Protein AF-0000000087011781 (afdb_homodimer)

Sequence (482 aa):
MIGKVYLVGAGPGDPDLITLKALKILKQADVVIYDRLVSKELLKECKPNSELIYLGKSLGEAELQDKINSTLVEKAKEGKIVVRLKGGDPYVFGRGEEECAFVMEQGIPCEVIPGISSAIGVPAYAGIPVTSRWYSSGFTVITGTRAGDKIIDLDYIPKKGTIVILMGINKIDELQESLEKVRSPECPVAIIQNGTLPSQRVVITSLSKLKEAVRKENISSPAIIIVGEVVKLRNKLWKLSMIGKVYLVGAGPGDPDLITLKALKILKQADVVIYDRLVSKELLKECKPNSELIYLGKSLGEAELQDKINSTLVEKAKEGKIVVRLKGGDPYVFGRGEEECAFVMEQGIPCEVIPGISSAIGVPAYAGIPVTSRWYSSGFTVITGTRAGDKIIDLDYIPKKGTIVILMGINKIDELQESLEKVRSPECPVAIIQNGTLPSQRVVITSLSKLKEAVRKENISSPAIIIVGEVVKLRNKLWKLS

Radius of gyration: 21.31 Å; Cα contacts (8 Å, |Δi|>4): 1217; chains: 2; bounding box: 53×56×55 Å

Structure (mmCIF, N/CA/C/O backbone):
data_AF-0000000087011781-model_v1
#
loop_
_entity.id
_entity.type
_entity.pdbx_description
1 polymer 'uroporphyrinogen-III C-methyltransferase'
#
loop_
_atom_site.group_PDB
_atom_site.id
_atom_site.type_symbol
_atom_site.label_atom_id
_atom_site.label_alt_id
_atom_site.label_comp_id
_atom_site.label_asym_id
_atom_site.label_entity_id
_atom_site.label_seq_id
_atom_site.pdbx_PDB_ins_code
_atom_site.Cartn_x
_atom_site.Cartn_y
_atom_site.Cartn_z
_atom_site.occupancy
_atom_site.B_iso_or_equiv
_atom_site.auth_seq_id
_atom_site.auth_comp_id
_atom_site.auth_asym_id
_atom_site.auth_atom_id
_atom_site.pdbx_PDB_model_num
ATOM 1 N N . MET A 1 1 ? -22.281 -25.422 -12.039 1 89.75 1 MET A N 1
ATOM 2 C CA . MET A 1 1 ? -21.641 -24.203 -12.531 1 89.75 1 MET A CA 1
ATOM 3 C C . MET A 1 1 ? -20.375 -23.891 -11.727 1 89.75 1 MET A C 1
ATOM 5 O O . MET A 1 1 ? -20.297 -24.203 -10.539 1 89.75 1 MET A O 1
ATOM 9 N N . ILE A 1 2 ? -19.328 -23.547 -12.352 1 94.62 2 ILE A N 1
ATOM 10 C CA . ILE A 1 2 ? -18.062 -23.281 -11.688 1 94.62 2 ILE A CA 1
ATOM 11 C C . ILE A 1 2 ? -18.156 -21.969 -10.906 1 94.62 2 ILE A C 1
ATOM 13 O O . ILE A 1 2 ? -18.781 -21.016 -11.367 1 94.62 2 ILE A O 1
ATOM 17 N N . GLY A 1 3 ? -17.703 -22.062 -9.664 1 97.81 3 GLY A N 1
ATOM 18 C CA . GLY A 1 3 ? -17.719 -20.875 -8.812 1 97.81 3 GLY A CA 1
ATOM 19 C C . GLY A 1 3 ? -16.625 -19.875 -9.156 1 97.81 3 GLY A C 1
ATOM 20 O O . GLY A 1 3 ? -16.141 -19.844 -10.289 1 97.81 3 GLY A O 1
ATOM 21 N N . LYS A 1 4 ? -16.406 -18.984 -8.211 1 97.81 4 LYS A N 1
ATOM 22 C CA . LYS A 1 4 ? -15.414 -17.938 -8.383 1 97.81 4 LYS A CA 1
ATOM 23 C C . LYS A 1 4 ? -14.602 -17.734 -7.109 1 97.81 4 LYS A C 1
ATOM 25 O O . LYS A 1 4 ? -15.125 -17.906 -6.004 1 97.81 4 LYS A O 1
ATOM 30 N N . VAL A 1 5 ? -13.32 -17.438 -7.328 1 98.19 5 VAL A N 1
ATOM 31 C CA . VAL A 1 5 ? -12.438 -17.219 -6.191 1 98.19 5 VAL A CA 1
ATOM 32 C C . VAL A 1 5 ? -12.047 -15.742 -6.125 1 98.19 5 VAL A C 1
ATOM 34 O O . VAL A 1 5 ? -11.734 -15.133 -7.148 1 98.19 5 VAL A O 1
ATOM 37 N N . TYR A 1 6 ? -12.141 -15.195 -4.934 1 98.19 6 TYR A N 1
ATOM 38 C CA . TYR A 1 6 ? -11.641 -13.852 -4.645 1 98.19 6 TYR A CA 1
ATOM 39 C C . TYR A 1 6 ? -10.508 -13.891 -3.631 1 98.19 6 TYR A C 1
ATOM 41 O O . TYR A 1 6 ? -10.664 -14.445 -2.537 1 98.19 6 TYR A O 1
ATOM 49 N N . LEU A 1 7 ? -9.359 -13.422 -4.027 1 98.12 7 LEU A N 1
ATOM 50 C CA . LEU A 1 7 ? -8.312 -13.141 -3.053 1 98.12 7 LEU A CA 1
ATOM 51 C C . LEU A 1 7 ? -8.438 -11.719 -2.506 1 98.12 7 LEU A C 1
ATOM 53 O O . LEU A 1 7 ? -8.25 -10.75 -3.242 1 98.12 7 LEU A O 1
ATOM 57 N N . VAL A 1 8 ? -8.68 -11.617 -1.205 1 98.31 8 VAL A N 1
ATOM 58 C CA . VAL A 1 8 ? -9.109 -10.344 -0.632 1 98.31 8 VAL A CA 1
ATOM 59 C C . VAL A 1 8 ? -8.125 -9.914 0.456 1 98.31 8 VAL A C 1
ATOM 61 O O . VAL A 1 8 ? -7.812 -10.688 1.36 1 98.31 8 VAL A O 1
ATOM 64 N N . GLY A 1 9 ? -7.625 -8.664 0.308 1 98.38 9 GLY A N 1
ATOM 65 C CA . GLY A 1 9 ? -6.844 -8.078 1.387 1 98.38 9 GLY A CA 1
ATOM 66 C C . GLY A 1 9 ? -7.699 -7.535 2.514 1 98.38 9 GLY A C 1
ATOM 67 O O . GLY A 1 9 ? -8.523 -6.645 2.297 1 98.38 9 GLY A O 1
ATOM 68 N N . ALA A 1 10 ? -7.422 -7.957 3.701 1 98.12 10 ALA A N 1
ATOM 69 C CA . ALA A 1 10 ? -8.211 -7.578 4.875 1 98.12 10 ALA A CA 1
ATOM 70 C C . ALA A 1 10 ? -7.648 -6.312 5.52 1 98.12 10 ALA A C 1
ATOM 72 O O . ALA A 1 10 ? -8.312 -5.691 6.355 1 98.12 10 ALA A O 1
ATOM 73 N N . GLY A 1 11 ? -6.449 -5.949 5.156 1 97.88 11 GLY A N 1
ATOM 74 C CA . GLY A 1 11 ? -5.758 -4.871 5.844 1 97.88 11 GLY A CA 1
ATOM 75 C C . GLY A 1 11 ? -4.863 -5.359 6.969 1 97.88 11 GLY A C 1
ATOM 76 O O . GLY A 1 11 ? -4.75 -6.562 7.203 1 97.88 11 GLY A O 1
ATOM 77 N N . PRO A 1 12 ? -4.238 -4.441 7.652 1 97.44 12 PRO A N 1
ATOM 78 C CA . PRO A 1 12 ? -3.145 -4.82 8.547 1 97.44 12 PRO A CA 1
ATOM 79 C C . PRO A 1 12 ? -3.621 -5.129 9.961 1 97.44 12 PRO A C 1
ATOM 81 O O . PRO A 1 12 ? -2.805 -5.363 10.859 1 97.44 12 PRO A O 1
ATOM 84 N N . GLY A 1 13 ? -4.891 -5.184 10.305 1 95.94 13 GLY A N 1
ATOM 85 C CA . GLY A 1 13 ? -5.316 -5.52 11.656 1 95.94 13 GLY A CA 1
ATOM 86 C C . GLY A 1 13 ? -6.625 -4.859 12.055 1 95.94 13 GLY A C 1
ATOM 87 O O . GLY A 1 13 ? -7.602 -5.539 12.367 1 95.94 13 GLY A O 1
ATOM 88 N N . ASP A 1 14 ? -6.598 -3.498 12.062 1 97.25 14 ASP A N 1
ATOM 89 C CA . ASP A 1 14 ? -7.832 -2.754 12.289 1 97.25 14 ASP A CA 1
ATOM 90 C C . ASP A 1 14 ? -8.93 -3.195 11.328 1 97.25 14 ASP A C 1
ATOM 92 O O . ASP A 1 14 ? -8.805 -3.025 10.117 1 97.25 14 ASP A O 1
ATOM 96 N N . PRO A 1 15 ? -9.984 -3.74 11.844 1 97.75 15 PRO A N 1
ATOM 97 C CA . PRO A 1 15 ? -11.008 -4.285 10.945 1 97.75 15 PRO A CA 1
ATOM 98 C C . PRO A 1 15 ? -11.656 -3.213 10.07 1 97.75 15 PRO A C 1
ATOM 100 O O . PRO A 1 15 ? -12.148 -3.514 8.977 1 97.75 15 PRO A O 1
ATOM 103 N N . ASP A 1 16 ? -11.57 -2.014 10.477 1 97.88 16 ASP A N 1
ATOM 104 C CA . ASP A 1 16 ? -12.211 -0.936 9.727 1 97.88 16 ASP A CA 1
ATOM 105 C C . ASP A 1 16 ? -11.352 -0.509 8.539 1 97.88 16 ASP A C 1
ATOM 107 O O . ASP A 1 16 ? -11.781 0.288 7.707 1 97.88 16 ASP A O 1
ATOM 111 N N . LEU A 1 17 ? -10.188 -1.079 8.422 1 98.44 17 LEU A N 1
ATOM 112 C CA . LEU A 1 17 ? -9.336 -0.715 7.297 1 98.44 17 LEU A CA 1
ATOM 113 C C . LEU A 1 17 ? -9.594 -1.622 6.102 1 98.44 17 LEU A C 1
ATOM 115 O O . LEU A 1 17 ? -8.938 -1.49 5.062 1 98.44 17 LEU A O 1
ATOM 119 N N . ILE A 1 18 ? -10.562 -2.52 6.18 1 98.62 18 ILE A N 1
ATOM 120 C CA . ILE A 1 18 ? -11 -3.285 5.016 1 98.62 18 ILE A CA 1
ATOM 121 C C . ILE A 1 18 ? -11.68 -2.355 4.012 1 98.62 18 ILE A C 1
ATOM 123 O O . ILE A 1 18 ? -12.32 -1.374 4.398 1 98.62 18 ILE A O 1
ATOM 127 N N . THR A 1 19 ? -11.508 -2.604 2.738 1 98.75 19 THR A N 1
ATOM 128 C CA . THR A 1 19 ? -12.156 -1.784 1.721 1 98.75 19 THR A CA 1
ATOM 129 C C . THR A 1 19 ? -13.641 -2.117 1.626 1 98.75 19 THR A C 1
ATOM 131 O O . THR A 1 19 ? -14.062 -3.207 2.014 1 98.75 19 THR A O 1
ATOM 134 N N . LEU A 1 20 ? -14.359 -1.193 1.124 1 98.56 20 LEU A N 1
ATOM 135 C CA . LEU A 1 20 ? -15.773 -1.429 0.868 1 98.56 20 LEU A CA 1
ATOM 136 C C . LEU A 1 20 ? -15.969 -2.604 -0.085 1 98.56 20 LEU A C 1
ATOM 138 O O . LEU A 1 20 ? -16.828 -3.453 0.136 1 98.56 20 LEU A O 1
ATOM 142 N N . LYS A 1 21 ? -15.188 -2.682 -1.116 1 98.31 21 LYS A N 1
ATOM 143 C CA . LYS A 1 21 ? -15.258 -3.771 -2.086 1 98.31 21 LYS A CA 1
ATOM 144 C C . LYS A 1 21 ? -15.031 -5.121 -1.413 1 98.31 21 LYS A C 1
ATOM 146 O O . LYS A 1 21 ? -15.781 -6.07 -1.651 1 98.31 21 LYS A O 1
ATOM 151 N N . ALA A 1 22 ? -13.992 -5.152 -0.615 1 98.56 22 ALA A N 1
ATOM 152 C CA . ALA A 1 22 ? -13.688 -6.379 0.116 1 98.56 22 ALA A CA 1
ATOM 153 C C . ALA A 1 22 ? -14.844 -6.785 1.02 1 98.56 22 ALA A C 1
ATOM 155 O O . ALA A 1 22 ? -15.219 -7.961 1.072 1 98.56 22 ALA A O 1
ATOM 156 N N . LEU A 1 23 ? -15.391 -5.832 1.706 1 98.44 23 LEU A N 1
ATOM 157 C CA . LEU A 1 23 ? -16.5 -6.105 2.617 1 98.44 23 LEU A CA 1
ATOM 158 C C . LEU A 1 23 ? -17.703 -6.633 1.858 1 98.44 23 LEU A C 1
ATOM 160 O O . LEU A 1 23 ? -18.344 -7.598 2.293 1 98.44 23 LEU A O 1
ATOM 164 N N . LYS A 1 24 ? -18.031 -6.016 0.741 1 98.12 24 LYS A N 1
ATOM 165 C CA . LYS A 1 24 ? -19.156 -6.461 -0.086 1 98.12 24 LYS A CA 1
ATOM 166 C C . LYS A 1 24 ? -18.984 -7.914 -0.513 1 98.12 24 LYS A C 1
ATOM 168 O O . LYS A 1 24 ? -19.922 -8.703 -0.449 1 98.12 24 LYS A O 1
ATOM 173 N N . ILE A 1 25 ? -17.812 -8.281 -0.929 1 97.88 25 ILE A N 1
ATOM 174 C CA . ILE A 1 25 ? -17.531 -9.641 -1.388 1 97.88 25 ILE A CA 1
ATOM 175 C C . ILE A 1 25 ? -17.594 -10.602 -0.207 1 97.88 25 ILE A C 1
ATOM 177 O O . ILE A 1 25 ? -18.109 -11.711 -0.33 1 97.88 25 ILE A O 1
ATOM 181 N N . LEU A 1 26 ? -17.031 -10.156 0.895 1 97.88 26 LEU A N 1
ATOM 182 C CA . LEU A 1 26 ? -17.047 -10.977 2.098 1 97.88 26 LEU A CA 1
ATOM 183 C C . LEU A 1 26 ? -18.469 -11.344 2.492 1 97.88 26 LEU A C 1
ATOM 185 O O . LEU A 1 26 ? -18.75 -12.492 2.85 1 97.88 26 LEU A O 1
ATOM 189 N N . LYS A 1 27 ? -19.359 -10.453 2.365 1 97.94 27 LYS A N 1
ATOM 190 C CA . LYS A 1 27 ? -20.766 -10.641 2.748 1 97.94 27 LYS A CA 1
ATOM 191 C C . LYS A 1 27 ? -21.469 -11.594 1.788 1 97.94 27 LYS A C 1
ATOM 193 O O . LYS A 1 27 ? -22.531 -12.125 2.102 1 97.94 27 LYS A O 1
ATOM 198 N N . GLN A 1 28 ? -20.891 -11.82 0.639 1 97.31 28 GLN A N 1
ATOM 199 C CA . GLN A 1 28 ? -21.5 -12.68 -0.371 1 97.31 28 GLN A CA 1
ATOM 200 C C . GLN A 1 28 ? -20.844 -14.055 -0.39 1 97.31 28 GLN A C 1
ATOM 202 O O . GLN A 1 28 ? -21.344 -14.977 -1.052 1 97.31 28 GLN A O 1
ATOM 207 N N . ALA A 1 29 ? -19.828 -14.258 0.268 1 98.25 29 ALA A N 1
ATOM 208 C CA . ALA A 1 29 ? -19 -15.461 0.176 1 98.25 29 ALA A CA 1
ATOM 209 C C . ALA A 1 29 ? -19.75 -16.688 0.713 1 98.25 29 ALA A C 1
ATOM 211 O O . ALA A 1 29 ? -20.391 -16.609 1.758 1 98.25 29 ALA A O 1
ATOM 212 N N . ASP A 1 30 ? -19.625 -17.781 -0.032 1 98.44 30 ASP A N 1
ATOM 213 C CA . ASP A 1 30 ? -20.109 -19.062 0.459 1 98.44 30 ASP A CA 1
ATOM 214 C C . ASP A 1 30 ? -19.094 -19.734 1.377 1 98.44 30 ASP A C 1
ATOM 216 O O . ASP A 1 30 ? -19.453 -20.453 2.309 1 98.44 30 ASP A O 1
ATOM 220 N N . VAL A 1 31 ? -17.844 -19.531 1.053 1 98.62 31 VAL A N 1
ATOM 221 C CA . VAL A 1 31 ? -16.703 -20.078 1.791 1 98.62 31 VAL A CA 1
ATOM 222 C C . VAL A 1 31 ? -15.664 -19 2.018 1 98.62 31 VAL A C 1
ATOM 224 O O . VAL A 1 31 ? -15.359 -18.219 1.106 1 98.62 31 VAL A O 1
ATOM 227 N N . VAL A 1 32 ? -15.188 -18.922 3.232 1 98.5 32 VAL A N 1
ATOM 228 C CA . VAL A 1 32 ? -14.109 -18 3.562 1 98.5 32 VAL A CA 1
ATOM 229 C C . VAL A 1 32 ? -12.93 -18.781 4.137 1 98.5 32 VAL A C 1
ATOM 231 O O . VAL A 1 32 ? -13.062 -19.453 5.156 1 98.5 32 VAL A O 1
ATOM 234 N N . ILE A 1 33 ? -11.836 -18.703 3.428 1 97.81 33 ILE A N 1
ATOM 235 C CA . ILE A 1 33 ? -10.57 -19.281 3.875 1 97.81 33 ILE A CA 1
ATOM 236 C C . ILE A 1 33 ? -9.664 -18.188 4.426 1 97.81 33 ILE A C 1
ATOM 238 O O . ILE A 1 33 ? -9.336 -17.234 3.715 1 97.81 33 ILE A O 1
ATOM 242 N N . TYR A 1 34 ? -9.281 -18.281 5.703 1 95.88 34 TYR A N 1
ATOM 243 C CA . TYR A 1 34 ? -8.555 -17.172 6.324 1 95.88 34 TYR A CA 1
ATOM 244 C C . TYR A 1 34 ? -7.398 -17.688 7.172 1 95.88 34 TYR A C 1
ATOM 246 O O . TYR A 1 34 ? -7.297 -18.891 7.43 1 95.88 34 TYR A O 1
ATOM 254 N N . ASP A 1 35 ? -6.477 -16.766 7.41 1 89.56 35 ASP A N 1
ATOM 255 C CA . ASP A 1 35 ? -5.305 -17.156 8.18 1 89.56 35 ASP A CA 1
ATOM 256 C C . ASP A 1 35 ? -5.203 -16.359 9.477 1 89.56 35 ASP A C 1
ATOM 258 O O . ASP A 1 35 ? -6.184 -15.742 9.914 1 89.56 35 ASP A O 1
ATOM 262 N N . ARG A 1 36 ? -4.027 -16.469 10.141 1 83.75 36 ARG A N 1
ATOM 263 C CA . ARG A 1 36 ? -3.811 -16.078 11.531 1 83.75 36 ARG A CA 1
ATOM 264 C C . ARG A 1 36 ? -3.91 -14.555 11.688 1 83.75 36 ARG A C 1
ATOM 266 O O . ARG A 1 36 ? -4.363 -14.062 12.719 1 83.75 36 ARG A O 1
ATOM 273 N N . LEU A 1 37 ? -3.664 -13.812 10.75 1 85.25 37 LEU A N 1
ATOM 274 C CA . LEU A 1 37 ? -3.531 -12.367 10.93 1 85.25 37 LEU A CA 1
ATOM 275 C C . LEU A 1 37 ? -4.855 -11.664 10.664 1 85.25 37 LEU A C 1
ATOM 277 O O . LEU A 1 37 ? -4.965 -10.445 10.852 1 85.25 37 LEU A O 1
ATOM 281 N N . VAL A 1 38 ? -5.855 -12.406 10.281 1 90.81 38 VAL A N 1
ATOM 282 C CA . VAL A 1 38 ? -7.16 -11.828 9.977 1 90.81 38 VAL A CA 1
ATOM 283 C C . VAL A 1 38 ? -7.93 -11.57 11.266 1 90.81 38 VAL A C 1
ATOM 285 O O . VAL A 1 38 ? -7.965 -12.43 12.156 1 90.81 38 VAL A O 1
ATOM 288 N N . SER A 1 39 ? -8.539 -10.406 11.281 1 91.12 39 SER A N 1
ATOM 289 C CA . SER A 1 39 ? -9.344 -10.039 12.445 1 91.12 39 SER A CA 1
ATOM 290 C C . SER A 1 39 ? -10.609 -10.891 12.531 1 91.12 39 SER A C 1
ATOM 292 O O . SER A 1 39 ? -11.336 -11.039 11.547 1 91.12 39 SER A O 1
ATOM 294 N N . LYS A 1 40 ? -10.93 -11.336 13.695 1 92.12 40 LYS A N 1
ATOM 295 C CA . LYS A 1 40 ? -12.141 -12.117 13.93 1 92.12 40 LYS A CA 1
ATOM 296 C C . LYS A 1 40 ? -13.398 -11.281 13.695 1 92.12 40 LYS A C 1
ATOM 298 O O . LYS A 1 40 ? -14.438 -11.82 13.312 1 92.12 40 LYS A O 1
ATOM 303 N N . GLU A 1 41 ? -13.258 -10.016 13.906 1 94.62 41 GLU A N 1
ATOM 304 C CA . GLU A 1 41 ? -14.383 -9.117 13.695 1 94.62 41 GLU A CA 1
ATOM 305 C C . GLU A 1 41 ? -14.859 -9.156 12.25 1 94.62 41 GLU A C 1
ATOM 307 O O . GLU A 1 41 ? -16.062 -9.031 11.984 1 94.62 41 GLU A O 1
ATOM 312 N N . LEU A 1 42 ? -13.938 -9.336 11.391 1 96 42 LEU A N 1
ATOM 313 C CA . LEU A 1 42 ? -14.281 -9.367 9.977 1 96 42 LEU A CA 1
ATOM 314 C C . LEU A 1 42 ? -15.078 -10.625 9.641 1 96 42 LEU A C 1
ATOM 316 O O . LEU A 1 42 ? -15.938 -10.609 8.758 1 96 42 LEU A O 1
ATOM 320 N N . LEU A 1 43 ? -14.812 -11.703 10.344 1 95.62 43 LEU A N 1
ATOM 321 C CA . LEU A 1 43 ? -15.484 -12.969 10.078 1 95.62 43 LEU A CA 1
ATOM 322 C C . LEU A 1 43 ? -16.953 -12.898 10.469 1 95.62 43 LEU A C 1
ATOM 324 O O . LEU A 1 43 ? -17.781 -13.648 9.938 1 95.62 43 LEU A O 1
ATOM 328 N N . LYS A 1 44 ? -17.281 -11.953 11.375 1 95.25 44 LYS A N 1
ATOM 329 C CA . LYS A 1 44 ? -18.656 -11.758 11.797 1 95.25 44 LYS A CA 1
ATOM 330 C C . LYS A 1 44 ? -19.5 -11.109 10.695 1 95.25 44 LYS A C 1
ATOM 332 O O . LYS A 1 44 ? -20.719 -11.117 10.758 1 95.25 44 LYS A O 1
ATOM 337 N N . GLU A 1 45 ? -18.828 -10.555 9.719 1 94.69 45 GLU A N 1
ATOM 338 C CA . GLU A 1 45 ? -19.516 -9.875 8.633 1 94.69 45 GLU A CA 1
ATOM 339 C C . GLU A 1 45 ? -20 -10.859 7.574 1 94.69 45 GLU A C 1
ATOM 341 O O . GLU A 1 45 ? -20.75 -10.5 6.668 1 94.69 45 GLU A O 1
ATOM 346 N N . CYS A 1 46 ? -19.562 -12.102 7.629 1 95.19 46 CYS A N 1
ATOM 347 C CA . CYS A 1 46 ? -19.922 -13.117 6.645 1 95.19 46 CYS A CA 1
ATOM 348 C C . CYS A 1 46 ? -21.406 -13.461 6.738 1 95.19 46 CYS A C 1
ATOM 350 O O . CYS A 1 46 ? -22.031 -13.266 7.785 1 95.19 46 CYS A O 1
ATOM 352 N N . LYS A 1 47 ? -21.984 -13.859 5.566 1 93.06 47 LYS A N 1
ATOM 353 C CA . LYS A 1 47 ? -23.391 -14.25 5.586 1 93.06 47 LYS A CA 1
ATOM 354 C C . LYS A 1 47 ? -23.609 -15.492 6.445 1 93.06 47 LYS A C 1
ATOM 356 O O . LYS A 1 47 ? -22.672 -16.266 6.664 1 93.06 47 LYS A O 1
ATOM 361 N N . PRO A 1 48 ? -24.938 -15.547 6.75 1 91.44 48 PRO A N 1
ATOM 362 C CA . PRO A 1 48 ? -25.234 -16.734 7.547 1 91.44 48 PRO A CA 1
ATOM 363 C C . PRO A 1 48 ? -24.938 -18.031 6.809 1 91.44 48 PRO A C 1
ATOM 365 O O . PRO A 1 48 ? -25.141 -18.125 5.594 1 91.44 48 PRO A O 1
ATOM 368 N N . ASN A 1 49 ? -24.297 -19.031 7.363 1 92.69 49 ASN A N 1
ATOM 369 C CA . ASN A 1 49 ? -24.062 -20.375 6.852 1 92.69 49 ASN A CA 1
ATOM 370 C C . ASN A 1 49 ? -22.797 -20.438 6.008 1 92.69 49 ASN A C 1
ATOM 372 O O . ASN A 1 49 ? -22.5 -21.453 5.371 1 92.69 49 ASN A O 1
ATOM 376 N N . SER A 1 50 ? -22.156 -19.234 5.855 1 96.56 50 SER A N 1
ATOM 377 C CA . SER A 1 50 ? -20.859 -19.312 5.203 1 96.56 50 SER A CA 1
ATOM 378 C C . SER A 1 50 ? -19.938 -20.297 5.91 1 96.56 50 SER A C 1
ATOM 380 O O . SER A 1 50 ? -19.906 -20.359 7.141 1 96.56 50 SER A O 1
ATOM 382 N N . GLU A 1 51 ? -19.234 -21.078 5.105 1 98 51 GLU A N 1
ATOM 383 C CA . GLU A 1 51 ? -18.234 -21.969 5.66 1 98 51 GLU A CA 1
ATOM 384 C C . GLU A 1 51 ? -16.922 -21.234 5.934 1 98 51 GLU A C 1
ATOM 386 O O . GLU A 1 51 ? -16.328 -20.641 5.023 1 98 51 GLU A O 1
ATOM 391 N N . LEU A 1 52 ? -16.531 -21.203 7.199 1 97.25 52 LEU A N 1
ATOM 392 C CA . LEU A 1 52 ? -15.281 -20.578 7.59 1 97.25 52 LEU A CA 1
ATOM 393 C C . LEU A 1 52 ? -14.188 -21.625 7.77 1 97.25 52 LEU A C 1
ATOM 395 O O . LEU A 1 52 ? -14.312 -22.531 8.602 1 97.25 52 LEU A O 1
ATOM 399 N N . ILE A 1 53 ? -13.086 -21.5 6.984 1 96.38 53 ILE A N 1
ATOM 400 C CA . ILE A 1 53 ? -11.992 -22.469 7.023 1 96.38 53 ILE A CA 1
ATOM 401 C C . ILE A 1 53 ? -10.703 -21.766 7.453 1 96.38 53 ILE A C 1
ATOM 403 O O . ILE A 1 53 ? -10.188 -20.906 6.734 1 96.38 53 ILE A O 1
ATOM 407 N N . TYR A 1 54 ? -10.234 -22.172 8.586 1 94.12 54 TYR A N 1
ATOM 408 C CA . TYR A 1 54 ? -8.977 -21.625 9.086 1 94.12 54 TYR A CA 1
ATOM 409 C C . TYR A 1 54 ? -7.785 -22.406 8.547 1 94.12 54 TYR A C 1
ATOM 411 O O . TYR A 1 54 ? -7.68 -23.609 8.789 1 94.12 54 TYR A O 1
ATOM 419 N N . LEU A 1 55 ? -6.973 -21.75 7.742 1 88.44 55 LEU A N 1
ATOM 420 C CA . LEU A 1 55 ? -5.73 -22.359 7.289 1 88.44 55 LEU A CA 1
ATOM 421 C C . LEU A 1 55 ? -4.527 -21.516 7.684 1 88.44 55 LEU A C 1
ATOM 423 O O . LEU A 1 55 ? -4.23 -20.516 7.039 1 88.44 55 LEU A O 1
ATOM 427 N N . GLY A 1 56 ? -4.133 -21.516 8.773 1 72 56 GLY A N 1
ATOM 428 C CA . GLY A 1 56 ? -2.949 -20.859 9.297 1 72 56 GLY A CA 1
ATOM 429 C C . GLY A 1 56 ? -2.074 -21.781 10.133 1 72 56 GLY A C 1
ATOM 430 O O . GLY A 1 56 ? -1.148 -21.312 10.805 1 72 56 GLY A O 1
ATOM 431 N N . LYS A 1 57 ? -2.479 -23.188 10.055 1 64.38 57 LYS A N 1
ATOM 432 C CA . LYS A 1 57 ? -1.997 -24.203 10.984 1 64.38 57 LYS A CA 1
ATOM 433 C C . LYS A 1 57 ? -0.487 -24.391 10.859 1 64.38 57 LYS A C 1
ATOM 435 O O . LYS A 1 57 ? 0.139 -23.844 9.945 1 64.38 57 LYS A O 1
ATOM 440 N N . SER A 1 58 ? 0.021 -25.141 11.867 1 64.12 58 SER A N 1
ATOM 441 C CA . SER A 1 58 ? 1.345 -25.578 12.305 1 64.12 58 SER A CA 1
ATOM 442 C C . SER A 1 58 ? 2.027 -26.422 11.227 1 64.12 58 SER A C 1
ATOM 444 O O . SER A 1 58 ? 3.082 -27.016 11.469 1 64.12 58 SER A O 1
ATOM 446 N N . LEU A 1 59 ? 1.498 -26.359 10.055 1 68.56 59 LEU A N 1
ATOM 447 C CA . LEU A 1 59 ? 2.189 -27.094 9 1 68.56 59 LEU A CA 1
ATOM 448 C C . LEU A 1 59 ? 3.361 -26.281 8.453 1 68.56 59 LEU A C 1
ATOM 450 O O . LEU A 1 59 ? 3.414 -25.062 8.633 1 68.56 59 LEU A O 1
ATOM 454 N N . GLY A 1 60 ? 4.23 -27.094 7.898 1 75.12 60 GLY A N 1
ATOM 455 C CA . GLY A 1 60 ? 5.273 -26.406 7.148 1 75.12 60 GLY A CA 1
ATOM 456 C C . GLY A 1 60 ? 4.73 -25.5 6.062 1 75.12 60 GLY A C 1
ATOM 457 O O . GLY A 1 60 ? 3.59 -25.656 5.625 1 75.12 60 GLY A O 1
ATOM 458 N N . GLU A 1 61 ? 5.398 -24.625 5.672 1 79 61 GLU A N 1
ATOM 459 C CA . GLU A 1 61 ? 4.988 -23.578 4.738 1 79 61 GLU A CA 1
ATOM 460 C C . GLU A 1 61 ? 4.523 -24.188 3.414 1 79 61 GLU A C 1
ATOM 462 O O . GLU A 1 61 ? 3.48 -23.797 2.885 1 79 61 GLU A O 1
ATOM 467 N N . ALA A 1 62 ? 5.25 -25.125 2.848 1 82.62 62 ALA A N 1
ATOM 468 C CA . ALA A 1 62 ? 4.926 -25.719 1.548 1 82.62 62 ALA A CA 1
ATOM 469 C C . ALA A 1 62 ? 3.623 -26.5 1.611 1 82.62 62 ALA A C 1
ATOM 471 O O . ALA A 1 62 ? 2.764 -26.375 0.736 1 82.62 62 ALA A O 1
ATOM 472 N N . GLU A 1 63 ? 3.496 -27.25 2.574 1 87.62 63 GLU A N 1
ATOM 473 C CA . GLU A 1 63 ? 2.295 -28.062 2.744 1 87.62 63 GLU A CA 1
ATOM 474 C C . GLU A 1 63 ? 1.063 -27.188 2.959 1 87.62 63 GLU A C 1
ATOM 476 O O . GLU A 1 63 ? -0.017 -27.484 2.451 1 87.62 63 GLU A O 1
ATOM 481 N N . LEU A 1 64 ? 1.312 -26.172 3.703 1 90.38 64 LEU A N 1
ATOM 482 C CA . LEU A 1 64 ? 0.214 -25.25 3.959 1 90.38 64 LEU A CA 1
ATOM 483 C C . LEU A 1 64 ? -0.26 -24.594 2.664 1 90.38 64 LEU A C 1
ATOM 485 O O . LEU A 1 64 ? -1.465 -24.516 2.414 1 90.38 64 LEU A O 1
ATOM 489 N N . GLN A 1 65 ? 0.637 -24.203 1.841 1 92.38 65 GLN A N 1
ATOM 490 C CA . GLN A 1 65 ? 0.299 -23.562 0.579 1 92.38 65 GLN A CA 1
ATOM 491 C C . GLN A 1 65 ? -0.46 -24.516 -0.343 1 92.38 65 GLN A C 1
ATOM 493 O O . GLN A 1 65 ? -1.435 -24.109 -0.986 1 92.38 65 GLN A O 1
ATOM 498 N N . ASP A 1 66 ? -0.018 -25.734 -0.416 1 94.38 66 ASP A N 1
ATOM 499 C CA . ASP A 1 66 ? -0.695 -26.734 -1.231 1 94.38 66 ASP A CA 1
ATOM 500 C C . ASP A 1 66 ? -2.131 -26.953 -0.76 1 94.38 66 ASP A C 1
ATOM 502 O O . ASP A 1 66 ? -3.047 -27.062 -1.576 1 94.38 66 ASP A O 1
ATOM 506 N N . LYS A 1 67 ? -2.219 -26.984 0.502 1 95.19 67 LYS A N 1
ATOM 507 C CA . LYS A 1 67 ? -3.547 -27.172 1.079 1 95.19 67 LYS A CA 1
ATOM 508 C C . LYS A 1 67 ? -4.461 -26 0.753 1 95.19 67 LYS A C 1
ATOM 510 O O . LYS A 1 67 ? -5.637 -26.188 0.432 1 95.19 67 LYS A O 1
ATOM 515 N N . ILE A 1 68 ? -3.938 -24.812 0.853 1 96.31 68 ILE A N 1
ATOM 516 C CA . ILE A 1 68 ? -4.699 -23.625 0.516 1 96.31 68 ILE A CA 1
ATOM 517 C C . ILE A 1 68 ? -5.152 -23.688 -0.94 1 96.31 68 ILE A C 1
ATOM 519 O O . ILE A 1 68 ? -6.34 -23.547 -1.235 1 96.31 68 ILE A O 1
ATOM 523 N N . ASN A 1 69 ? -4.203 -24 -1.806 1 97.19 69 ASN A N 1
ATOM 524 C CA . ASN A 1 69 ? -4.492 -24.047 -3.236 1 97.19 69 ASN A CA 1
ATOM 525 C C . ASN A 1 69 ? -5.574 -25.078 -3.557 1 97.19 69 ASN A C 1
ATOM 527 O O . ASN A 1 69 ? -6.539 -24.766 -4.258 1 97.19 69 ASN A O 1
ATOM 531 N N . SER A 1 70 ? -5.422 -26.234 -3.041 1 97.75 70 SER A N 1
ATOM 532 C CA . SER A 1 70 ? -6.375 -27.297 -3.33 1 97.75 70 SER A CA 1
ATOM 533 C C . SER A 1 70 ? -7.758 -26.969 -2.771 1 97.75 70 SER A C 1
ATOM 535 O O . SER A 1 70 ? -8.773 -27.25 -3.41 1 97.75 70 SER A O 1
ATOM 537 N N . THR A 1 71 ? -7.793 -26.391 -1.603 1 98 71 THR A N 1
ATOM 538 C CA . THR A 1 71 ? -9.062 -26.047 -0.981 1 98 71 THR A CA 1
ATOM 539 C C . THR A 1 71 ? -9.797 -24.984 -1.805 1 98 71 THR A C 1
ATOM 541 O O . THR A 1 71 ? -11.008 -25.078 -2.004 1 98 71 THR A O 1
ATOM 544 N N . LEU A 1 72 ? -9.102 -23.969 -2.289 1 98.5 72 LEU A N 1
ATOM 545 C CA . LEU A 1 72 ? -9.695 -22.953 -3.143 1 98.5 72 LEU A CA 1
ATOM 546 C C . LEU A 1 72 ? -10.367 -23.578 -4.359 1 98.5 72 LEU A C 1
ATOM 548 O O . LEU A 1 72 ? -11.523 -23.266 -4.668 1 98.5 72 LEU A O 1
ATOM 552 N N . VAL A 1 73 ? -9.656 -24.469 -4.984 1 98.38 73 VAL A N 1
ATOM 553 C CA . VAL A 1 73 ? -10.125 -25.094 -6.219 1 98.38 73 VAL A CA 1
ATOM 554 C C . VAL A 1 73 ? -11.312 -26 -5.918 1 98.38 73 VAL A C 1
ATOM 556 O O . VAL A 1 73 ? -12.336 -25.938 -6.602 1 98.38 73 VAL A O 1
ATOM 559 N N . GLU A 1 74 ? -11.156 -26.797 -4.914 1 98.44 74 GLU A N 1
ATOM 560 C CA . GLU A 1 74 ? -12.211 -27.75 -4.543 1 98.44 74 GLU A CA 1
ATOM 561 C C . GLU A 1 74 ? -13.523 -27.016 -4.262 1 98.44 74 GLU A C 1
ATOM 563 O O . GLU A 1 74 ? -14.562 -27.391 -4.805 1 98.44 74 GLU A O 1
ATOM 568 N N . LYS A 1 75 ? -13.469 -25.984 -3.492 1 98.56 75 LYS A N 1
ATOM 569 C CA . LYS A 1 75 ? -14.672 -25.25 -3.111 1 98.56 75 LYS A CA 1
ATOM 570 C C . LYS A 1 75 ? -15.266 -24.5 -4.305 1 98.56 75 LYS A C 1
ATOM 572 O O . LYS A 1 75 ? -16.484 -24.422 -4.453 1 98.56 75 LYS A O 1
ATOM 577 N N . ALA A 1 76 ? -14.438 -23.922 -5.117 1 98.5 76 ALA A N 1
ATOM 578 C CA . ALA A 1 76 ? -14.922 -23.219 -6.301 1 98.5 76 ALA A CA 1
ATOM 579 C C . ALA A 1 76 ? -15.602 -24.188 -7.273 1 98.5 76 ALA A C 1
ATOM 581 O O . ALA A 1 76 ? -16.578 -23.828 -7.926 1 98.5 76 ALA A O 1
ATOM 582 N N . LYS A 1 77 ? -15.078 -25.406 -7.363 1 98.31 77 LYS A N 1
ATOM 583 C CA . LYS A 1 77 ? -15.648 -26.406 -8.258 1 98.31 77 LYS A CA 1
ATOM 584 C C . LYS A 1 77 ? -17.047 -26.828 -7.797 1 98.31 77 LYS A C 1
ATOM 586 O O . LYS A 1 77 ? -17.812 -27.391 -8.578 1 98.31 77 LYS A O 1
ATOM 591 N N . GLU A 1 78 ? -17.359 -26.547 -6.629 1 98.19 78 GLU A N 1
ATOM 592 C CA . GLU A 1 78 ? -18.688 -26.797 -6.105 1 98.19 78 GLU A CA 1
ATOM 593 C C . GLU A 1 78 ? -19.656 -25.688 -6.5 1 98.19 78 GLU A C 1
ATOM 595 O O . GLU A 1 78 ? -20.812 -25.672 -6.07 1 98.19 78 GLU A O 1
ATOM 600 N N . GLY A 1 79 ? -19.172 -24.719 -7.191 1 98.19 79 GLY A N 1
ATOM 601 C CA . GLY A 1 79 ? -20.016 -23.625 -7.66 1 98.19 79 GLY A CA 1
ATOM 602 C C . GLY A 1 79 ? -20.141 -22.5 -6.66 1 98.19 79 GLY A C 1
ATOM 603 O O . GLY A 1 79 ? -21.031 -21.672 -6.762 1 98.19 79 GLY A O 1
ATOM 604 N N . LYS A 1 80 ? -19.234 -22.438 -5.754 1 98.44 80 LYS A N 1
ATOM 605 C CA . LYS A 1 80 ? -19.359 -21.516 -4.629 1 98.44 80 LYS A CA 1
ATOM 606 C C . LYS A 1 80 ? -18.547 -20.25 -4.875 1 98.44 80 LYS A C 1
ATOM 608 O O . LYS A 1 80 ? -17.609 -20.25 -5.68 1 98.44 80 LYS A O 1
ATOM 613 N N . ILE A 1 81 ? -18.953 -19.188 -4.234 1 98.44 81 ILE A N 1
ATOM 614 C CA . ILE A 1 81 ? -18.125 -18 -4.105 1 98.44 81 ILE A CA 1
ATOM 615 C C . ILE A 1 81 ? -17.125 -18.188 -2.957 1 98.44 81 ILE A C 1
ATOM 617 O O . ILE A 1 81 ? -17.531 -18.234 -1.789 1 98.44 81 ILE A O 1
ATOM 621 N N . VAL A 1 82 ? -15.844 -18.281 -3.35 1 98.69 82 VAL A N 1
ATOM 622 C CA . VAL A 1 82 ? -14.805 -18.578 -2.369 1 98.69 82 VAL A CA 1
ATOM 623 C C . VAL A 1 82 ? -13.945 -17.328 -2.139 1 98.69 82 VAL A C 1
ATOM 625 O O . VAL A 1 82 ? -13.438 -16.734 -3.09 1 98.69 82 VAL A O 1
ATOM 628 N N . VAL A 1 83 ? -13.82 -16.984 -0.865 1 98.69 83 VAL A N 1
ATOM 629 C CA . VAL A 1 83 ? -12.977 -15.844 -0.507 1 98.69 83 VAL A CA 1
ATOM 630 C C . VAL A 1 83 ? -11.742 -16.328 0.256 1 98.69 83 VAL A C 1
ATOM 632 O O . VAL A 1 83 ? -11.875 -17.016 1.271 1 98.69 83 VAL A O 1
ATOM 635 N N . ARG A 1 84 ? -10.609 -16.094 -0.295 1 98.38 84 ARG A N 1
ATOM 636 C CA . ARG A 1 84 ? -9.352 -16.203 0.431 1 98.38 84 ARG A CA 1
ATOM 637 C C . ARG A 1 84 ? -9.008 -14.875 1.111 1 98.38 84 ARG A C 1
ATOM 639 O O . ARG A 1 84 ? -8.484 -13.961 0.473 1 98.38 84 ARG A O 1
ATOM 646 N N . LEU A 1 85 ? -9.312 -14.797 2.404 1 98.06 85 LEU A N 1
ATOM 647 C CA . LEU A 1 85 ? -9.117 -13.57 3.164 1 98.06 85 LEU A CA 1
ATOM 648 C C . LEU A 1 85 ? -7.715 -13.523 3.768 1 98.06 85 LEU A C 1
ATOM 650 O O . LEU A 1 85 ? -7.371 -14.352 4.613 1 98.06 85 LEU A O 1
ATOM 654 N N . LYS A 1 86 ? -6.93 -12.578 3.305 1 96.75 86 LYS A N 1
ATOM 655 C CA . LYS A 1 86 ? -5.516 -12.508 3.668 1 96.75 86 LYS A CA 1
ATOM 656 C C . LYS A 1 86 ? -5.215 -11.234 4.457 1 96.75 86 LYS A C 1
ATOM 658 O O . LYS A 1 86 ? -5.754 -10.164 4.156 1 96.75 86 LYS A O 1
ATOM 663 N N . GLY A 1 87 ? -4.383 -11.305 5.492 1 96.06 87 GLY A N 1
ATOM 664 C CA . GLY A 1 87 ? -3.891 -10.109 6.152 1 96.06 87 GLY A CA 1
ATOM 665 C C . GLY A 1 87 ? -3.092 -9.203 5.23 1 96.06 87 GLY A C 1
ATOM 666 O O . GLY A 1 87 ? -2.283 -9.688 4.434 1 96.06 87 GLY A O 1
ATOM 667 N N . GLY A 1 88 ? -3.367 -7.938 5.371 1 97.25 88 GLY A N 1
ATOM 668 C CA . GLY A 1 88 ? -2.68 -6.98 4.516 1 97.25 88 GLY A CA 1
ATOM 669 C C . GLY A 1 88 ? -3.199 -6.969 3.092 1 97.25 88 GLY A C 1
ATOM 670 O O . GLY A 1 88 ? -4.398 -6.793 2.863 1 97.25 88 GLY A O 1
ATOM 671 N N . ASP A 1 89 ? -2.338 -7.188 2.156 1 98.25 89 ASP A N 1
ATOM 672 C CA . ASP A 1 89 ? -2.631 -7.207 0.727 1 98.25 89 ASP A CA 1
ATOM 673 C C . ASP A 1 89 ? -2.172 -8.516 0.09 1 98.25 89 ASP A C 1
ATOM 675 O O . ASP A 1 89 ? -1.089 -9.016 0.397 1 98.25 89 ASP A O 1
ATOM 679 N N . PRO A 1 90 ? -2.963 -9.062 -0.861 1 97.81 90 PRO A N 1
ATOM 680 C CA . PRO A 1 90 ? -2.627 -10.359 -1.445 1 97.81 90 PRO A CA 1
ATOM 681 C C . PRO A 1 90 ? -1.328 -10.328 -2.246 1 97.81 90 PRO A C 1
ATOM 683 O O . PRO A 1 90 ? -0.651 -11.352 -2.371 1 97.81 90 PRO A O 1
ATOM 686 N N . TYR A 1 91 ? -0.971 -9.156 -2.773 1 98.06 91 TYR A N 1
ATOM 687 C CA . TYR A 1 91 ? 0.139 -9.094 -3.719 1 98.06 91 TYR A CA 1
ATOM 688 C C . TYR A 1 91 ? 1.369 -8.469 -3.074 1 98.06 91 TYR A C 1
ATOM 690 O O . TYR A 1 91 ? 2.387 -8.258 -3.738 1 98.06 91 TYR A O 1
ATOM 698 N N . VAL A 1 92 ? 1.349 -8.133 -1.781 1 98.25 92 VAL A N 1
ATOM 699 C CA . VAL A 1 92 ? 2.516 -7.688 -1.027 1 98.25 92 VAL A CA 1
ATOM 700 C C . VAL A 1 92 ? 2.945 -8.781 -0.049 1 98.25 92 VAL A C 1
ATOM 702 O O . VAL A 1 92 ? 2.426 -8.859 1.066 1 98.25 92 VAL A O 1
ATOM 705 N N . PHE A 1 93 ? 3.805 -9.578 -0.48 1 95.44 93 PHE A N 1
ATOM 706 C CA . PHE A 1 93 ? 4.332 -10.719 0.264 1 95.44 93 PHE A CA 1
ATOM 707 C C . PHE A 1 93 ? 3.199 -11.625 0.738 1 95.44 93 PHE A C 1
ATOM 709 O O . PHE A 1 93 ? 3.27 -12.195 1.828 1 95.44 93 PHE A O 1
ATOM 716 N N . GLY A 1 94 ? 2.145 -11.719 -0.083 1 93.88 94 GLY A N 1
ATOM 717 C CA . GLY A 1 94 ? 0.975 -12.484 0.312 1 93.88 94 GLY A CA 1
ATOM 718 C C . GLY A 1 94 ? 0.796 -13.758 -0.492 1 93.88 94 GLY A C 1
ATOM 719 O O . GLY A 1 94 ? -0.158 -14.508 -0.274 1 93.88 94 GLY A O 1
ATOM 720 N N . ARG A 1 95 ? 1.6 -14.008 -1.46 1 94.19 95 ARG A N 1
ATOM 721 C CA . ARG A 1 95 ? 1.559 -15.18 -2.328 1 94.19 95 ARG A CA 1
ATOM 722 C C . ARG A 1 95 ? 0.263 -15.219 -3.133 1 94.19 95 ARG A C 1
ATOM 724 O O . ARG A 1 95 ? -0.169 -16.281 -3.57 1 94.19 95 ARG A O 1
ATOM 731 N N . GLY A 1 96 ? -0.43 -14.109 -3.225 1 96.38 96 GLY A N 1
ATOM 732 C CA . GLY A 1 96 ? -1.671 -14.039 -3.98 1 96.38 96 GLY A CA 1
ATOM 733 C C . GLY A 1 96 ? -1.507 -14.445 -5.434 1 96.38 96 GLY A C 1
ATOM 734 O O . GLY A 1 96 ? -2.42 -15.023 -6.031 1 96.38 96 GLY A O 1
ATOM 735 N N . GLU A 1 97 ? -0.332 -14.055 -5.984 1 96.38 97 GLU A N 1
ATOM 736 C CA . GLU A 1 97 ? -0.082 -14.414 -7.379 1 96.38 97 GLU A CA 1
ATOM 737 C C . GLU A 1 97 ? -0.024 -15.922 -7.562 1 96.38 97 GLU A C 1
ATOM 739 O O . GLU A 1 97 ? -0.502 -16.453 -8.57 1 96.38 97 GLU A O 1
ATOM 744 N N . GLU A 1 98 ? 0.557 -16.641 -6.633 1 95.19 98 GLU A N 1
ATOM 745 C CA . GLU A 1 98 ? 0.644 -18.094 -6.691 1 95.19 98 GLU A CA 1
ATOM 746 C C . GLU A 1 98 ? -0.736 -18.734 -6.57 1 95.19 98 GLU A C 1
ATOM 748 O O . GLU A 1 98 ? -1.08 -19.625 -7.352 1 95.19 98 GLU A O 1
ATOM 753 N N . GLU A 1 99 ? -1.485 -18.266 -5.652 1 97 99 GLU A N 1
ATOM 754 C CA . GLU A 1 99 ? -2.828 -18.797 -5.43 1 97 99 GLU A CA 1
ATOM 755 C C . GLU A 1 99 ? -3.73 -18.531 -6.633 1 97 99 GLU A C 1
ATOM 757 O O . GLU A 1 99 ? -4.414 -19.438 -7.113 1 97 99 GLU A O 1
ATOM 762 N N . CYS A 1 100 ? -3.705 -17.328 -7.086 1 97.19 100 CYS A N 1
ATOM 763 C CA . CYS A 1 100 ? -4.551 -16.938 -8.211 1 97.19 100 CYS A CA 1
ATOM 764 C C . CYS A 1 100 ? -4.16 -17.719 -9.469 1 97.19 100 CYS A C 1
ATOM 766 O O . CYS A 1 100 ? -5.027 -18.203 -10.195 1 97.19 100 CYS A O 1
ATOM 768 N N . ALA A 1 101 ? -2.869 -17.797 -9.734 1 95.94 101 ALA A N 1
ATOM 769 C CA . ALA A 1 101 ? -2.395 -18.531 -10.906 1 95.94 101 ALA A CA 1
ATOM 770 C C . ALA A 1 101 ? -2.848 -19.984 -10.859 1 95.94 101 ALA A C 1
ATOM 772 O O . ALA A 1 101 ? -3.311 -20.531 -11.867 1 95.94 101 ALA A O 1
ATOM 773 N N . PHE A 1 102 ? -2.74 -20.625 -9.719 1 96.88 102 PHE A N 1
ATOM 774 C CA . PHE A 1 102 ? -3.143 -22.016 -9.547 1 96.88 102 PHE A CA 1
ATOM 775 C C . PHE A 1 102 ? -4.629 -22.203 -9.836 1 96.88 102 PHE A C 1
ATOM 777 O O . PHE A 1 102 ? -5.023 -23.125 -10.547 1 96.88 102 PHE A O 1
ATOM 784 N N . VAL A 1 103 ? -5.441 -21.297 -9.305 1 97.56 103 VAL A N 1
ATOM 785 C CA . VAL A 1 103 ? -6.891 -21.328 -9.477 1 97.56 103 VAL A CA 1
ATOM 786 C C . VAL A 1 103 ? -7.242 -21.156 -10.953 1 97.56 103 VAL A C 1
ATOM 788 O O . VAL A 1 103 ? -8.016 -21.953 -11.516 1 97.56 103 VAL A O 1
ATOM 791 N N . MET A 1 104 ? -6.637 -20.219 -11.562 1 96.5 104 MET A N 1
ATOM 792 C CA . MET A 1 104 ? -6.938 -19.891 -12.953 1 96.5 104 MET A CA 1
ATOM 793 C C . MET A 1 104 ? -6.512 -21.031 -13.875 1 96.5 104 MET A C 1
ATOM 795 O O . MET A 1 104 ? -7.164 -21.297 -14.883 1 96.5 104 MET A O 1
ATOM 799 N N . GLU A 1 105 ? -5.449 -21.672 -13.547 1 95.44 105 GLU A N 1
ATOM 800 C CA . GLU A 1 105 ? -4.98 -22.812 -14.328 1 95.44 105 GLU A CA 1
ATOM 801 C C . GLU A 1 105 ? -6.012 -23.938 -14.336 1 95.44 105 GLU A C 1
ATOM 803 O O . GLU A 1 105 ? -5.988 -24.812 -15.211 1 95.44 105 GLU A O 1
ATOM 808 N N . GLN A 1 106 ? -6.871 -23.938 -13.414 1 96.69 106 GLN A N 1
ATOM 809 C CA . GLN A 1 106 ? -7.922 -24.953 -13.328 1 96.69 106 GLN A CA 1
ATOM 810 C C . GLN A 1 106 ? -9.188 -24.484 -14.047 1 96.69 106 GLN A C 1
ATOM 812 O O . GLN A 1 106 ? -10.234 -25.125 -13.945 1 96.69 106 GLN A O 1
ATOM 817 N N . GLY A 1 107 ? -9.125 -23.312 -14.68 1 95.19 107 GLY A N 1
ATOM 818 C CA . GLY A 1 107 ? -10.273 -22.797 -15.406 1 95.19 107 GLY A CA 1
ATOM 819 C C . GLY A 1 107 ? -11.258 -22.062 -14.523 1 95.19 107 GLY A C 1
ATOM 820 O O . GLY A 1 107 ? -12.406 -21.828 -14.914 1 95.19 107 GLY A O 1
ATOM 821 N N . ILE A 1 108 ? -10.938 -21.75 -13.367 1 97.12 108 ILE A N 1
ATOM 822 C CA . ILE A 1 108 ? -11.805 -21.062 -12.414 1 97.12 108 ILE A CA 1
ATOM 823 C C . ILE A 1 108 ? -11.477 -19.562 -12.414 1 97.12 108 ILE A C 1
ATOM 825 O O . ILE A 1 108 ? -10.312 -19.172 -12.352 1 97.12 108 ILE A O 1
ATOM 829 N N . PRO A 1 109 ? -12.492 -18.688 -12.516 1 96.56 109 PRO A N 1
ATOM 830 C CA . PRO A 1 109 ? -12.219 -17.25 -12.414 1 96.56 109 PRO A CA 1
ATOM 831 C C . PRO A 1 109 ? -11.656 -16.859 -11.047 1 96.56 109 PRO A C 1
ATOM 833 O O . PRO A 1 109 ? -12.109 -17.359 -10.016 1 96.56 109 PRO A O 1
ATOM 836 N N . CYS A 1 110 ? -10.656 -15.977 -11.086 1 97.25 110 CYS A N 1
ATOM 837 C CA . CYS A 1 110 ? -10.016 -15.492 -9.875 1 97.25 110 CYS A CA 1
ATOM 838 C C . CYS A 1 110 ? -9.812 -13.984 -9.93 1 97.25 110 CYS A C 1
ATOM 840 O O . CYS A 1 110 ? -9.297 -13.453 -10.914 1 97.25 110 CYS A O 1
ATOM 842 N N . GLU A 1 111 ? -10.258 -13.305 -8.961 1 96.5 111 GLU A N 1
ATOM 843 C CA . GLU A 1 111 ? -10.117 -11.859 -8.867 1 96.5 111 GLU A CA 1
ATOM 844 C C . GLU A 1 111 ? -9.406 -11.461 -7.574 1 96.5 111 GLU A C 1
ATOM 846 O O . GLU A 1 111 ? -9.625 -12.062 -6.523 1 96.5 111 GLU A O 1
ATOM 851 N N . VAL A 1 112 ? -8.562 -10.469 -7.684 1 97.31 112 VAL A N 1
ATOM 852 C CA . VAL A 1 112 ? -7.832 -9.977 -6.52 1 97.31 112 VAL A CA 1
ATOM 853 C C . VAL A 1 112 ? -8.383 -8.617 -6.102 1 97.31 112 VAL A C 1
ATOM 855 O O . VAL A 1 112 ? -8.562 -7.73 -6.938 1 97.31 112 VAL A O 1
ATOM 858 N N . ILE A 1 113 ? -8.656 -8.469 -4.875 1 98 113 ILE A N 1
ATOM 859 C CA . ILE A 1 113 ? -9.062 -7.199 -4.285 1 98 113 ILE A CA 1
ATOM 860 C C . ILE A 1 113 ? -7.973 -6.688 -3.35 1 98 113 ILE A C 1
ATOM 862 O O . ILE A 1 113 ? -7.719 -7.281 -2.299 1 98 113 ILE A O 1
ATOM 866 N N . PRO A 1 114 ? -7.363 -5.578 -3.689 1 98.38 114 PRO A N 1
ATOM 867 C CA . PRO A 1 114 ? -6.273 -5.047 -2.867 1 98.38 114 PRO A CA 1
ATOM 868 C C . PRO A 1 114 ? -6.715 -4.715 -1.443 1 98.38 114 PRO A C 1
ATOM 870 O O . PRO A 1 114 ? -7.902 -4.48 -1.2 1 98.38 114 PRO A O 1
ATOM 873 N N . GLY A 1 115 ? -5.816 -4.758 -0.521 1 98.56 115 GLY A N 1
ATOM 874 C CA . GLY A 1 115 ? -5.984 -4.293 0.847 1 98.56 115 GLY A CA 1
ATOM 875 C C . GLY A 1 115 ? -4.902 -3.326 1.286 1 98.56 115 GLY A C 1
ATOM 876 O O . GLY A 1 115 ? -3.891 -3.164 0.598 1 98.56 115 GLY A O 1
ATOM 877 N N . ILE A 1 116 ? -5.148 -2.668 2.391 1 98.75 116 ILE A N 1
ATOM 878 C CA . ILE A 1 116 ? -4.109 -1.828 2.975 1 98.75 116 ILE A CA 1
ATOM 879 C C . ILE A 1 116 ? -2.941 -2.695 3.434 1 98.75 116 ILE A C 1
ATOM 881 O O . ILE A 1 116 ? -3.076 -3.484 4.371 1 98.75 116 ILE A O 1
ATOM 885 N N . SER A 1 117 ? -1.821 -2.543 2.781 1 98.62 117 SER A N 1
ATOM 886 C CA . SER A 1 117 ? -0.635 -3.289 3.186 1 98.62 117 SER A CA 1
ATOM 887 C C . SER A 1 117 ? -0.102 -2.795 4.527 1 98.62 117 SER A C 1
ATOM 889 O O . SER A 1 117 ? -0.13 -1.595 4.809 1 98.62 117 SER A O 1
ATOM 891 N N . SER A 1 118 ? 0.448 -3.723 5.273 1 98.25 118 SER A N 1
ATOM 892 C CA . SER A 1 118 ? 1.094 -3.336 6.523 1 98.25 118 SER A CA 1
ATOM 893 C C . SER A 1 118 ? 2.262 -2.389 6.273 1 98.25 118 SER A C 1
ATOM 895 O O . SER A 1 118 ? 2.582 -1.551 7.117 1 98.25 118 SER A O 1
ATOM 897 N N . ALA A 1 119 ? 2.848 -2.428 5.09 1 98.69 119 ALA A N 1
ATOM 898 C CA . ALA A 1 119 ? 4.004 -1.604 4.746 1 98.69 119 ALA A CA 1
ATOM 899 C C . ALA A 1 119 ? 3.635 -0.123 4.73 1 98.69 119 ALA A C 1
ATOM 901 O O . ALA A 1 119 ? 4.508 0.741 4.84 1 98.69 119 ALA A O 1
ATOM 902 N N . ILE A 1 120 ? 2.367 0.147 4.574 1 98.62 120 ILE A N 1
ATOM 903 C CA . ILE A 1 120 ? 1.919 1.531 4.469 1 98.62 120 ILE A CA 1
ATOM 904 C C . ILE A 1 120 ? 1.013 1.871 5.648 1 98.62 120 ILE A C 1
ATOM 906 O O . ILE A 1 120 ? 1.225 2.877 6.332 1 98.62 120 ILE A O 1
ATOM 910 N N . GLY A 1 121 ? 0.098 1.026 5.953 1 98.25 121 GLY A N 1
ATOM 911 C CA . GLY A 1 121 ? -0.896 1.288 6.984 1 98.25 121 GLY A CA 1
ATOM 912 C C . GLY A 1 121 ? -0.309 1.337 8.383 1 98.25 121 GLY A C 1
ATOM 913 O O . GLY A 1 121 ? -0.678 2.195 9.188 1 98.25 121 GLY A O 1
ATOM 914 N N . VAL A 1 122 ? 0.584 0.409 8.695 1 98.25 122 VAL A N 1
ATOM 915 C CA . VAL A 1 122 ? 1.146 0.294 10.039 1 98.25 122 VAL A CA 1
ATOM 916 C C . VAL A 1 122 ? 1.996 1.523 10.352 1 98.25 122 VAL A C 1
ATOM 918 O O . VAL A 1 122 ? 1.81 2.17 11.383 1 98.25 122 VAL A O 1
ATOM 921 N N . PRO A 1 123 ? 2.891 1.956 9.414 1 98.44 123 PRO A N 1
ATOM 922 C CA . PRO A 1 123 ? 3.627 3.191 9.695 1 98.44 123 PRO A CA 1
ATOM 923 C C . PRO A 1 123 ? 2.709 4.402 9.852 1 98.44 123 PRO A C 1
ATOM 925 O O . PRO A 1 123 ? 2.947 5.254 10.711 1 98.44 123 PRO A O 1
ATOM 928 N N . ALA A 1 124 ? 1.708 4.465 9.086 1 97.62 124 ALA A N 1
ATOM 929 C CA . ALA A 1 124 ? 0.787 5.594 9.164 1 97.62 124 ALA A CA 1
ATOM 930 C C . ALA A 1 124 ? 0.16 5.691 10.555 1 97.62 124 ALA A C 1
ATOM 932 O O . ALA A 1 124 ? 0.096 6.773 11.141 1 97.62 124 ALA A O 1
ATOM 933 N N . TYR A 1 125 ? -0.253 4.543 11.117 1 96.94 125 TYR A N 1
ATOM 934 C CA . TYR A 1 125 ? -0.866 4.488 12.438 1 96.94 125 TYR A CA 1
ATOM 935 C C . TYR A 1 125 ? 0.136 4.871 13.523 1 96.94 125 TYR A C 1
ATOM 937 O O . TYR A 1 125 ? -0.251 5.207 14.648 1 96.94 125 TYR A O 1
ATOM 945 N N . ALA A 1 126 ? 1.387 4.773 13.172 1 97 126 ALA A N 1
ATOM 946 C CA . ALA A 1 126 ? 2.439 5.094 14.133 1 97 126 ALA A CA 1
ATOM 947 C C . ALA A 1 126 ? 2.924 6.531 13.961 1 97 126 ALA A C 1
ATOM 949 O O . ALA A 1 126 ? 3.885 6.949 14.609 1 97 126 ALA A O 1
ATOM 950 N N . GLY A 1 127 ? 2.266 7.273 13.008 1 96.56 127 GLY A N 1
ATOM 951 C CA . GLY A 1 127 ? 2.674 8.648 12.758 1 96.56 127 GLY A CA 1
ATOM 952 C C . GLY A 1 127 ? 3.926 8.75 11.906 1 96.56 127 GLY A C 1
ATOM 953 O O . GLY A 1 127 ? 4.668 9.734 12 1 96.56 127 GLY A O 1
ATOM 954 N N . ILE A 1 128 ? 4.227 7.781 11.125 1 98.19 128 ILE A N 1
ATOM 955 C CA . ILE A 1 128 ? 5.43 7.758 10.297 1 98.19 128 ILE A CA 1
ATOM 956 C C . ILE A 1 128 ? 5.047 7.609 8.828 1 98.19 128 ILE A C 1
ATOM 958 O O . ILE A 1 128 ? 4.621 6.535 8.398 1 98.19 128 ILE A O 1
ATOM 962 N N . PRO A 1 129 ? 5.133 8.641 8.086 1 98.31 129 PRO A N 1
ATOM 963 C CA . PRO A 1 129 ? 4.883 8.508 6.645 1 98.31 129 PRO A CA 1
ATOM 964 C C . PRO A 1 129 ? 6 7.758 5.918 1 98.31 129 PRO A C 1
ATOM 966 O O . PRO A 1 129 ? 7.172 7.895 6.273 1 98.31 129 PRO A O 1
ATOM 969 N N . VAL A 1 130 ? 5.648 7.02 4.879 1 98.62 130 VAL A N 1
ATOM 970 C CA . VAL A 1 130 ? 6.672 6.262 4.164 1 98.62 130 VAL A CA 1
ATOM 971 C C . VAL A 1 130 ? 7.379 7.168 3.156 1 98.62 130 VAL A C 1
ATOM 973 O O . VAL A 1 130 ? 8.484 6.859 2.709 1 98.62 130 VAL A O 1
ATOM 976 N N . THR A 1 131 ? 6.746 8.25 2.762 1 97.81 131 THR A N 1
ATOM 977 C CA . THR A 1 131 ? 7.367 9.297 1.959 1 97.81 131 THR A CA 1
ATOM 978 C C . THR A 1 131 ? 7.156 10.664 2.602 1 97.81 131 THR A C 1
ATOM 980 O O . THR A 1 131 ? 6.266 10.836 3.436 1 97.81 131 THR A O 1
ATOM 983 N N . SER A 1 132 ? 7.996 11.555 2.236 1 95.62 132 SER A N 1
ATOM 984 C CA . SER A 1 132 ? 7.938 12.914 2.764 1 95.62 132 SER A CA 1
ATOM 985 C C . SER A 1 132 ? 8.688 13.891 1.862 1 95.62 132 SER A C 1
ATOM 987 O O . SER A 1 132 ? 9.766 13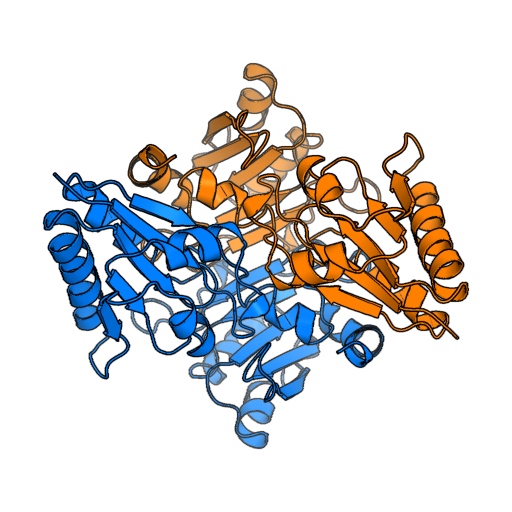.57 1.359 1 95.62 132 SER A O 1
ATOM 989 N N . ARG A 1 133 ? 8.109 14.984 1.738 1 90.25 133 ARG A N 1
ATOM 990 C CA . ARG A 1 133 ? 8.789 16.031 0.983 1 90.25 133 ARG A CA 1
ATOM 991 C C . ARG A 1 133 ? 10.086 16.453 1.663 1 90.25 133 ARG A C 1
ATOM 993 O O . ARG A 1 133 ? 11.055 16.828 0.994 1 90.25 133 ARG A O 1
ATOM 1000 N N . TRP A 1 134 ? 10.141 16.266 2.928 1 91.81 134 TRP A N 1
ATOM 1001 C CA . TRP A 1 134 ? 11.273 16.75 3.713 1 91.81 134 TRP A CA 1
ATOM 1002 C C . TRP A 1 134 ? 12.328 15.648 3.857 1 91.81 134 TRP A C 1
ATOM 1004 O O . TRP A 1 134 ? 13.523 15.945 3.957 1 91.81 134 TRP A O 1
ATOM 1014 N N . TYR A 1 135 ? 11.844 14.383 3.779 1 94.06 135 TYR A N 1
ATOM 1015 C CA . TYR A 1 135 ? 12.773 13.383 4.301 1 94.06 135 TYR A CA 1
ATOM 1016 C C . TYR A 1 135 ? 12.977 12.25 3.299 1 94.06 135 TYR A C 1
ATOM 1018 O O . TYR A 1 135 ? 13.977 11.531 3.359 1 94.06 135 TYR A O 1
ATOM 1026 N N . SER A 1 136 ? 11.984 12.07 2.385 1 95.38 136 SER A N 1
ATOM 1027 C CA . SER A 1 136 ? 12.133 10.883 1.541 1 95.38 136 SER A CA 1
ATOM 1028 C C . SER A 1 136 ? 11.336 11.023 0.25 1 95.38 136 SER A C 1
ATOM 1030 O O . SER A 1 136 ? 10.117 11.227 0.284 1 95.38 136 SER A O 1
ATOM 1032 N N . SER A 1 137 ? 11.977 10.758 -0.878 1 94.62 137 SER A N 1
ATOM 1033 C CA . SER A 1 137 ? 11.344 10.789 -2.193 1 94.62 137 SER A CA 1
ATOM 1034 C C . SER A 1 137 ? 11.07 9.375 -2.711 1 94.62 137 SER A C 1
ATOM 1036 O O . SER A 1 137 ? 10.961 9.164 -3.92 1 94.62 137 SER A O 1
ATOM 1038 N N . GLY A 1 138 ? 10.992 8.414 -1.812 1 96.88 138 GLY A N 1
ATOM 1039 C CA . GLY A 1 138 ? 10.695 7.031 -2.166 1 96.88 138 GLY A CA 1
ATOM 1040 C C . GLY A 1 138 ? 10.766 6.086 -0.983 1 96.88 138 GLY A C 1
ATOM 1041 O O . GLY A 1 138 ? 11.273 6.449 0.082 1 96.88 138 GLY A O 1
ATOM 1042 N N . PHE A 1 139 ? 10.203 4.934 -1.162 1 98.62 139 PHE A N 1
ATOM 1043 C CA . PHE A 1 139 ? 10.312 3.895 -0.143 1 98.62 139 PHE A CA 1
ATOM 1044 C C . PHE A 1 139 ? 10.422 2.516 -0.782 1 98.62 139 PHE A C 1
ATOM 1046 O O . PHE A 1 139 ? 9.984 2.314 -1.917 1 98.62 139 PHE A O 1
ATOM 1053 N N . THR A 1 140 ? 11.086 1.649 -0.052 1 98.62 140 THR A N 1
ATOM 1054 C CA . THR A 1 140 ? 11.32 0.271 -0.468 1 98.62 140 THR A CA 1
ATOM 1055 C C . THR A 1 140 ? 10.773 -0.707 0.567 1 98.62 140 THR A C 1
ATOM 1057 O O . THR A 1 140 ? 10.938 -0.502 1.771 1 98.62 140 THR A O 1
ATOM 1060 N N . VAL A 1 141 ? 10.086 -1.687 0.074 1 98.56 141 VAL A N 1
ATOM 1061 C CA . VAL A 1 141 ? 9.547 -2.734 0.936 1 98.56 141 VAL A CA 1
ATOM 1062 C C . VAL A 1 141 ? 10.273 -4.055 0.656 1 98.56 141 VAL A C 1
ATOM 1064 O O . VAL A 1 141 ? 10.305 -4.516 -0.487 1 98.56 141 VAL A O 1
ATOM 1067 N N . ILE A 1 142 ? 10.844 -4.637 1.703 1 97.12 142 ILE A N 1
ATOM 1068 C CA . ILE A 1 142 ? 11.539 -5.914 1.579 1 97.12 142 ILE A CA 1
ATOM 1069 C C . ILE A 1 142 ? 11.102 -6.848 2.707 1 97.12 142 ILE A C 1
ATOM 1071 O O . ILE A 1 142 ? 10.391 -6.434 3.623 1 97.12 142 ILE A O 1
ATOM 1075 N N . THR A 1 143 ? 11.43 -8.062 2.553 1 93.69 143 THR A N 1
ATOM 1076 C CA . THR A 1 143 ? 11.164 -9.055 3.594 1 93.69 143 THR A CA 1
ATOM 1077 C C . THR A 1 143 ? 12.461 -9.539 4.227 1 93.69 143 THR A C 1
ATOM 1079 O O . THR A 1 143 ? 13.508 -9.547 3.576 1 93.69 143 THR A O 1
ATOM 1082 N N . GLY A 1 144 ? 12.375 -9.812 5.512 1 87.75 144 GLY A N 1
ATOM 1083 C CA . GLY A 1 144 ? 13.523 -10.398 6.18 1 87.75 144 GLY A CA 1
ATOM 1084 C C . GLY A 1 144 ? 13.688 -11.875 5.902 1 87.75 144 GLY A C 1
ATOM 1085 O O . GLY A 1 144 ? 14.758 -12.445 6.129 1 87.75 144 GLY A O 1
ATOM 1086 N N . THR A 1 145 ? 12.609 -12.484 5.418 1 77.56 145 THR A N 1
ATOM 1087 C CA . THR A 1 145 ? 12.656 -13.93 5.184 1 77.56 145 THR A CA 1
ATOM 1088 C C . THR A 1 145 ? 12.406 -14.242 3.711 1 77.56 145 THR A C 1
ATOM 1090 O O . THR A 1 145 ? 11.391 -13.836 3.146 1 77.56 145 THR A O 1
ATOM 1093 N N . ARG A 1 146 ? 13.453 -14.586 2.975 1 65 146 ARG A N 1
ATOM 1094 C CA . ARG A 1 146 ? 13.234 -15.047 1.608 1 65 146 ARG A CA 1
ATOM 1095 C C . ARG A 1 146 ? 13.047 -16.562 1.565 1 65 146 ARG A C 1
ATOM 1097 O O . ARG A 1 146 ? 13.305 -17.25 2.555 1 65 146 ARG A O 1
ATOM 1104 N N . ALA A 1 147 ? 12.578 -16.828 0.417 1 54.41 147 ALA A N 1
ATOM 1105 C CA . ALA A 1 147 ? 12.461 -18.266 0.205 1 54.41 147 ALA A CA 1
ATOM 1106 C C . ALA A 1 147 ? 13.758 -18.969 0.567 1 54.41 147 ALA A C 1
ATOM 1108 O O . ALA A 1 147 ? 14.852 -18.5 0.245 1 54.41 147 ALA A O 1
ATOM 1109 N N . GLY A 1 148 ? 13.648 -19.969 1.389 1 56.12 148 GLY A N 1
ATOM 1110 C CA . GLY A 1 148 ? 14.766 -20.797 1.807 1 56.12 148 GLY A CA 1
ATOM 1111 C C . GLY A 1 148 ? 15.586 -20.188 2.916 1 56.12 148 GLY A C 1
ATOM 1112 O O . GLY A 1 148 ? 16.766 -20.5 3.076 1 56.12 148 GLY A O 1
ATOM 1113 N N . ASP A 1 149 ? 15.062 -19.25 3.555 1 60.53 149 ASP A N 1
ATOM 1114 C CA . ASP A 1 149 ? 15.648 -18.609 4.73 1 60.53 149 ASP A CA 1
ATOM 1115 C C . ASP A 1 149 ? 16.953 -17.891 4.379 1 60.53 149 ASP A C 1
ATOM 1117 O O . ASP A 1 149 ? 17.891 -17.875 5.172 1 60.53 149 ASP A O 1
ATOM 1121 N N . LYS A 1 150 ? 17.047 -17.516 3.098 1 65.38 150 LYS A N 1
ATOM 1122 C CA . LYS A 1 150 ? 18.266 -16.859 2.654 1 65.38 150 LYS A CA 1
ATOM 1123 C C . LYS A 1 150 ? 18.328 -15.43 3.172 1 65.38 150 LYS A C 1
ATOM 1125 O O . LYS A 1 150 ? 17.312 -14.844 3.527 1 65.38 150 LYS A O 1
ATOM 1130 N N . ILE A 1 151 ? 19.547 -14.945 3.283 1 69.81 151 ILE A N 1
ATOM 1131 C CA . ILE A 1 151 ? 19.906 -13.594 3.715 1 69.81 151 ILE A CA 1
ATOM 1132 C C . ILE A 1 151 ? 19.297 -12.578 2.752 1 69.81 151 ILE A C 1
ATOM 1134 O O . ILE A 1 151 ? 19.109 -12.867 1.569 1 69.81 151 ILE A O 1
ATOM 1138 N N . ILE A 1 152 ? 19.109 -11.422 3.309 1 79.06 152 ILE A N 1
ATOM 1139 C CA . ILE A 1 152 ? 18.594 -10.32 2.508 1 79.06 152 ILE A CA 1
ATOM 1140 C C . ILE A 1 152 ? 19.547 -10.023 1.353 1 79.06 152 ILE A C 1
ATOM 1142 O O . ILE A 1 152 ? 20.766 -10.008 1.534 1 79.06 152 ILE A O 1
ATOM 1146 N N . ASP A 1 153 ? 19.094 -10.031 0.176 1 89.06 153 ASP A N 1
ATOM 1147 C CA . ASP A 1 153 ? 19.844 -9.625 -1.006 1 89.06 153 ASP A CA 1
ATOM 1148 C C . ASP A 1 153 ? 20 -8.102 -1.059 1 89.06 153 ASP A C 1
ATOM 1150 O O . ASP A 1 153 ? 19.031 -7.379 -1.265 1 89.06 153 ASP A O 1
ATOM 1154 N N . LEU A 1 154 ? 21.203 -7.582 -0.943 1 92.31 154 LEU A N 1
ATOM 1155 C CA . LEU A 1 154 ? 21.484 -6.156 -0.833 1 92.31 154 LEU A CA 1
ATOM 1156 C C . LEU A 1 154 ? 21.078 -5.418 -2.105 1 92.31 154 LEU A C 1
ATOM 1158 O O . LEU A 1 154 ? 20.906 -4.199 -2.09 1 92.31 154 LEU A O 1
ATOM 1162 N N . ASP A 1 155 ? 21 -6.18 -3.141 1 94.5 155 ASP A N 1
ATOM 1163 C CA . ASP A 1 155 ? 20.641 -5.562 -4.414 1 94.5 155 ASP A CA 1
ATOM 1164 C C . ASP A 1 155 ? 19.203 -5.043 -4.395 1 94.5 155 ASP A C 1
ATOM 1166 O O . ASP A 1 155 ? 18.812 -4.27 -5.266 1 94.5 155 ASP A O 1
ATOM 1170 N N . TYR A 1 156 ? 18.422 -5.418 -3.404 1 95.88 156 TYR A N 1
ATOM 1171 C CA . TYR A 1 156 ? 17.062 -4.926 -3.248 1 95.88 156 TYR A CA 1
ATOM 1172 C C . TYR A 1 156 ? 17.031 -3.654 -2.41 1 95.88 156 TYR A C 1
ATOM 1174 O O . TYR A 1 156 ? 15.977 -3.029 -2.258 1 95.88 156 TYR A O 1
ATOM 1182 N N . ILE A 1 157 ? 18.125 -3.229 -1.87 1 95.88 157 ILE A N 1
ATOM 1183 C CA . ILE A 1 157 ? 18.156 -2.143 -0.897 1 95.88 157 ILE A CA 1
ATOM 1184 C C . ILE A 1 157 ? 18.781 -0.901 -1.536 1 95.88 157 ILE A C 1
ATOM 1186 O O . ILE A 1 157 ? 19.969 -0.892 -1.864 1 95.88 157 ILE A O 1
ATOM 1190 N N . PRO A 1 158 ? 18.031 0.184 -1.672 1 96.69 158 PRO A N 1
ATOM 1191 C CA . PRO A 1 158 ? 18.594 1.428 -2.197 1 96.69 158 PRO A CA 1
ATOM 1192 C C . PRO A 1 158 ? 19.453 2.168 -1.165 1 96.69 158 PRO A C 1
ATOM 1194 O O . PRO A 1 158 ? 19.375 1.861 0.028 1 96.69 158 PRO A O 1
ATOM 1197 N N . LYS A 1 159 ? 20.188 3.127 -1.625 1 96.12 159 LYS A N 1
ATOM 1198 C CA . LYS A 1 159 ? 21.094 3.879 -0.758 1 96.12 159 LYS A CA 1
ATOM 1199 C C . LYS A 1 159 ? 20.344 4.973 -0.004 1 96.12 159 LYS A C 1
ATOM 1201 O O . LYS A 1 159 ? 20.812 5.445 1.036 1 96.12 159 LYS A O 1
ATOM 1206 N N . LYS A 1 160 ? 19.266 5.426 -0.522 1 96.44 160 LYS A N 1
ATOM 1207 C CA . LYS A 1 160 ? 18.469 6.492 0.09 1 96.44 160 LYS A CA 1
ATOM 1208 C C . LYS A 1 160 ? 17 6.09 0.21 1 96.44 160 LYS A C 1
ATOM 1210 O O . LYS A 1 160 ? 16.594 5.07 -0.342 1 96.44 160 LYS A O 1
ATOM 1215 N N . GLY A 1 161 ? 16.281 6.855 1.006 1 97.19 161 GLY A N 1
ATOM 1216 C CA . GLY A 1 161 ? 14.852 6.664 1.111 1 97.19 161 GLY A CA 1
ATOM 1217 C C . GLY A 1 161 ? 14.445 5.844 2.322 1 97.19 161 GLY A C 1
ATOM 1218 O O . GLY A 1 161 ? 15.289 5.5 3.156 1 97.19 161 GLY A O 1
ATOM 1219 N N . THR A 1 162 ? 13.172 5.598 2.428 1 98.69 162 THR A N 1
ATOM 1220 C CA . THR A 1 162 ? 12.594 4.816 3.514 1 98.69 162 THR A CA 1
ATOM 1221 C C . THR A 1 162 ? 12.641 3.326 3.189 1 98.69 162 THR A C 1
ATOM 1223 O O . THR A 1 162 ? 12.359 2.922 2.061 1 98.69 162 THR A O 1
ATOM 1226 N N . ILE A 1 163 ? 13.055 2.494 4.125 1 98.56 163 ILE A N 1
ATOM 1227 C CA . ILE A 1 163 ? 12.984 1.045 3.979 1 98.56 163 ILE A CA 1
ATOM 1228 C C . ILE A 1 163 ? 11.961 0.481 4.965 1 98.56 163 ILE A C 1
ATOM 1230 O O . ILE A 1 163 ? 12.008 0.785 6.16 1 98.56 163 ILE A O 1
ATOM 1234 N N . VAL A 1 164 ? 11.031 -0.219 4.504 1 98.81 164 VAL A N 1
ATOM 1235 C CA . VAL A 1 164 ? 10.086 -0.967 5.32 1 98.81 164 VAL A CA 1
ATOM 1236 C C . VAL A 1 164 ? 10.375 -2.461 5.219 1 98.81 164 VAL A C 1
ATOM 1238 O O . VAL A 1 164 ? 10.383 -3.027 4.125 1 98.81 164 VAL A O 1
ATOM 1241 N N . ILE A 1 165 ? 10.602 -3.098 6.312 1 97.69 165 ILE A N 1
ATOM 1242 C CA . ILE A 1 165 ? 10.977 -4.508 6.34 1 97.69 165 ILE A CA 1
ATOM 1243 C C . ILE A 1 165 ? 9.875 -5.324 7.008 1 97.69 165 ILE A C 1
ATOM 1245 O O . ILE A 1 165 ? 9.555 -5.109 8.18 1 97.69 165 ILE A O 1
ATOM 1249 N N . LEU A 1 166 ? 9.312 -6.195 6.238 1 96.5 166 LEU A N 1
ATOM 1250 C CA . LEU A 1 166 ? 8.328 -7.133 6.766 1 96.5 166 LEU A CA 1
ATOM 1251 C C . LEU A 1 166 ? 8.992 -8.453 7.145 1 96.5 166 LEU A C 1
ATOM 1253 O O . LEU A 1 166 ? 10.008 -8.836 6.555 1 96.5 166 LEU A O 1
ATOM 1257 N N . MET A 1 167 ? 8.477 -9.141 8.172 1 92.69 167 MET A N 1
ATOM 1258 C CA . MET A 1 167 ? 8.906 -10.461 8.609 1 92.69 167 MET A CA 1
ATOM 1259 C C . MET A 1 167 ? 10.414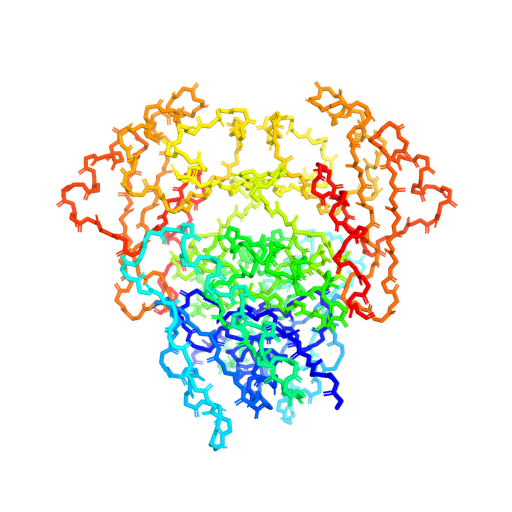 -10.484 8.875 1 92.69 167 MET A C 1
ATOM 1261 O O . MET A 1 167 ? 11.109 -11.406 8.438 1 92.69 167 MET A O 1
ATOM 1265 N N . GLY A 1 168 ? 10.883 -9.438 9.516 1 93.38 168 GLY A N 1
ATOM 1266 C CA . GLY A 1 168 ? 12.32 -9.32 9.688 1 93.38 168 GLY A CA 1
ATOM 1267 C C . GLY A 1 168 ? 12.781 -9.641 11.094 1 93.38 168 GLY A C 1
ATOM 1268 O O . GLY A 1 168 ? 13.977 -9.789 11.344 1 93.38 168 GLY A O 1
ATOM 1269 N N . ILE A 1 169 ? 11.875 -9.852 12.023 1 94.06 169 ILE A N 1
ATOM 1270 C CA . ILE A 1 169 ? 12.211 -9.922 13.445 1 94.06 169 ILE A CA 1
ATOM 1271 C C . ILE A 1 169 ? 13.07 -11.156 13.711 1 94.06 169 ILE A C 1
ATOM 1273 O O . ILE A 1 169 ? 14.062 -11.086 14.438 1 94.06 169 ILE A O 1
ATOM 1277 N N . ASN A 1 170 ? 12.789 -12.227 13.094 1 90.69 170 ASN A N 1
ATOM 1278 C CA . ASN A 1 170 ? 13.516 -13.469 13.328 1 90.69 170 ASN A CA 1
ATOM 1279 C C . ASN A 1 170 ? 14.891 -13.453 12.672 1 90.69 170 ASN A C 1
ATOM 1281 O O . ASN A 1 170 ? 15.703 -14.352 12.898 1 90.69 170 ASN A O 1
ATOM 1285 N N . LYS A 1 171 ? 15.203 -12.469 11.883 1 92.88 171 LYS A N 1
ATOM 1286 C CA . LYS A 1 171 ? 16.484 -12.344 11.195 1 92.88 171 LYS A CA 1
ATOM 1287 C C . LYS A 1 171 ? 17.172 -11.023 11.539 1 92.88 171 LYS A C 1
ATOM 1289 O O . LYS A 1 171 ? 17.922 -10.484 10.734 1 92.88 171 LYS A O 1
ATOM 1294 N N . ILE A 1 172 ? 16.922 -10.602 12.688 1 94.5 172 ILE A N 1
ATOM 1295 C CA . ILE A 1 172 ? 17.266 -9.234 13.062 1 94.5 172 ILE A CA 1
ATOM 1296 C C . ILE A 1 172 ? 18.781 -9.062 13.016 1 94.5 172 ILE A C 1
ATOM 1298 O O . ILE A 1 172 ? 19.281 -7.996 12.641 1 94.5 172 ILE A O 1
ATOM 1302 N N . ASP A 1 173 ? 19.578 -10.055 13.422 1 94.06 173 ASP A N 1
ATOM 1303 C CA . ASP A 1 173 ? 21.031 -9.945 13.422 1 94.06 173 ASP A CA 1
ATOM 1304 C C . ASP A 1 173 ? 21.578 -9.758 12.008 1 94.06 173 ASP A C 1
ATOM 1306 O O . ASP A 1 173 ? 22.359 -8.844 11.742 1 94.06 173 ASP A O 1
ATOM 1310 N N . GLU A 1 174 ? 21.125 -10.641 11.148 1 93.25 174 GLU A N 1
ATOM 1311 C CA . GLU A 1 174 ? 21.547 -10.57 9.75 1 93.25 174 GLU A CA 1
ATOM 1312 C C . GLU A 1 174 ? 21.062 -9.289 9.086 1 93.25 174 GLU A C 1
ATOM 1314 O O . GLU A 1 174 ? 21.781 -8.68 8.289 1 93.25 174 GLU A O 1
ATOM 1319 N N . LEU A 1 175 ? 19.906 -8.906 9.445 1 94.56 175 LEU A N 1
ATOM 1320 C CA . LEU A 1 175 ? 19.297 -7.711 8.867 1 94.56 175 LEU A CA 1
ATOM 1321 C C . LEU A 1 175 ? 20.109 -6.465 9.227 1 94.56 175 LEU A C 1
ATOM 1323 O O . LEU A 1 175 ? 20.422 -5.66 8.359 1 94.56 175 LEU A O 1
ATOM 1327 N N . GLN A 1 176 ? 20.406 -6.285 10.492 1 96.62 176 GLN A N 1
ATOM 1328 C CA . GLN A 1 176 ? 21.172 -5.129 10.93 1 96.62 176 GLN A CA 1
ATOM 1329 C C . GLN A 1 176 ? 22.516 -5.062 10.219 1 96.62 176 GLN A C 1
ATOM 1331 O O . GLN A 1 176 ? 22.922 -4.008 9.719 1 96.62 176 GLN A O 1
ATOM 1336 N N . GLU A 1 177 ? 23.188 -6.184 10.18 1 95 177 GLU A N 1
ATOM 1337 C CA . GLU A 1 177 ? 24.5 -6.246 9.531 1 95 177 GLU A CA 1
ATOM 1338 C C . GLU A 1 177 ? 24.391 -5.848 8.055 1 95 177 GLU A C 1
ATOM 1340 O O . GLU A 1 177 ? 25.219 -5.078 7.562 1 95 177 GLU A O 1
ATOM 1345 N N . SER A 1 178 ? 23.406 -6.375 7.375 1 94.31 178 SER A N 1
ATOM 1346 C CA . SER A 1 178 ? 23.219 -6.102 5.949 1 94.31 178 SER A CA 1
ATOM 1347 C C . SER A 1 178 ? 22.891 -4.637 5.707 1 94.31 178 SER A C 1
ATOM 1349 O O . SER A 1 178 ? 23.438 -4.008 4.805 1 94.31 178 SER A O 1
ATOM 1351 N N . LEU A 1 179 ? 22.031 -4.113 6.5 1 96.25 179 LEU A N 1
ATOM 1352 C CA . LEU A 1 179 ? 21.594 -2.734 6.32 1 96.25 179 LEU A CA 1
ATOM 1353 C C . LEU A 1 179 ? 22.719 -1.755 6.602 1 96.25 179 LEU A C 1
ATOM 1355 O O . LEU A 1 179 ? 22.812 -0.702 5.969 1 96.25 179 LEU A O 1
ATOM 1359 N N . GLU A 1 180 ? 23.594 -2.057 7.512 1 97 180 GLU A N 1
ATOM 1360 C CA . GLU A 1 180 ? 24.688 -1.172 7.895 1 97 180 GLU A CA 1
ATOM 1361 C C . GLU A 1 180 ? 25.734 -1.075 6.785 1 97 180 GLU A C 1
ATOM 1363 O O . GLU A 1 180 ? 26.578 -0.186 6.805 1 97 180 GLU A O 1
ATOM 1368 N N . LYS A 1 181 ? 25.688 -2.004 5.863 1 95.56 181 LYS A N 1
ATOM 1369 C CA . LYS A 1 181 ? 26.578 -1.938 4.715 1 95.56 181 LYS A CA 1
ATOM 1370 C C . LYS A 1 181 ? 26.141 -0.851 3.736 1 95.56 181 LYS A C 1
ATOM 1372 O O . LYS A 1 181 ? 26.922 -0.418 2.891 1 95.56 181 LYS A O 1
ATOM 1377 N N . VAL A 1 182 ? 24.875 -0.432 3.861 1 95.06 182 VAL A N 1
ATOM 1378 C CA . VAL A 1 182 ? 24.328 0.465 2.85 1 95.06 182 VAL A CA 1
ATOM 1379 C C . VAL A 1 182 ? 23.859 1.756 3.508 1 95.06 182 VAL A C 1
ATOM 1381 O O . VAL A 1 182 ? 23.828 2.812 2.873 1 95.06 182 VAL A O 1
ATOM 1384 N N . ARG A 1 183 ? 23.469 1.663 4.734 1 96.81 183 ARG A N 1
ATOM 1385 C CA . ARG A 1 183 ? 22.906 2.809 5.449 1 96.81 183 ARG A CA 1
ATOM 1386 C C . ARG A 1 183 ? 23.766 3.176 6.652 1 96.81 183 ARG A C 1
ATOM 1388 O O . ARG A 1 183 ? 24.453 2.318 7.223 1 96.81 183 ARG A O 1
ATOM 1395 N N . SER A 1 184 ? 23.703 4.434 7.051 1 97.38 184 SER A N 1
ATOM 1396 C CA . SER A 1 184 ? 24.453 4.902 8.219 1 97.38 184 SER A CA 1
ATOM 1397 C C . SER A 1 184 ? 23.984 4.203 9.484 1 97.38 184 SER A C 1
ATOM 1399 O O . SER A 1 184 ? 22.781 4.008 9.688 1 97.38 184 SER A O 1
ATOM 1401 N N . PRO A 1 185 ? 24.922 3.857 10.352 1 97.88 185 PRO A N 1
ATOM 1402 C CA . PRO A 1 185 ? 24.562 3.26 11.641 1 97.88 185 PRO A CA 1
ATOM 1403 C C . PRO A 1 185 ? 23.656 4.164 12.477 1 97.88 185 PRO A C 1
ATOM 1405 O O . PRO A 1 185 ? 22.906 3.68 13.328 1 97.88 185 PRO A O 1
ATOM 1408 N N . GLU A 1 186 ? 23.688 5.453 12.219 1 98.19 186 GLU A N 1
ATOM 1409 C CA . GLU A 1 186 ? 22.922 6.418 13 1 98.19 186 GLU A CA 1
ATOM 1410 C C . GLU A 1 186 ? 21.531 6.629 12.406 1 98.19 186 GLU A C 1
ATOM 1412 O O . GLU A 1 186 ? 20.703 7.34 12.984 1 98.19 186 GLU A O 1
ATOM 1417 N N . CYS A 1 187 ? 21.25 5.98 11.297 1 98.19 187 CYS A N 1
ATOM 1418 C CA . CYS A 1 187 ? 19.953 6.121 10.656 1 98.19 187 CYS A CA 1
ATOM 1419 C C . CYS A 1 187 ? 18.828 5.762 11.617 1 98.19 187 CYS A C 1
ATOM 1421 O O . CYS A 1 187 ? 18.875 4.727 12.281 1 98.19 187 CYS A O 1
ATOM 1423 N N . PRO A 1 188 ? 17.797 6.609 11.742 1 98.75 188 PRO A N 1
ATOM 1424 C CA . PRO A 1 188 ? 16.672 6.32 12.633 1 98.75 188 PRO A CA 1
ATOM 1425 C C . PRO A 1 188 ? 15.898 5.074 12.203 1 98.75 188 PRO A C 1
ATOM 1427 O O . PRO A 1 188 ? 15.727 4.824 11.008 1 98.75 188 PRO A O 1
ATOM 1430 N N . VAL A 1 189 ? 15.477 4.305 13.234 1 98.81 189 VAL A N 1
ATOM 1431 C CA . VAL A 1 189 ? 14.703 3.088 13.008 1 98.81 189 VAL A CA 1
ATOM 1432 C C . VAL A 1 189 ? 13.492 3.059 13.93 1 98.81 189 VAL A C 1
ATOM 1434 O O . VAL A 1 189 ? 13.586 3.455 15.094 1 98.81 189 VAL A O 1
ATOM 1437 N N . ALA A 1 190 ? 12.398 2.658 13.398 1 98.81 190 ALA A N 1
ATOM 1438 C CA . ALA A 1 190 ? 11.211 2.352 14.195 1 98.81 190 ALA A CA 1
ATOM 1439 C C . ALA A 1 190 ? 10.836 0.879 14.062 1 98.81 190 ALA A C 1
ATOM 1441 O O . ALA A 1 190 ? 10.859 0.319 12.969 1 98.81 190 ALA A O 1
ATOM 1442 N N . ILE A 1 191 ? 10.578 0.225 15.172 1 98.75 191 ILE A N 1
ATOM 1443 C CA . ILE A 1 191 ? 10 -1.11 15.227 1 98.75 191 ILE A CA 1
ATOM 1444 C C . ILE A 1 191 ? 8.547 -1.022 15.703 1 98.75 191 ILE A C 1
ATOM 1446 O O . ILE A 1 191 ? 8.281 -0.492 16.781 1 98.75 191 ILE A O 1
ATOM 1450 N N . ILE A 1 192 ? 7.641 -1.484 14.953 1 98.38 192 ILE A N 1
ATOM 1451 C CA . ILE A 1 192 ? 6.223 -1.396 15.289 1 98.38 192 ILE A CA 1
ATOM 1452 C C . ILE A 1 192 ? 5.641 -2.801 15.445 1 98.38 192 ILE A C 1
ATOM 1454 O O . ILE A 1 192 ? 5.562 -3.553 14.469 1 98.38 192 ILE A O 1
ATOM 1458 N N . GLN A 1 193 ? 5.223 -3.168 16.594 1 98.19 193 GLN A N 1
ATOM 1459 C CA . GLN A 1 193 ? 4.613 -4.457 16.891 1 98.19 193 GLN A CA 1
ATOM 1460 C C . GLN A 1 193 ? 3.098 -4.336 17.016 1 98.19 193 GLN A C 1
ATOM 1462 O O . GLN A 1 193 ? 2.594 -3.365 17.594 1 98.19 193 GLN A O 1
ATOM 1467 N N . ASN A 1 194 ? 2.383 -5.309 16.484 1 97.19 194 ASN A N 1
ATOM 1468 C CA . ASN A 1 194 ? 0.924 -5.336 16.531 1 97.19 194 ASN A CA 1
ATOM 1469 C C . ASN A 1 194 ? 0.322 -4.062 15.938 1 97.19 194 ASN A C 1
ATOM 1471 O O . ASN A 1 194 ? -0.55 -3.443 16.547 1 97.19 194 ASN A O 1
ATOM 1475 N N . GLY A 1 195 ? 0.885 -3.703 14.75 1 96.62 195 GLY A N 1
ATOM 1476 C CA . GLY A 1 195 ? 0.464 -2.469 14.109 1 96.62 195 GLY A CA 1
ATOM 1477 C C . GLY A 1 195 ? -1.022 -2.43 13.805 1 96.62 195 GLY A C 1
ATOM 1478 O O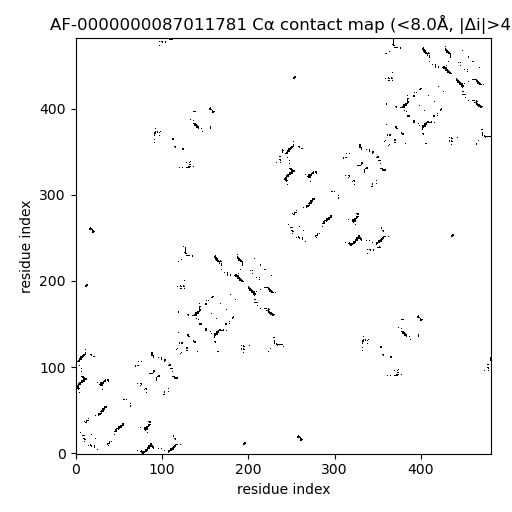 . GLY A 1 195 ? -1.605 -3.439 13.406 1 96.62 195 GLY A O 1
ATOM 1479 N N . THR A 1 196 ? -1.648 -1.273 14.016 1 96.75 196 THR A N 1
ATOM 1480 C CA . THR A 1 196 ? -3.035 -0.918 13.742 1 96.75 196 THR A CA 1
ATOM 1481 C C . THR A 1 196 ? -3.977 -1.613 14.727 1 96.75 196 THR A C 1
ATOM 1483 O O . THR A 1 196 ? -5.195 -1.435 14.656 1 96.75 196 THR A O 1
ATOM 1486 N N . LEU A 1 197 ? -3.408 -2.459 15.586 1 96.06 197 LEU A N 1
ATOM 1487 C CA . LEU A 1 197 ? -4.184 -3.053 16.672 1 96.06 197 LEU A CA 1
ATOM 1488 C C . LEU A 1 197 ? -4.133 -2.18 17.922 1 96.06 197 LEU A C 1
ATOM 1490 O O . LEU A 1 197 ? -3.254 -1.325 18.047 1 96.06 197 LEU A O 1
ATOM 1494 N N . PRO A 1 198 ? -5.145 -2.381 18.875 1 94.5 198 PRO A N 1
ATOM 1495 C CA . PRO A 1 198 ? -5.109 -1.626 20.125 1 94.5 198 PRO A CA 1
ATOM 1496 C C . PRO A 1 198 ? -3.822 -1.857 20.922 1 94.5 198 PRO A C 1
ATOM 1498 O O . PRO A 1 198 ? -3.4 -0.989 21.688 1 94.5 198 PRO A O 1
ATOM 1501 N N . SER A 1 199 ? -3.096 -2.975 20.703 1 96.19 199 SER A N 1
ATOM 1502 C CA . SER A 1 199 ? -1.889 -3.33 21.438 1 96.19 199 SER A CA 1
ATOM 1503 C C . SER A 1 199 ? -0.635 -2.867 20.703 1 96.19 199 SER A C 1
ATOM 1505 O O . SER A 1 199 ? 0.47 -3.324 21 1 96.19 199 SER A O 1
ATOM 1507 N N . GLN A 1 200 ? -0.809 -1.967 19.828 1 96.88 200 GLN A N 1
ATOM 1508 C CA . GLN A 1 200 ? 0.329 -1.456 19.078 1 96.88 200 GLN A CA 1
ATOM 1509 C C . GLN A 1 200 ? 1.408 -0.909 20 1 96.88 200 GLN A C 1
ATOM 1511 O O . GLN A 1 200 ? 1.106 -0.193 20.953 1 96.88 200 GLN A O 1
ATOM 1516 N N . ARG A 1 201 ? 2.654 -1.303 19.672 1 97.12 201 ARG A N 1
ATOM 1517 C CA . ARG A 1 201 ? 3.84 -0.803 20.375 1 97.12 201 ARG A CA 1
ATOM 1518 C C . ARG A 1 201 ? 4.887 -0.317 19.375 1 97.12 201 ARG A C 1
ATOM 1520 O O . ARG A 1 201 ? 5.141 -0.973 18.359 1 97.12 201 ARG A O 1
ATOM 1527 N N . VAL A 1 202 ? 5.434 0.885 19.688 1 97.69 202 VAL A N 1
ATOM 1528 C CA . VAL A 1 202 ? 6.449 1.453 18.812 1 97.69 202 VAL A CA 1
ATOM 1529 C C . VAL A 1 202 ? 7.742 1.675 19.594 1 97.69 202 VAL A C 1
ATOM 1531 O O . VAL A 1 202 ? 7.73 2.266 20.672 1 97.69 202 VAL A O 1
ATOM 1534 N N . VAL A 1 203 ? 8.805 1.177 19.062 1 98.38 203 VAL A N 1
ATOM 1535 C CA . VAL A 1 203 ? 10.133 1.382 19.625 1 98.38 203 VAL A CA 1
ATOM 1536 C C . VAL A 1 203 ? 11 2.152 18.625 1 98.38 203 VAL A C 1
ATOM 1538 O O . VAL A 1 203 ? 11.148 1.739 17.469 1 98.38 203 VAL A O 1
ATOM 1541 N N . ILE A 1 204 ? 11.508 3.291 19.078 1 98.31 204 ILE A N 1
ATOM 1542 C CA . ILE A 1 204 ? 12.406 4.098 18.25 1 98.31 204 ILE A CA 1
ATOM 1543 C C . ILE A 1 204 ? 13.852 3.846 18.656 1 98.31 204 ILE A C 1
ATOM 1545 O O . ILE A 1 204 ? 14.172 3.816 19.844 1 98.31 204 ILE A O 1
ATOM 1549 N N . THR A 1 205 ? 14.711 3.689 17.703 1 98.56 205 THR A N 1
ATOM 1550 C CA . THR A 1 205 ? 16.125 3.451 17.938 1 98.56 205 THR A CA 1
ATOM 1551 C C . THR A 1 205 ? 16.953 3.863 16.719 1 98.56 205 THR A C 1
ATOM 1553 O O . THR A 1 205 ? 16.5 4.672 15.898 1 98.56 205 THR A O 1
ATOM 1556 N N . SER A 1 206 ? 18.172 3.479 16.641 1 98.69 206 SER A N 1
ATOM 1557 C CA . SER A 1 206 ? 19.047 3.645 15.469 1 98.69 206 SER A CA 1
ATOM 1558 C C . SER A 1 206 ? 19.438 2.297 14.875 1 98.69 206 SER A C 1
ATOM 1560 O O . SER A 1 206 ? 19.234 1.254 15.508 1 98.69 206 SER A O 1
ATOM 1562 N N . LEU A 1 207 ? 19.906 2.4 13.688 1 98.62 207 LEU A N 1
ATOM 1563 C CA . LEU A 1 207 ? 20.234 1.169 12.969 1 98.62 207 LEU A CA 1
ATOM 1564 C C . LEU A 1 207 ? 21.25 0.341 13.742 1 98.62 207 LEU A C 1
ATOM 1566 O O . LEU A 1 207 ? 21.109 -0.88 13.852 1 98.62 207 LEU A O 1
ATOM 1570 N N . SER A 1 208 ? 22.203 0.967 14.352 1 98.44 208 SER A N 1
ATOM 1571 C CA . SER A 1 208 ? 23.281 0.269 15.055 1 98.44 208 SER A CA 1
ATOM 1572 C C . SER A 1 208 ? 22.766 -0.403 16.328 1 98.44 208 SER A C 1
ATOM 1574 O O . SER A 1 208 ? 23.406 -1.299 16.859 1 98.44 208 SER A O 1
ATOM 1576 N N . LYS A 1 209 ? 21.578 -0.011 16.797 1 98.56 209 LYS A N 1
ATOM 1577 C CA . LYS A 1 209 ? 21.031 -0.53 18.047 1 98.56 209 LYS A CA 1
ATOM 1578 C C . LYS A 1 209 ? 19.797 -1.388 17.781 1 98.56 209 LYS A C 1
ATOM 1580 O O . LYS A 1 209 ? 19.047 -1.705 18.719 1 98.56 209 LYS A O 1
ATOM 1585 N N . LEU A 1 210 ? 19.594 -1.736 16.594 1 98.38 210 LEU A N 1
ATOM 1586 C CA . LEU A 1 210 ? 18.359 -2.4 16.188 1 98.38 210 LEU A CA 1
ATOM 1587 C C . LEU A 1 210 ? 18.188 -3.738 16.906 1 98.38 210 LEU A C 1
ATOM 1589 O O . LEU A 1 210 ? 17.188 -3.973 17.562 1 98.38 210 LEU A O 1
ATOM 1593 N N . LYS A 1 211 ? 19.188 -4.668 16.828 1 97.75 211 LYS A N 1
ATOM 1594 C CA . LYS A 1 211 ? 19.078 -5.992 17.438 1 97.75 211 LYS A CA 1
ATOM 1595 C C . LYS A 1 211 ? 18.984 -5.895 18.953 1 97.75 211 LYS A C 1
ATOM 1597 O O . LYS A 1 211 ? 18.234 -6.637 19.578 1 97.75 211 LYS A O 1
ATOM 1602 N N . GLU A 1 212 ? 19.719 -4.98 19.484 1 98.31 212 GLU A N 1
ATOM 1603 C CA . GLU A 1 212 ? 19.672 -4.766 20.938 1 98.31 212 GLU A CA 1
ATOM 1604 C C . GLU A 1 212 ? 18.281 -4.305 21.375 1 98.31 212 GLU A C 1
ATOM 1606 O O . GLU A 1 212 ? 17.766 -4.777 22.391 1 98.31 212 GLU A O 1
ATOM 1611 N N . ALA A 1 213 ? 17.703 -3.414 20.625 1 98.44 213 ALA A N 1
ATOM 1612 C CA . ALA A 1 213 ? 16.375 -2.902 20.953 1 98.44 213 ALA A CA 1
ATOM 1613 C C . ALA A 1 213 ? 15.336 -4.016 20.891 1 98.44 213 ALA A C 1
ATOM 1615 O O . ALA A 1 213 ? 14.469 -4.105 21.766 1 98.44 213 ALA A O 1
ATOM 1616 N N . VAL A 1 214 ? 15.398 -4.879 19.906 1 98.19 214 VAL A N 1
ATOM 1617 C CA . VAL A 1 214 ? 14.453 -5.973 19.75 1 98.19 214 VAL A CA 1
ATOM 1618 C C . VAL A 1 214 ? 14.523 -6.906 20.953 1 98.19 214 VAL A C 1
ATOM 1620 O O . VAL A 1 214 ? 13.492 -7.32 21.5 1 98.19 214 VAL A O 1
ATOM 1623 N N . ARG A 1 215 ? 15.68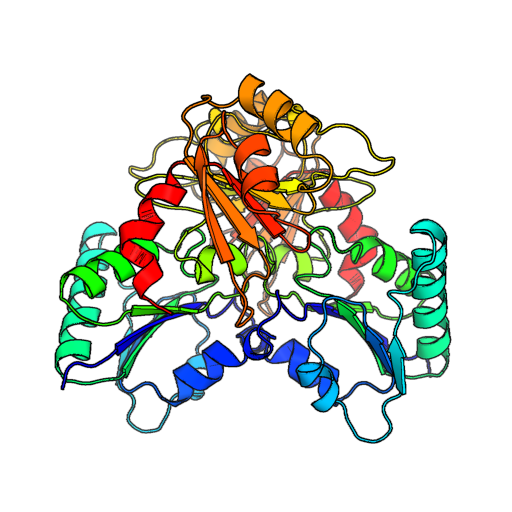8 -7.215 21.391 1 97.69 215 ARG A N 1
ATOM 1624 C CA . ARG A 1 215 ? 15.898 -8.125 22.5 1 97.69 215 ARG A CA 1
ATOM 1625 C C . ARG A 1 215 ? 15.477 -7.473 23.828 1 97.69 215 ARG A C 1
ATOM 1627 O O . ARG A 1 215 ? 14.742 -8.07 24.609 1 97.69 215 ARG A O 1
ATOM 1634 N N . LYS A 1 216 ? 15.984 -6.254 23.969 1 98.12 216 LYS A N 1
ATOM 1635 C CA . LYS A 1 216 ? 15.711 -5.527 25.203 1 98.12 216 LYS A CA 1
ATOM 1636 C C . LYS A 1 216 ? 14.211 -5.336 25.422 1 98.12 216 LYS A C 1
ATOM 1638 O O . LYS A 1 216 ? 13.719 -5.473 26.531 1 98.12 216 LYS A O 1
ATOM 1643 N N . GLU A 1 217 ? 13.523 -5.051 24.344 1 98.12 217 GLU A N 1
ATOM 1644 C CA . GLU A 1 217 ? 12.094 -4.75 24.422 1 98.12 217 GLU A CA 1
ATOM 1645 C C . GLU A 1 217 ? 11.25 -6.008 24.219 1 98.12 217 GLU A C 1
ATOM 1647 O O . GLU A 1 217 ? 10.023 -5.938 24.203 1 98.12 217 GLU A O 1
ATOM 1652 N N . ASN A 1 218 ? 11.82 -7.16 24.016 1 97.88 218 ASN A N 1
ATOM 1653 C CA . ASN A 1 218 ? 11.141 -8.438 23.828 1 97.88 218 ASN A CA 1
ATOM 1654 C C . ASN A 1 218 ? 10.102 -8.359 22.703 1 97.88 218 ASN A C 1
ATOM 1656 O O . ASN A 1 218 ? 8.945 -8.727 22.906 1 97.88 218 ASN A O 1
ATOM 1660 N N . ILE A 1 219 ? 10.562 -7.82 21.625 1 97.88 219 ILE A N 1
ATOM 1661 C CA . ILE A 1 219 ? 9.672 -7.676 20.469 1 97.88 219 ILE A CA 1
ATOM 1662 C C . ILE A 1 219 ? 9.523 -9.016 19.766 1 97.88 219 ILE A C 1
ATOM 1664 O O . ILE A 1 219 ? 10.508 -9.719 19.531 1 97.88 219 ILE A O 1
ATOM 1668 N N . SER A 1 220 ? 8.352 -9.375 19.453 1 96.19 220 SER A N 1
ATOM 1669 C CA . SER A 1 220 ? 8.039 -10.578 18.703 1 96.19 220 SER A CA 1
ATOM 1670 C C . SER A 1 220 ? 7.102 -10.266 17.531 1 96.19 220 SER A C 1
ATOM 1672 O O . SER A 1 220 ? 6.598 -9.148 17.422 1 96.19 220 SER A O 1
ATOM 1674 N N . SER A 1 221 ? 6.891 -11.211 16.688 1 93.12 221 SER A N 1
ATOM 1675 C CA . SER A 1 221 ? 5.965 -11.062 15.562 1 93.12 221 SER A CA 1
ATOM 1676 C C . SER A 1 221 ? 4.516 -11.078 16.047 1 93.12 221 SER A C 1
ATOM 1678 O O . SER A 1 221 ? 4.195 -11.711 17.047 1 93.12 221 SER A O 1
ATOM 1680 N N . PRO A 1 222 ? 3.736 -10.422 15.336 1 95.25 222 PRO A N 1
ATOM 1681 C CA . PRO A 1 222 ? 3.988 -9.672 14.109 1 95.25 222 PRO A CA 1
ATOM 1682 C C . PRO A 1 222 ? 4.566 -8.281 14.367 1 95.25 222 PRO A C 1
ATOM 1684 O O . PRO A 1 222 ? 4.094 -7.574 15.266 1 95.25 222 PRO A O 1
ATOM 1687 N N . ALA A 1 223 ? 5.598 -7.895 13.664 1 97.44 223 ALA A N 1
ATOM 1688 C CA . ALA A 1 223 ? 6.223 -6.578 13.75 1 97.44 223 ALA A CA 1
ATOM 1689 C C . ALA A 1 223 ? 6.879 -6.195 12.43 1 97.44 223 ALA A C 1
ATOM 1691 O O . ALA A 1 223 ? 7.285 -7.066 11.656 1 97.44 223 ALA A O 1
ATOM 1692 N N . ILE A 1 224 ? 6.918 -4.891 12.172 1 98.12 224 ILE A N 1
ATOM 1693 C CA . ILE A 1 224 ? 7.641 -4.406 11 1 98.12 224 ILE A CA 1
ATOM 1694 C C . ILE A 1 224 ? 8.719 -3.416 11.438 1 98.12 224 ILE A C 1
ATOM 1696 O O . ILE A 1 224 ? 8.688 -2.898 12.555 1 98.12 224 ILE A O 1
ATOM 1700 N N . ILE A 1 225 ? 9.672 -3.205 10.578 1 98.56 225 ILE A N 1
ATOM 1701 C CA . ILE A 1 225 ? 10.805 -2.318 10.844 1 98.56 225 ILE A CA 1
ATOM 1702 C C . ILE A 1 225 ? 10.859 -1.226 9.781 1 98.56 225 ILE A C 1
ATOM 1704 O O . ILE A 1 225 ? 10.766 -1.51 8.586 1 98.56 225 ILE A O 1
ATOM 1708 N N . ILE A 1 226 ? 10.914 -0.008 10.219 1 98.81 226 ILE A N 1
ATOM 1709 C CA . ILE A 1 226 ? 11.062 1.136 9.32 1 98.81 226 ILE A CA 1
ATOM 1710 C C . ILE A 1 226 ? 12.445 1.759 9.508 1 98.81 226 ILE A C 1
ATOM 1712 O O . ILE A 1 226 ? 12.836 2.092 10.633 1 98.81 226 ILE A O 1
ATOM 1716 N N . VAL A 1 227 ? 13.156 1.912 8.398 1 98.69 227 VAL A N 1
ATOM 1717 C CA . VAL A 1 227 ? 14.477 2.527 8.414 1 98.69 227 VAL A CA 1
ATOM 1718 C C . VAL A 1 227 ? 14.477 3.787 7.551 1 98.69 227 VAL A C 1
ATOM 1720 O O . VAL A 1 227 ? 14.141 3.732 6.367 1 98.69 227 VAL A O 1
ATOM 1723 N N . GLY A 1 228 ? 14.812 4.91 8.156 1 98.56 228 GLY A N 1
ATOM 1724 C CA . GLY A 1 228 ? 14.93 6.145 7.391 1 98.56 228 GLY A CA 1
ATOM 1725 C C . GLY A 1 228 ? 14.617 7.383 8.211 1 98.56 228 GLY A C 1
ATOM 1726 O O . GLY A 1 228 ? 14.039 7.289 9.297 1 98.56 228 GLY A O 1
ATOM 1727 N N . GLU A 1 229 ? 14.898 8.578 7.648 1 98 229 GLU A N 1
ATOM 1728 C CA . GLU A 1 229 ? 14.766 9.859 8.328 1 98 229 GLU A CA 1
ATOM 1729 C C . GLU A 1 229 ? 13.297 10.18 8.617 1 98 229 GLU A C 1
ATOM 1731 O O . GLU A 1 229 ? 13 10.992 9.492 1 98 229 GLU A O 1
ATOM 1736 N N . VAL A 1 230 ? 12.414 9.531 7.941 1 98.38 230 VAL A N 1
ATOM 1737 C CA . VAL A 1 230 ? 10.984 9.781 8.102 1 98.38 230 VAL A CA 1
ATOM 1738 C C . VAL A 1 230 ? 10.555 9.438 9.523 1 98.38 230 VAL A C 1
ATOM 1740 O O . VAL A 1 230 ? 9.523 9.922 10 1 98.38 230 VAL A O 1
ATOM 1743 N N . VAL A 1 231 ? 11.297 8.57 10.188 1 98.44 231 VAL A N 1
ATOM 1744 C CA . VAL A 1 231 ? 10.977 8.164 11.547 1 98.44 231 VAL A CA 1
ATOM 1745 C C . VAL A 1 231 ? 10.961 9.383 12.469 1 98.44 231 VAL A C 1
ATOM 1747 O O . VAL A 1 231 ? 10.203 9.422 13.438 1 98.44 231 VAL A O 1
ATOM 1750 N N . LYS A 1 232 ? 11.703 10.43 12.094 1 97.06 232 LYS A N 1
ATOM 1751 C CA . LYS A 1 232 ? 11.797 11.648 12.898 1 97.06 232 LYS A CA 1
ATOM 1752 C C . LYS A 1 232 ? 10.469 12.398 12.922 1 97.06 232 LYS A C 1
ATOM 1754 O O . LYS A 1 232 ? 10.219 13.195 13.828 1 97.06 232 LYS A O 1
ATOM 1759 N N . LEU A 1 233 ? 9.664 12.125 11.977 1 96.38 233 LEU A N 1
ATOM 1760 C CA . LEU A 1 233 ? 8.406 12.852 11.859 1 96.38 233 LEU A CA 1
ATOM 1761 C C . LEU A 1 233 ? 7.406 12.375 12.914 1 96.38 233 LEU A C 1
ATOM 1763 O O . LEU A 1 233 ? 6.41 13.055 13.18 1 96.38 233 LEU A O 1
ATOM 1767 N N . ARG A 1 234 ? 7.621 11.188 13.484 1 95.56 234 ARG A N 1
ATOM 1768 C CA . ARG A 1 234 ? 6.703 10.648 14.484 1 95.56 234 ARG A CA 1
ATOM 1769 C C . ARG A 1 234 ? 6.496 11.633 15.625 1 95.56 234 ARG A C 1
ATOM 1771 O O . ARG A 1 234 ? 5.383 11.766 16.141 1 95.56 234 ARG A O 1
ATOM 1778 N N . ASN A 1 235 ? 7.508 12.367 16.016 1 91.19 235 ASN A N 1
ATOM 1779 C CA . ASN A 1 235 ? 7.422 13.305 17.125 1 91.19 235 ASN A CA 1
ATOM 1780 C C . ASN A 1 235 ? 6.402 14.406 16.859 1 91.19 235 ASN A C 1
ATOM 1782 O O . ASN A 1 235 ? 5.848 14.992 17.797 1 91.19 235 ASN A O 1
ATOM 1786 N N . LYS A 1 236 ? 6.156 14.594 15.57 1 90.31 236 LYS A N 1
ATOM 1787 C CA . LYS A 1 236 ? 5.242 15.656 15.18 1 90.31 236 LYS A CA 1
ATOM 1788 C C . LYS A 1 236 ? 3.867 15.102 14.82 1 90.31 236 LYS A C 1
ATOM 1790 O O . LYS A 1 236 ? 2.861 15.812 14.906 1 90.31 236 LYS A O 1
ATOM 1795 N N . LEU A 1 237 ? 3.805 13.812 14.477 1 90.44 237 LEU A N 1
ATOM 1796 C CA . LEU A 1 237 ? 2.607 13.32 13.805 1 90.44 237 LEU A CA 1
ATOM 1797 C C . LEU A 1 237 ? 1.877 12.305 14.672 1 90.44 237 LEU A C 1
ATOM 1799 O O . LEU A 1 237 ? 0.707 12 14.43 1 90.44 237 LEU A O 1
ATOM 1803 N N . TRP A 1 238 ? 2.455 11.43 15.625 1 74.75 238 TRP A N 1
ATOM 1804 C CA . TRP A 1 238 ? 1.882 10.328 16.391 1 74.75 238 TRP A CA 1
ATOM 1805 C C . TRP A 1 238 ? 0.812 10.828 17.344 1 74.75 238 TRP A C 1
ATOM 1807 O O . TRP A 1 238 ? -0.147 10.117 17.656 1 74.75 238 TRP A O 1
ATOM 1817 N N . LYS A 1 239 ? 0.892 11.953 18.031 1 61.91 239 LYS A N 1
ATOM 1818 C CA . LYS A 1 239 ? -0.103 12.25 19.062 1 61.91 239 LYS A CA 1
ATOM 1819 C C . LYS A 1 239 ? -1.52 12.117 18.516 1 61.91 239 LYS A C 1
ATOM 1821 O O . LYS A 1 239 ? -2.494 12.406 19.203 1 61.91 239 LYS A O 1
ATOM 1826 N N . LEU A 1 240 ? -1.547 11.641 17.297 1 47.12 240 LEU A N 1
ATOM 1827 C CA . LEU A 1 240 ? -2.754 11.75 16.484 1 47.12 240 LEU A CA 1
ATOM 1828 C C . LEU A 1 240 ? -3.75 10.648 16.844 1 47.12 240 LEU A C 1
ATOM 1830 O O . LEU A 1 240 ? -4.957 10.82 16.672 1 47.12 240 LEU A O 1
ATOM 1834 N N . SER A 1 241 ? -3.363 9.156 17.078 1 37.53 241 SER A N 1
ATOM 1835 C CA . SER A 1 241 ? -4.465 8.227 17.328 1 37.53 241 SER A CA 1
ATOM 1836 C C . SER A 1 241 ? -5.07 8.438 18.719 1 37.53 241 SER A C 1
ATOM 1838 O O . SER A 1 241 ? -4.352 8.719 19.672 1 37.53 241 SER A O 1
ATOM 1840 N N . MET B 1 1 ? -15.727 25.125 20.406 1 89.62 1 MET B N 1
ATOM 1841 C CA . MET B 1 1 ? -14.922 23.906 20.562 1 89.62 1 MET B CA 1
ATOM 1842 C C . MET B 1 1 ? -14.117 23.625 19.297 1 89.62 1 MET B C 1
ATOM 1844 O O . MET B 1 1 ? -14.547 23.953 18.188 1 89.62 1 MET B O 1
ATOM 1848 N N . ILE B 1 2 ? -12.898 23.312 19.406 1 94.69 2 ILE B N 1
ATOM 1849 C CA . ILE B 1 2 ? -12.031 23.078 18.266 1 94.69 2 ILE B CA 1
ATOM 1850 C C . ILE B 1 2 ? -12.414 21.75 17.594 1 94.69 2 ILE B C 1
ATOM 1852 O O . ILE B 1 2 ? -12.758 20.781 18.266 1 94.69 2 ILE B O 1
ATOM 1856 N N . GLY B 1 3 ? -12.539 21.844 16.266 1 97.81 3 GLY B N 1
ATOM 1857 C CA . GLY B 1 3 ? -12.883 20.656 15.508 1 97.81 3 GLY B CA 1
ATOM 1858 C C . GLY B 1 3 ? -11.719 19.703 15.336 1 97.81 3 GLY B C 1
ATOM 1859 O O . GLY B 1 3 ? -10.789 19.688 16.141 1 97.81 3 GLY B O 1
ATOM 1860 N N . LYS B 1 4 ? -11.898 18.812 14.391 1 97.81 4 LYS B N 1
ATOM 1861 C CA . LYS B 1 4 ? -10.891 17.781 14.109 1 97.81 4 LYS B CA 1
ATOM 1862 C C . LYS B 1 4 ? -10.695 17.609 12.609 1 97.81 4 LYS B C 1
ATOM 1864 O O . LYS B 1 4 ? -11.648 17.734 11.836 1 97.81 4 LYS B O 1
ATOM 1869 N N . VAL B 1 5 ? -9.445 17.344 12.266 1 98.19 5 VAL B N 1
ATOM 1870 C CA . VAL B 1 5 ? -9.133 17.141 10.852 1 98.19 5 VAL B CA 1
ATOM 1871 C C . VAL B 1 5 ? -8.766 15.672 10.617 1 98.19 5 VAL B C 1
ATOM 1873 O O . VAL B 1 5 ? -8.023 15.078 11.406 1 98.19 5 VAL B O 1
ATOM 1876 N N . TYR B 1 6 ? -9.328 15.117 9.57 1 98.12 6 TYR B N 1
ATOM 1877 C CA . TYR B 1 6 ? -8.969 13.789 9.094 1 98.12 6 TYR B CA 1
ATOM 1878 C C . TYR B 1 6 ? -8.375 13.859 7.691 1 98.12 6 TYR B C 1
ATOM 1880 O O . TYR B 1 6 ? -9 14.398 6.773 1 98.12 6 TYR B O 1
ATOM 1888 N N . LEU B 1 7 ? -7.152 13.422 7.562 1 98.06 7 LEU B N 1
ATOM 1889 C CA . LEU B 1 7 ? -6.613 13.164 6.23 1 98.06 7 LEU B CA 1
ATOM 1890 C C . LEU B 1 7 ? -6.922 11.742 5.785 1 98.06 7 LEU B C 1
ATOM 1892 O O . LEU B 1 7 ? -6.41 10.781 6.363 1 98.06 7 LEU B O 1
ATOM 1896 N N . VAL B 1 8 ? -7.688 11.625 4.715 1 98.25 8 VAL B N 1
ATOM 1897 C CA . VAL B 1 8 ? -8.289 10.336 4.371 1 98.25 8 VAL B CA 1
ATOM 1898 C C . VAL B 1 8 ? -7.852 9.93 2.967 1 98.25 8 VAL B C 1
ATOM 1900 O O . VAL B 1 8 ? -7.969 10.703 2.02 1 98.25 8 VAL B O 1
ATOM 1903 N N . GLY B 1 9 ? -7.301 8.688 2.875 1 98.38 9 GLY B N 1
ATOM 1904 C CA . GLY B 1 9 ? -7.039 8.117 1.562 1 98.38 9 GLY B CA 1
ATOM 1905 C C . GLY B 1 9 ? -8.273 7.539 0.907 1 98.38 9 GLY B C 1
ATOM 1906 O O . GLY B 1 9 ? -8.898 6.625 1.45 1 98.38 9 GLY B O 1
ATOM 1907 N N . ALA B 1 10 ? -8.547 7.961 -0.283 1 98.06 10 ALA B N 1
ATOM 1908 C CA . ALA B 1 10 ? -9.75 7.551 -1.008 1 98.06 10 ALA B CA 1
ATOM 1909 C C . ALA B 1 10 ? -9.484 6.297 -1.84 1 98.06 10 ALA B C 1
ATOM 1911 O O . ALA B 1 10 ? -10.422 5.652 -2.316 1 98.06 10 ALA B O 1
ATOM 1912 N N . GLY B 1 11 ? -8.234 5.973 -2.025 1 97.88 11 GLY B N 1
ATOM 1913 C CA . GLY B 1 11 ? -7.871 4.91 -2.951 1 97.88 11 GLY B CA 1
ATOM 1914 C C . GLY B 1 11 ? -7.559 5.414 -4.348 1 97.88 11 GLY B C 1
ATOM 1915 O O . GLY B 1 11 ? -7.594 6.621 -4.598 1 97.88 11 GLY B O 1
ATOM 1916 N N . PRO B 1 12 ? -7.254 4.52 -5.242 1 97.38 12 PRO B N 1
ATOM 1917 C CA . PRO B 1 12 ? -6.652 4.922 -6.516 1 97.38 12 PRO B CA 1
ATOM 1918 C C . PRO B 1 12 ? -7.695 5.219 -7.59 1 97.38 12 PRO B C 1
ATOM 1920 O O . PRO B 1 12 ? -7.344 5.5 -8.742 1 97.38 12 PRO B O 1
ATOM 1923 N N . GLY B 1 13 ? -8.992 5.215 -7.367 1 95.94 13 GLY B N 1
ATOM 1924 C CA . GLY B 1 13 ? -9.969 5.531 -8.406 1 95.94 13 GLY B CA 1
ATOM 1925 C C . GLY B 1 13 ? -11.297 4.832 -8.203 1 95.94 13 GLY B C 1
ATOM 1926 O O . GLY B 1 13 ? -12.336 5.484 -8.07 1 95.94 13 GLY B O 1
ATOM 1927 N N . ASP B 1 14 ? -11.242 3.475 -8.227 1 97.25 14 ASP B N 1
ATOM 1928 C CA . ASP B 1 14 ? -12.43 2.693 -7.914 1 97.25 14 ASP B CA 1
ATOM 1929 C C . ASP B 1 14 ? -13.023 3.111 -6.57 1 97.25 14 ASP B C 1
ATOM 1931 O O . ASP B 1 14 ? -12.383 2.953 -5.527 1 97.25 14 ASP B O 1
ATOM 1935 N N . PRO B 1 15 ? -14.211 3.623 -6.578 1 97.69 15 PRO B N 1
ATOM 1936 C CA . PRO B 1 15 ? -14.766 4.145 -5.328 1 97.69 15 PRO B CA 1
ATOM 1937 C C . PRO B 1 15 ? -14.953 3.062 -4.266 1 97.69 15 PRO B C 1
ATOM 1939 O O . PRO B 1 15 ? -14.938 3.357 -3.068 1 97.69 15 PRO B O 1
ATOM 1942 N N . ASP B 1 16 ? -15.023 1.872 -4.676 1 97.94 16 ASP B N 1
ATOM 1943 C CA . ASP B 1 16 ? -15.25 0.781 -3.732 1 97.94 16 ASP B CA 1
ATOM 1944 C C . ASP B 1 16 ? -13.953 0.384 -3.029 1 97.94 16 ASP B C 1
ATOM 1946 O O . ASP B 1 16 ? -13.969 -0.417 -2.092 1 97.94 16 ASP B O 1
ATOM 1950 N N . LEU B 1 17 ? -12.867 0.981 -3.416 1 98.5 17 LEU B N 1
ATOM 1951 C CA . LEU B 1 17 ? -11.602 0.649 -2.766 1 98.5 17 LEU B CA 1
ATOM 1952 C C . LEU B 1 17 ? -11.352 1.561 -1.569 1 98.5 17 LEU B C 1
ATOM 1954 O O . LEU B 1 17 ? -10.312 1.463 -0.917 1 98.5 17 LEU B O 1
ATOM 1958 N N . ILE B 1 18 ? -12.289 2.426 -1.22 1 98.62 18 ILE B N 1
ATOM 1959 C CA . ILE B 1 18 ? -12.211 3.186 0.023 1 98.62 18 ILE B CA 1
ATOM 1960 C C . ILE B 1 18 ? -12.375 2.244 1.215 1 98.62 18 ILE B C 1
ATOM 1962 O O . ILE B 1 18 ? -13.094 1.245 1.131 1 98.62 18 ILE B O 1
ATOM 1966 N N . THR B 1 19 ? -11.672 2.508 2.289 1 98.75 19 THR B N 1
ATOM 1967 C CA . THR B 1 19 ? -11.805 1.677 3.48 1 98.75 19 THR B CA 1
ATOM 1968 C C . THR B 1 19 ? -13.117 1.966 4.203 1 98.75 19 THR B C 1
ATOM 1970 O O . THR B 1 19 ? -13.695 3.041 4.039 1 98.75 19 THR B O 1
ATOM 1973 N N . LEU B 1 20 ? -13.523 1.029 4.969 1 98.56 20 LEU B N 1
ATOM 1974 C CA . LEU B 1 20 ? -14.703 1.225 5.805 1 98.56 20 LEU B CA 1
ATOM 1975 C C . LEU B 1 20 ? -14.5 2.4 6.758 1 98.56 20 LEU B C 1
ATOM 1977 O O . LEU B 1 20 ? -15.406 3.223 6.93 1 98.56 20 LEU B O 1
ATOM 1981 N N . LYS B 1 21 ? -13.359 2.5 7.344 1 98.31 21 LYS B N 1
ATOM 1982 C CA . LYS B 1 21 ? -13.039 3.594 8.258 1 98.31 21 LYS B CA 1
ATOM 1983 C C . LYS B 1 21 ? -13.164 4.945 7.566 1 98.31 21 LYS B C 1
ATOM 1985 O O . LYS B 1 21 ? -13.773 5.871 8.109 1 98.31 21 LYS B O 1
ATOM 1990 N N . ALA B 1 22 ? -12.562 5.004 6.406 1 98.5 22 ALA B N 1
ATOM 1991 C CA . ALA B 1 22 ? -12.633 6.23 5.621 1 98.5 22 ALA B CA 1
ATOM 1992 C C . ALA B 1 22 ? -14.078 6.598 5.297 1 98.5 22 ALA B C 1
ATOM 1994 O O . ALA B 1 22 ? -14.469 7.762 5.414 1 98.5 22 ALA B O 1
ATOM 1995 N N . LEU B 1 23 ? -14.828 5.633 4.906 1 98.44 23 LEU B N 1
ATOM 1996 C CA . LEU B 1 23 ? -16.234 5.863 4.555 1 98.44 23 LEU B CA 1
ATOM 1997 C C . LEU B 1 23 ? -17.016 6.363 5.758 1 98.44 23 LEU B C 1
ATOM 1999 O O . LEU B 1 23 ? -17.812 7.305 5.645 1 98.44 23 LEU B O 1
ATOM 2003 N N . LYS B 1 24 ? -16.828 5.742 6.898 1 98.12 24 LYS B N 1
ATOM 2004 C CA . LYS B 1 24 ? -17.5 6.156 8.125 1 98.12 24 LYS B CA 1
ATOM 2005 C C . LYS B 1 24 ? -17.203 7.617 8.453 1 98.12 24 LYS B C 1
ATOM 2007 O O . LYS B 1 24 ? -18.109 8.375 8.797 1 98.12 24 LYS B O 1
ATOM 2012 N N . ILE B 1 25 ? -15.977 8.016 8.336 1 97.88 25 ILE B N 1
ATOM 2013 C CA . ILE B 1 25 ? -15.57 9.383 8.641 1 97.88 25 ILE B CA 1
ATOM 2014 C C . ILE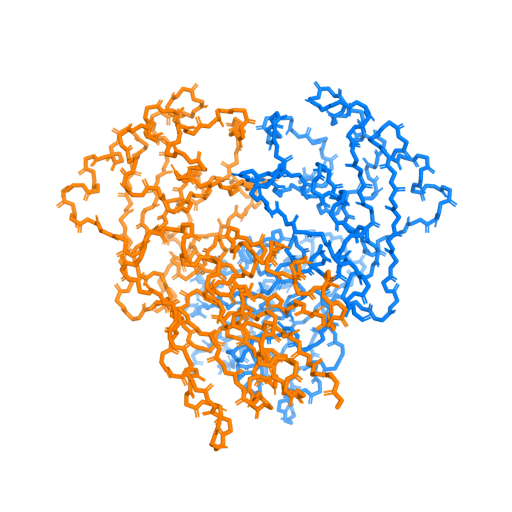 B 1 25 ? -16.156 10.344 7.605 1 97.88 25 ILE B C 1
ATOM 2016 O O . ILE B 1 25 ? -16.609 11.438 7.945 1 97.88 25 ILE B O 1
ATOM 2020 N N . LEU B 1 26 ? -16.094 9.898 6.371 1 97.88 26 LEU B N 1
ATOM 2021 C CA . LEU B 1 26 ? -16.641 10.719 5.293 1 97.88 26 LEU B CA 1
ATOM 2022 C C . LEU B 1 26 ? -18.109 11.031 5.543 1 97.88 26 LEU B C 1
ATOM 2024 O O . LEU B 1 26 ? -18.547 12.172 5.348 1 97.88 26 LEU B O 1
ATOM 2028 N N . LYS B 1 27 ? -18.844 10.117 6.031 1 97.88 27 LYS B N 1
ATOM 2029 C CA . LYS B 1 27 ? -20.281 10.266 6.281 1 97.88 27 LYS B CA 1
ATOM 2030 C C . LYS B 1 27 ? -20.531 11.203 7.457 1 97.88 27 LYS B C 1
ATOM 2032 O O . LYS B 1 27 ? -21.656 11.695 7.629 1 97.88 27 LYS B O 1
ATOM 2037 N N . GLN B 1 28 ? -19.531 11.445 8.25 1 97.31 28 GLN B N 1
ATOM 2038 C CA . GLN B 1 28 ? -19.688 12.297 9.43 1 97.31 28 GLN B CA 1
ATOM 2039 C C . GLN B 1 28 ? -19.125 13.688 9.18 1 97.31 28 GLN B C 1
ATOM 2041 O O . GLN B 1 28 ? -19.312 14.602 9.992 1 97.31 28 GLN B O 1
ATOM 2046 N N . ALA B 1 29 ? -18.484 13.922 8.156 1 98.25 29 ALA B N 1
ATOM 2047 C CA . ALA B 1 29 ? -17.734 15.141 7.895 1 98.25 29 ALA B CA 1
ATOM 2048 C C . ALA B 1 29 ? -18.656 16.344 7.734 1 98.25 29 ALA B C 1
ATOM 2050 O O . ALA B 1 29 ? -19.688 16.25 7.07 1 98.25 29 ALA B O 1
ATOM 2051 N N . ASP B 1 30 ? -18.266 17.453 8.375 1 98.38 30 ASP B N 1
ATOM 2052 C CA . ASP B 1 30 ? -18.953 18.719 8.141 1 98.38 30 ASP B CA 1
ATOM 2053 C C . ASP B 1 30 ? -18.438 19.406 6.879 1 98.38 30 ASP B C 1
ATOM 2055 O O . ASP B 1 30 ? -19.188 20.109 6.199 1 98.38 30 ASP B O 1
ATOM 2059 N N . VAL B 1 31 ? -17.172 19.25 6.637 1 98.56 31 VAL B N 1
ATOM 2060 C CA . VAL B 1 31 ? -16.484 19.828 5.488 1 98.56 31 VAL B CA 1
ATOM 2061 C C . VAL B 1 31 ? -15.594 18.766 4.832 1 98.56 31 VAL B C 1
ATOM 2063 O O . VAL B 1 31 ? -14.906 18 5.523 1 98.56 31 VAL B O 1
ATOM 2066 N N . VAL B 1 32 ? -15.688 18.703 3.525 1 98.44 32 VAL B N 1
ATOM 2067 C CA . VAL B 1 32 ? -14.82 17.812 2.758 1 98.44 32 VAL B CA 1
ATOM 2068 C C . VAL B 1 32 ? -14.016 18.625 1.741 1 98.44 32 VAL B C 1
ATOM 2070 O O . VAL B 1 32 ? -14.594 19.297 0.885 1 98.44 32 VAL B O 1
ATOM 2073 N N . ILE B 1 33 ? -12.727 18.578 1.926 1 97.75 33 ILE B N 1
ATOM 2074 C CA . ILE B 1 33 ? -11.789 19.188 0.986 1 97.75 33 ILE B CA 1
ATOM 2075 C C . ILE B 1 33 ? -11.18 18.109 0.095 1 97.75 33 ILE B C 1
ATOM 2077 O O . ILE B 1 33 ? -10.547 17.172 0.589 1 97.75 33 ILE B O 1
ATOM 2081 N N . TYR B 1 34 ? -11.375 18.219 -1.233 1 95.75 34 TYR B N 1
ATOM 2082 C CA . TYR B 1 34 ? -10.961 17.125 -2.115 1 95.75 34 TYR B CA 1
ATOM 2083 C C . TYR B 1 34 ? -10.289 17.672 -3.369 1 95.75 34 TYR B C 1
ATOM 2085 O O . TYR B 1 34 ? -10.344 18.875 -3.639 1 95.75 34 TYR B O 1
ATOM 2093 N N . ASP B 1 35 ? -9.539 16.781 -3.98 1 89.44 35 ASP B N 1
ATOM 2094 C CA . ASP B 1 35 ? -8.82 17.203 -5.18 1 89.44 35 ASP B CA 1
ATOM 2095 C C . ASP B 1 35 ? -9.273 16.406 -6.402 1 89.44 35 ASP B C 1
ATOM 2097 O O . ASP B 1 35 ? -10.328 15.773 -6.383 1 89.44 35 ASP B O 1
ATOM 2101 N N . ARG B 1 36 ? -8.492 16.547 -7.508 1 83.56 36 ARG B N 1
ATOM 2102 C CA . ARG B 1 36 ? -8.883 16.156 -8.852 1 83.56 36 ARG B CA 1
ATOM 2103 C C . ARG B 1 36 ? -8.992 14.633 -8.969 1 83.56 36 ARG B C 1
ATOM 2105 O O . ARG B 1 36 ? -9.828 14.117 -9.711 1 83.56 36 ARG B O 1
ATOM 2112 N N . LEU B 1 37 ? -8.352 13.898 -8.242 1 85.31 37 LEU B N 1
ATOM 2113 C CA . LEU B 1 37 ? -8.258 12.461 -8.469 1 85.31 37 LEU B CA 1
ATOM 2114 C C . LEU B 1 37 ? -9.32 11.711 -7.676 1 85.31 37 LEU B C 1
ATOM 2116 O O . LEU B 1 37 ? -9.469 10.5 -7.816 1 85.31 37 LEU B O 1
ATOM 2120 N N . VAL B 1 38 ? -10.078 12.43 -6.887 1 90.75 38 VAL B N 1
ATOM 2121 C CA . VAL B 1 38 ? -11.102 11.805 -6.055 1 90.75 38 VAL B CA 1
ATOM 2122 C C . VAL B 1 38 ? -12.344 11.516 -6.891 1 90.75 38 VAL B C 1
ATOM 2124 O O . VAL B 1 38 ? -12.789 12.367 -7.672 1 90.75 38 VAL B O 1
ATOM 2127 N N . SER B 1 39 ? -12.867 10.336 -6.648 1 91 39 SER B N 1
ATOM 2128 C CA . SER B 1 39 ? -14.086 9.93 -7.352 1 91 39 SER B CA 1
ATOM 2129 C C . SER B 1 39 ? -15.289 10.75 -6.891 1 91 39 SER B C 1
ATOM 2131 O O . SER B 1 39 ? -15.523 10.891 -5.691 1 91 39 SER B O 1
ATOM 2133 N N . LYS B 1 40 ? -16.094 11.172 -7.812 1 91.94 40 LYS B N 1
ATOM 2134 C CA . LYS B 1 40 ? -17.297 11.922 -7.504 1 91.94 40 LYS B CA 1
ATOM 2135 C C . LYS B 1 40 ? -18.312 11.055 -6.758 1 91.94 40 LYS B C 1
ATOM 2137 O O . LYS B 1 40 ? -19.109 11.562 -5.973 1 91.94 40 LYS B O 1
ATOM 2142 N N . GLU B 1 41 ? -18.234 9.789 -7.012 1 94.5 41 GLU B N 1
ATOM 2143 C CA . GLU B 1 41 ? -19.156 8.859 -6.352 1 94.5 41 GLU B CA 1
ATOM 2144 C C . GLU B 1 41 ? -18.969 8.891 -4.836 1 94.5 41 GLU B C 1
ATOM 2146 O O . GLU B 1 41 ? -19.938 8.75 -4.086 1 94.5 41 GLU B O 1
ATOM 2151 N N . LEU B 1 42 ? -17.766 9.102 -4.453 1 95.94 42 LEU B N 1
ATOM 2152 C CA . LEU B 1 42 ? -17.469 9.133 -3.025 1 95.94 42 LEU B CA 1
ATOM 2153 C C . LEU B 1 42 ? -18.094 10.367 -2.377 1 95.94 42 LEU B C 1
ATOM 2155 O O . LEU B 1 42 ? -18.484 10.328 -1.212 1 95.94 42 LEU B O 1
ATOM 2159 N N . LEU B 1 43 ? -18.172 11.438 -3.113 1 95.56 43 LEU B N 1
ATOM 2160 C CA . LEU B 1 43 ? -18.703 12.688 -2.58 1 95.56 43 LEU B CA 1
ATOM 2161 C C . LEU B 1 43 ? -20.203 12.57 -2.303 1 95.56 43 LEU B C 1
ATOM 2163 O O . LEU B 1 43 ? -20.734 13.297 -1.47 1 95.56 43 LEU B O 1
ATOM 2167 N N . LYS B 1 44 ? -20.859 11.617 -2.99 1 95.19 44 LYS B N 1
ATOM 2168 C CA . LYS B 1 44 ? -22.281 11.383 -2.785 1 95.19 44 LYS B CA 1
ATOM 2169 C C . LYS B 1 44 ? -22.547 10.719 -1.438 1 95.19 44 LYS B C 1
ATOM 2171 O O . LYS B 1 44 ? -23.688 10.688 -0.963 1 95.19 44 LYS B O 1
ATOM 2176 N N . GLU B 1 45 ? -21.516 10.188 -0.841 1 94.69 45 GLU B N 1
ATOM 2177 C CA . GLU B 1 45 ? -21.641 9.492 0.436 1 94.69 45 GLU B CA 1
ATOM 2178 C C . GLU B 1 45 ? -21.641 10.477 1.603 1 94.69 45 GLU B C 1
ATOM 2180 O O . GLU B 1 45 ? -21.922 10.102 2.74 1 94.69 45 GLU B O 1
ATOM 2185 N N . CYS B 1 46 ? -21.312 11.719 1.368 1 95.19 46 CYS B N 1
ATOM 2186 C CA . CYS B 1 46 ? -21.234 12.727 2.424 1 95.19 46 CYS B CA 1
ATOM 2187 C C . CYS B 1 46 ? -22.625 13.023 2.977 1 95.19 46 CYS B C 1
ATOM 2189 O O . CYS B 1 46 ? -23.625 12.805 2.297 1 95.19 46 CYS B O 1
ATOM 2191 N N . LYS B 1 47 ? -22.672 13.422 4.281 1 93.06 47 LYS B N 1
AT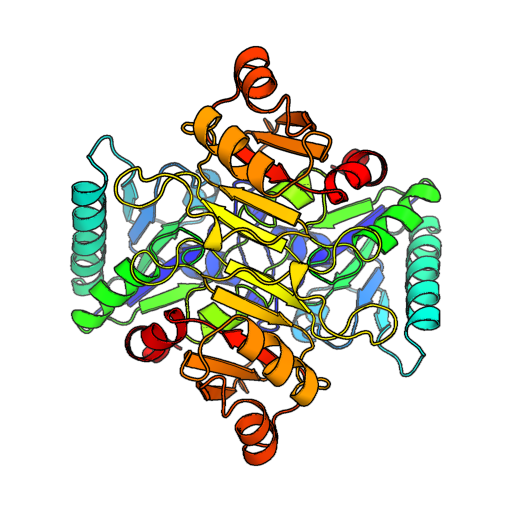OM 2192 C CA . LYS B 1 47 ? -23.969 13.766 4.867 1 93.06 47 LYS B CA 1
ATOM 2193 C C . LYS B 1 47 ? -24.562 14.992 4.188 1 93.06 47 LYS B C 1
ATOM 2195 O O . LYS B 1 47 ? -23.844 15.797 3.596 1 93.06 47 LYS B O 1
ATOM 2200 N N . PRO B 1 48 ? -25.891 15.016 4.496 1 91.25 48 PRO B N 1
ATOM 2201 C CA . PRO B 1 48 ? -26.547 16.188 3.912 1 91.25 48 PRO B CA 1
ATOM 2202 C C . PRO B 1 48 ? -26 17.5 4.457 1 91.25 48 PRO B C 1
ATOM 2204 O O . PRO B 1 48 ? -25.656 17.594 5.641 1 91.25 48 PRO B O 1
ATOM 2207 N N . ASN B 1 49 ? -25.672 18.5 3.701 1 92.69 49 ASN B N 1
ATOM 2208 C CA . ASN B 1 49 ? -25.281 19.859 4.07 1 92.69 49 ASN B CA 1
ATOM 2209 C C . ASN B 1 49 ? -23.766 19.969 4.281 1 92.69 49 ASN B C 1
ATOM 2211 O O . ASN B 1 49 ? -23.266 21 4.738 1 92.69 49 ASN B O 1
ATOM 2215 N N . SER B 1 50 ? -23.109 18.797 4.137 1 96.62 50 SER B N 1
ATOM 2216 C CA . SER B 1 50 ? -21.656 18.906 4.168 1 96.62 50 SER B CA 1
ATOM 2217 C C . SER B 1 50 ? -21.156 19.922 3.143 1 96.62 50 SER B C 1
ATOM 2219 O O . SER B 1 50 ? -21.672 19.969 2.021 1 96.62 50 SER B O 1
ATOM 2221 N N . GLU B 1 51 ? -20.203 20.719 3.578 1 97.94 51 GLU B N 1
ATOM 2222 C CA . GLU B 1 51 ? -19.562 21.641 2.648 1 97.94 51 GLU B CA 1
ATOM 2223 C C . GLU B 1 51 ? -18.469 20.938 1.839 1 97.94 51 GLU B C 1
ATOM 2225 O O . GLU B 1 51 ? -17.531 20.375 2.406 1 97.94 51 GLU B O 1
ATOM 2230 N N . LEU B 1 52 ? -18.656 20.906 0.526 1 97.19 52 LEU B N 1
ATOM 2231 C CA . LEU B 1 52 ? -17.672 20.328 -0.368 1 97.19 52 LEU B CA 1
ATOM 2232 C C . LEU B 1 52 ? -16.781 21.406 -0.993 1 97.19 52 LEU B C 1
ATOM 2234 O O . LEU B 1 52 ? -17.281 22.297 -1.685 1 97.19 52 LEU B O 1
ATOM 2238 N N . ILE B 1 53 ? -15.461 21.312 -0.742 1 96.31 53 ILE B N 1
ATOM 2239 C CA . ILE B 1 53 ? -14.508 22.312 -1.237 1 96.31 53 ILE B CA 1
ATOM 2240 C C . ILE B 1 53 ? -13.516 21.641 -2.184 1 96.31 53 ILE B C 1
ATOM 2242 O O . ILE B 1 53 ? -12.711 20.812 -1.762 1 96.31 53 ILE B O 1
ATOM 2246 N N . TYR B 1 54 ? -13.578 22.062 -3.404 1 93.94 54 TYR B N 1
ATOM 2247 C CA . TYR B 1 54 ? -12.641 21.562 -4.398 1 93.94 54 TYR B CA 1
ATOM 2248 C C . TYR B 1 54 ? -11.359 22.391 -4.422 1 93.94 54 TYR B C 1
ATOM 2250 O O . TYR B 1 54 ? -11.398 23.594 -4.672 1 93.94 54 TYR B O 1
ATOM 2258 N N . LEU B 1 55 ? -10.266 21.734 -4.031 1 87.69 55 LEU B N 1
ATOM 2259 C CA . LEU B 1 55 ? -8.969 22.391 -4.148 1 87.69 55 LEU B CA 1
ATOM 2260 C C . LEU B 1 55 ? -8.031 21.594 -5.047 1 87.69 55 LEU B C 1
ATOM 2262 O O . LEU B 1 55 ? -7.492 20.562 -4.625 1 87.69 55 LEU B O 1
ATOM 2266 N N . GLY B 1 56 ? -8.133 21.594 -6.211 1 70.81 56 GLY B N 1
ATOM 2267 C CA . GLY B 1 56 ? -7.27 20.969 -7.195 1 70.81 56 GLY B CA 1
ATOM 2268 C C . GLY B 1 56 ? -6.859 21.906 -8.312 1 70.81 56 GLY B C 1
ATOM 2269 O O . GLY B 1 56 ? -6.293 21.484 -9.32 1 70.81 56 GLY B O 1
ATOM 2270 N N . LYS B 1 57 ? -7.215 23.312 -8.031 1 63.31 57 LYS B N 1
ATOM 2271 C CA . LYS B 1 57 ? -7.211 24.344 -9.07 1 63.31 57 LYS B CA 1
ATOM 2272 C C . LYS B 1 57 ? -5.801 24.578 -9.609 1 63.31 57 LYS B C 1
ATOM 2274 O O . LYS B 1 57 ? -4.828 24.062 -9.047 1 63.31 57 LYS B O 1
ATOM 2279 N N . SER B 1 58 ? -5.805 25.391 -10.711 1 62.47 58 SER B N 1
ATOM 2280 C CA . SER B 1 58 ? -4.832 25.906 -11.672 1 62.47 58 SER B CA 1
ATOM 2281 C C . SER B 1 58 ? -3.764 26.75 -10.984 1 62.47 58 SER B C 1
ATOM 2283 O O . SER B 1 58 ? -2.939 27.375 -11.641 1 62.47 58 SER B O 1
ATOM 2285 N N . LEU B 1 59 ? -3.695 26.641 -9.688 1 66.62 59 LEU B N 1
ATOM 2286 C CA . LEU B 1 59 ? -2.637 27.391 -9.016 1 66.62 59 LEU B CA 1
ATOM 2287 C C . LEU B 1 59 ? -1.325 26.609 -9.039 1 66.62 59 LEU B C 1
ATOM 2289 O O . LEU B 1 59 ? -1.324 25.391 -9.25 1 66.62 59 LEU B O 1
ATOM 2293 N N . GLY B 1 60 ? -0.295 27.438 -8.883 1 74.44 60 GLY B N 1
ATOM 2294 C CA . GLY B 1 60 ? 0.984 26.781 -8.656 1 74.44 60 GLY B CA 1
ATOM 2295 C C . GLY B 1 60 ? 0.976 25.844 -7.465 1 74.44 60 GLY B C 1
ATOM 2296 O O . GLY B 1 60 ? 0.128 25.969 -6.578 1 74.44 60 GLY B O 1
ATOM 2297 N N . GLU B 1 61 ? 1.787 24.984 -7.441 1 77.94 61 GLU B N 1
ATOM 2298 C CA . GLU B 1 61 ? 1.842 23.938 -6.434 1 77.94 61 GLU B CA 1
ATOM 2299 C C . GLU B 1 61 ? 1.966 24.516 -5.027 1 77.94 61 GLU B C 1
ATOM 2301 O O . GLU B 1 61 ? 1.26 24.094 -4.109 1 77.94 61 GLU B O 1
ATOM 2306 N N . ALA B 1 62 ? 2.801 25.609 -4.816 1 81.38 62 ALA B N 1
ATOM 2307 C CA . ALA B 1 62 ? 3.037 26.172 -3.496 1 81.38 62 ALA B CA 1
ATOM 2308 C C . ALA B 1 62 ? 1.805 26.922 -2.996 1 81.38 62 ALA B C 1
ATOM 2310 O O . ALA B 1 62 ? 1.411 26.781 -1.836 1 81.38 62 ALA B O 1
ATOM 2311 N N . GLU B 1 63 ? 1.292 27.562 -3.771 1 86.81 63 GLU B N 1
ATOM 2312 C CA . GLU B 1 63 ? 0.11 28.328 -3.408 1 86.81 63 GLU B CA 1
ATOM 2313 C C . GLU B 1 63 ? -1.072 27.422 -3.09 1 86.81 63 GLU B C 1
ATOM 2315 O O . GLU B 1 63 ? -1.842 27.703 -2.168 1 86.81 63 GLU B O 1
ATOM 2320 N N . LEU B 1 64 ? -1.149 26.438 -3.881 1 89.94 64 LEU B N 1
ATOM 2321 C CA . LEU B 1 64 ? -2.225 25.484 -3.654 1 89.94 64 LEU B CA 1
ATOM 2322 C C . LEU B 1 64 ? -2.086 24.828 -2.287 1 89.94 64 LEU B C 1
ATOM 2324 O O . LEU B 1 64 ? -3.066 24.703 -1.546 1 89.94 64 LEU B O 1
ATOM 2328 N N . GLN B 1 65 ? -0.928 24.469 -1.924 1 92.19 65 GLN B N 1
ATOM 2329 C CA . GLN B 1 65 ? -0.679 23.812 -0.643 1 92.19 65 GLN B CA 1
ATOM 2330 C C . GLN B 1 65 ? -1.004 24.75 0.522 1 92.19 65 GLN B C 1
ATOM 2332 O O . GLN B 1 65 ? -1.604 24.328 1.513 1 92.19 65 GLN B O 1
ATOM 2337 N N . ASP B 1 66 ? -0.594 25.984 0.407 1 94.12 66 ASP B N 1
ATOM 2338 C CA . ASP B 1 66 ? -0.89 26.969 1.441 1 94.12 66 ASP B CA 1
ATOM 2339 C C . ASP B 1 66 ? -2.396 27.141 1.624 1 94.12 66 ASP B C 1
ATOM 2341 O O . ASP B 1 66 ? -2.883 27.234 2.752 1 94.12 66 ASP B O 1
ATOM 2345 N N . LYS B 1 67 ? -3.012 27.156 0.521 1 95.06 67 LYS B N 1
ATOM 2346 C CA . LYS B 1 67 ? -4.465 27.297 0.566 1 95.06 67 LYS B CA 1
ATOM 2347 C C . LYS B 1 67 ? -5.117 26.094 1.239 1 95.06 67 LYS B C 1
ATOM 2349 O O . LYS B 1 67 ? -6.047 26.25 2.031 1 95.06 67 LYS B O 1
ATOM 2354 N N . ILE B 1 68 ? -4.652 24.922 0.923 1 96.19 68 ILE B N 1
ATOM 2355 C CA . ILE B 1 68 ? -5.164 23.703 1.542 1 96.19 68 ILE B CA 1
ATOM 2356 C C . ILE B 1 68 ? -4.953 23.766 3.055 1 96.19 68 ILE B C 1
ATOM 2358 O O . ILE B 1 68 ? -5.898 23.594 3.824 1 96.19 68 ILE B O 1
ATOM 2362 N N . ASN B 1 69 ? -3.74 24.125 3.434 1 97.19 69 ASN B N 1
ATOM 2363 C CA . ASN B 1 69 ? -3.395 24.172 4.852 1 97.19 69 ASN B CA 1
ATOM 2364 C C . ASN B 1 69 ? -4.27 25.172 5.609 1 97.19 69 ASN B C 1
ATOM 2366 O O . ASN B 1 69 ? -4.84 24.828 6.648 1 97.19 69 ASN B O 1
ATOM 2370 N N . SER B 1 70 ? -4.371 26.312 5.082 1 97.69 70 SER B N 1
ATOM 2371 C CA . SER B 1 70 ? -5.141 27.359 5.758 1 97.69 70 SER B CA 1
ATOM 2372 C C . SER B 1 70 ? -6.617 26.984 5.836 1 97.69 70 SER B C 1
ATOM 2374 O O . SER B 1 70 ? -7.273 27.25 6.848 1 97.69 70 SER B O 1
ATOM 2376 N N . THR B 1 71 ? -7.137 26.406 4.793 1 97.94 71 THR B N 1
ATOM 2377 C CA . THR B 1 71 ? -8.547 26.016 4.773 1 97.94 71 THR B CA 1
ATOM 2378 C C . THR B 1 71 ? -8.828 24.938 5.82 1 97.94 71 THR B C 1
ATOM 2380 O O . THR B 1 71 ? -9.836 25 6.52 1 97.94 71 THR B O 1
ATOM 2383 N N . LEU B 1 72 ? -7.961 23.969 5.953 1 98.44 72 LEU B N 1
ATOM 2384 C CA . LEU B 1 72 ? -8.102 22.922 6.969 1 98.44 72 LEU B CA 1
ATOM 2385 C C . LEU B 1 72 ? -8.211 23.547 8.359 1 98.44 72 LEU B C 1
ATOM 2387 O O . LEU B 1 72 ? -9.117 23.188 9.125 1 98.44 72 LEU B O 1
ATOM 2391 N N . VAL B 1 73 ? -7.328 24.453 8.633 1 98.38 73 VAL B N 1
ATOM 2392 C CA . VAL B 1 73 ? -7.242 25.078 9.953 1 98.38 73 VAL B CA 1
ATOM 2393 C C . VAL B 1 73 ? -8.477 25.953 10.195 1 98.38 73 VAL B C 1
ATOM 2395 O O . VAL B 1 73 ? -9.109 25.859 11.25 1 98.38 73 VAL B O 1
ATOM 2398 N N . GLU B 1 74 ? -8.781 26.734 9.234 1 98.44 74 GLU B N 1
ATOM 2399 C CA . GLU B 1 74 ? -9.922 27.641 9.352 1 98.44 74 GLU B CA 1
ATOM 2400 C C . GLU B 1 74 ? -11.203 26.891 9.648 1 98.44 74 GLU B C 1
ATOM 2402 O O . GLU B 1 74 ? -11.93 27.219 10.586 1 98.44 74 GLU B O 1
ATOM 2407 N N . LYS B 1 75 ? -11.453 25.844 8.93 1 98.56 75 LYS B N 1
ATOM 2408 C CA . LYS B 1 75 ? -12.688 25.078 9.094 1 98.56 75 LYS B CA 1
ATOM 2409 C C . LYS B 1 75 ? -12.688 24.328 10.422 1 98.56 75 LYS B C 1
ATOM 2411 O O . LYS B 1 75 ? -13.727 24.219 11.078 1 98.56 75 LYS B O 1
ATOM 2416 N N . ALA B 1 76 ? -11.586 23.781 10.781 1 98.5 76 ALA B N 1
ATOM 2417 C CA . ALA B 1 76 ? -11.492 23.078 12.055 1 98.5 76 ALA B CA 1
ATOM 2418 C C . ALA B 1 76 ? -11.727 24.016 13.227 1 98.5 76 ALA B C 1
ATOM 2420 O O . ALA B 1 76 ? -12.328 23.641 14.227 1 98.5 76 ALA B O 1
ATOM 2421 N N . LYS B 1 77 ? -11.258 25.25 13.094 1 98.31 77 LYS B N 1
ATOM 2422 C CA . LYS B 1 77 ? -11.414 26.234 14.156 1 98.31 77 LYS B CA 1
ATOM 2423 C C . LYS B 1 77 ? -12.883 26.625 14.336 1 98.31 77 LYS B C 1
ATOM 2425 O O . LYS B 1 77 ? -13.266 27.172 15.375 1 98.31 77 LYS B O 1
ATOM 2430 N N . GLU B 1 78 ? -13.664 26.312 13.414 1 98.12 78 GLU B N 1
ATOM 2431 C CA . GLU B 1 78 ? -15.109 26.516 13.516 1 98.12 78 GLU B CA 1
ATOM 2432 C C . GLU B 1 78 ? -15.773 25.375 14.273 1 98.12 78 GLU B C 1
ATOM 2434 O O . GLU B 1 78 ? -17 25.344 14.391 1 98.12 78 GLU B O 1
ATOM 2439 N N . GLY B 1 79 ? -15.016 24.453 14.68 1 98.19 79 GLY B N 1
ATOM 2440 C CA . GLY B 1 79 ? -15.539 23.328 15.453 1 98.19 79 GLY B CA 1
ATOM 2441 C C . GLY B 1 79 ? -16.047 22.188 14.594 1 98.19 79 GLY B C 1
ATOM 2442 O O . GLY B 1 79 ? -16.781 21.328 15.062 1 98.19 79 GLY B O 1
ATOM 2443 N N . LYS B 1 80 ? -15.617 22.156 13.391 1 98.44 80 LYS B N 1
ATOM 2444 C CA . LYS B 1 80 ? -16.172 21.219 12.414 1 98.44 80 LYS B CA 1
ATOM 2445 C C . LYS B 1 80 ? -15.305 19.969 12.289 1 98.44 80 LYS B C 1
ATOM 2447 O O . LYS B 1 80 ? -14.117 20 12.617 1 98.44 80 LYS B O 1
ATOM 2452 N N . ILE B 1 81 ? -15.922 18.891 11.891 1 98.44 81 ILE B N 1
ATOM 2453 C CA . ILE B 1 81 ? -15.18 17.734 11.406 1 98.44 81 ILE B CA 1
ATOM 2454 C C . ILE B 1 81 ? -14.781 17.953 9.945 1 98.44 81 ILE B C 1
ATOM 2456 O O . ILE B 1 81 ? -15.641 17.969 9.055 1 98.44 81 ILE B O 1
ATOM 2460 N N . VAL B 1 82 ? -13.461 18.078 9.758 1 98.69 82 VAL B N 1
ATOM 2461 C CA . VAL B 1 82 ? -12.945 18.406 8.43 1 98.69 82 VAL B CA 1
ATOM 2462 C C . VAL B 1 82 ? -12.234 17.188 7.852 1 98.69 82 VAL B C 1
ATOM 2464 O O . VAL B 1 82 ? -11.352 16.609 8.484 1 98.69 82 VAL B O 1
ATOM 2467 N N . VAL B 1 83 ? -12.641 16.828 6.637 1 98.69 83 VAL B N 1
ATOM 2468 C CA . VAL B 1 83 ? -11.992 15.711 5.945 1 98.69 83 VAL B CA 1
ATOM 2469 C C . VAL B 1 83 ? -11.227 16.234 4.734 1 98.69 83 VAL B C 1
ATOM 2471 O O . VAL B 1 83 ? -11.797 16.906 3.871 1 98.69 83 VAL B O 1
ATOM 2474 N N . ARG B 1 84 ? -9.969 16.047 4.742 1 98.38 84 ARG B N 1
ATOM 2475 C CA . ARG B 1 84 ? -9.141 16.172 3.547 1 98.38 84 ARG B CA 1
ATOM 2476 C C . ARG B 1 84 ? -9.078 14.852 2.777 1 98.38 84 ARG B C 1
ATOM 2478 O O . ARG B 1 84 ? -8.305 13.961 3.125 1 98.38 84 ARG B O 1
ATOM 2485 N N . LEU B 1 85 ? -9.906 14.758 1.733 1 98.06 85 LEU B N 1
ATOM 2486 C CA . LEU B 1 85 ? -10.016 13.523 0.953 1 98.06 85 LEU B CA 1
ATOM 2487 C C . LEU B 1 85 ? -9 13.516 -0.19 1 98.06 85 LEU B C 1
ATOM 2489 O O . LEU B 1 85 ? -9.078 14.344 -1.099 1 98.06 85 LEU B O 1
ATOM 2493 N N . LYS B 1 86 ? -8.062 12.602 -0.109 1 96.75 86 LYS B N 1
ATOM 2494 C CA . LYS B 1 86 ? -6.941 12.562 -1.042 1 96.75 86 LYS B CA 1
ATOM 2495 C C . LYS B 1 86 ? -6.973 11.289 -1.888 1 96.75 86 LYS B C 1
ATOM 2497 O O . LYS B 1 86 ? -7.301 10.219 -1.389 1 96.75 86 LYS B O 1
ATOM 2502 N N . GLY B 1 87 ? -6.664 11.383 -3.182 1 95.94 87 GLY B N 1
ATOM 2503 C CA . GLY B 1 87 ? -6.465 10.195 -3.994 1 95.94 87 GLY B CA 1
ATOM 2504 C C . GLY B 1 87 ? -5.324 9.32 -3.506 1 95.94 87 GLY B C 1
ATOM 2505 O O . GLY B 1 87 ? -4.27 9.828 -3.119 1 95.94 87 GLY B O 1
ATOM 2506 N N . GLY B 1 88 ? -5.594 8.039 -3.52 1 97.25 88 GLY B N 1
ATOM 2507 C CA . GLY B 1 88 ? -4.582 7.109 -3.051 1 97.25 88 GLY B CA 1
ATOM 2508 C C . GLY B 1 88 ? -4.441 7.094 -1.539 1 97.25 88 GLY B C 1
ATOM 2509 O O . GLY B 1 88 ? -5.422 6.879 -0.823 1 97.25 88 GLY B O 1
ATOM 2510 N N . ASP B 1 89 ? -3.262 7.355 -1.067 1 98.19 89 ASP B N 1
ATOM 2511 C CA . ASP B 1 89 ? -2.914 7.375 0.35 1 98.19 89 ASP B CA 1
ATOM 2512 C C . ASP B 1 89 ? -2.268 8.703 0.737 1 98.19 89 ASP B C 1
ATOM 2514 O O . ASP B 1 89 ? -1.435 9.234 -0.001 1 98.19 89 ASP B O 1
ATOM 2518 N N . PRO B 1 90 ? -2.602 9.227 1.945 1 97.81 90 PRO B N 1
ATOM 2519 C CA . PRO B 1 90 ? -2.084 10.539 2.338 1 97.81 90 PRO B CA 1
ATOM 2520 C C . PRO B 1 90 ? -0.566 10.547 2.504 1 97.81 90 PRO B C 1
ATOM 2522 O O . PRO B 1 90 ? 0.07 11.594 2.332 1 97.81 90 PRO B O 1
ATOM 2525 N N . TYR B 1 91 ? 0.015 9.398 2.811 1 98.06 91 TYR B N 1
ATOM 2526 C CA . TYR B 1 91 ? 1.424 9.375 3.189 1 98.06 91 TYR B CA 1
ATOM 2527 C C . TYR B 1 91 ? 2.277 8.781 2.074 1 98.06 91 TYR B C 1
ATOM 2529 O O . TYR B 1 91 ? 3.49 8.625 2.23 1 98.06 91 TYR B O 1
ATOM 2537 N N . VAL B 1 92 ? 1.719 8.43 0.924 1 98.25 92 VAL B N 1
ATOM 2538 C CA . VAL B 1 92 ? 2.463 8.008 -0.26 1 98.25 92 VAL B CA 1
ATOM 2539 C C . VAL B 1 92 ? 2.406 9.109 -1.319 1 98.25 92 VAL B C 1
ATOM 2541 O O . VAL B 1 92 ? 1.462 9.164 -2.111 1 98.25 92 VAL B O 1
ATOM 2544 N N . PHE B 1 93 ? 3.34 9.938 -1.284 1 95.38 93 PHE B N 1
ATOM 2545 C CA . PHE B 1 93 ? 3.467 11.086 -2.172 1 95.38 93 PHE B CA 1
ATOM 2546 C C . PHE B 1 93 ? 2.219 11.961 -2.109 1 95.38 93 PHE B C 1
ATOM 2548 O O . PHE B 1 93 ? 1.804 12.531 -3.119 1 95.38 93 PHE B O 1
ATOM 2555 N N . GLY B 1 94 ? 1.615 12.016 -0.922 1 93.88 94 GLY B N 1
ATOM 2556 C CA . GLY B 1 94 ? 0.367 12.75 -0.773 1 93.88 94 GLY B CA 1
ATOM 2557 C C . GLY B 1 94 ? 0.516 14.023 0.038 1 93.88 94 GLY B C 1
ATOM 2558 O O . GLY B 1 94 ? -0.461 14.742 0.261 1 93.88 94 GLY B O 1
ATOM 2559 N N . ARG B 1 95 ? 1.647 14.305 0.566 1 94.12 95 ARG B N 1
ATOM 2560 C CA . ARG B 1 95 ? 1.95 15.484 1.379 1 94.12 95 ARG B CA 1
ATOM 2561 C C . ARG B 1 95 ? 1.123 15.492 2.66 1 94.12 95 ARG B C 1
ATOM 2563 O O . ARG B 1 95 ? 0.886 16.547 3.246 1 94.12 95 ARG B O 1
ATOM 2570 N N . GLY B 1 96 ? 0.568 14.359 3.027 1 96.38 96 GLY B N 1
ATOM 2571 C CA . GLY B 1 96 ? -0.227 14.258 4.242 1 96.38 96 GLY B CA 1
ATOM 2572 C C . GLY B 1 96 ? 0.53 14.68 5.484 1 96.38 96 GLY B C 1
ATOM 2573 O O . GLY B 1 96 ? -0.057 15.234 6.418 1 96.38 96 GLY B O 1
ATOM 2574 N N . GLU B 1 97 ? 1.834 14.344 5.477 1 96.38 97 GLU B N 1
ATOM 2575 C CA . GLU B 1 97 ? 2.645 14.711 6.633 1 96.38 97 GLU B CA 1
ATOM 2576 C C . GLU B 1 97 ? 2.727 16.234 6.789 1 96.38 97 GLU B C 1
ATOM 2578 O O . GLU B 1 97 ? 2.703 16.75 7.906 1 96.38 97 GLU B O 1
ATOM 2583 N N . GLU B 1 98 ? 2.84 16.938 5.699 1 95.12 98 GLU B N 1
ATOM 2584 C CA . GLU B 1 98 ? 2.9 18.391 5.723 1 95.12 98 GLU B CA 1
ATOM 2585 C C . GLU B 1 98 ? 1.586 19 6.211 1 95.12 98 GLU B C 1
ATOM 2587 O O . GLU B 1 98 ? 1.581 19.891 7.066 1 95.12 98 GLU B O 1
ATOM 2592 N N . GLU B 1 99 ? 0.524 18.484 5.707 1 96.94 99 GLU B N 1
ATOM 2593 C CA . GLU B 1 99 ? -0.8 18.969 6.082 1 96.94 99 GLU B CA 1
ATOM 2594 C C . GLU B 1 99 ? -1.097 18.688 7.551 1 96.94 99 GLU B C 1
ATOM 2596 O O . GLU B 1 99 ? -1.538 19.578 8.281 1 96.94 99 GLU B O 1
ATOM 2601 N N . CYS B 1 100 ? -0.843 17.5 7.938 1 97.12 100 CYS B N 1
ATOM 2602 C CA . CYS B 1 100 ? -1.115 17.109 9.312 1 97.12 100 CYS B CA 1
ATOM 2603 C C . CYS B 1 100 ? -0.249 17.906 10.289 1 97.12 100 CYS B C 1
ATOM 2605 O O . CYS B 1 100 ? -0.739 18.375 11.312 1 97.12 100 CYS B O 1
ATOM 2607 N N . ALA B 1 101 ? 1.026 18.016 9.977 1 95.88 101 ALA B N 1
ATOM 2608 C CA . ALA B 1 101 ? 1.932 18.781 10.828 1 95.88 101 ALA B CA 1
ATOM 2609 C C . ALA B 1 101 ? 1.455 20.219 10.992 1 95.88 101 ALA B C 1
ATOM 2611 O O . ALA B 1 101 ? 1.446 20.75 12.102 1 95.88 101 ALA B O 1
ATOM 2612 N N . PHE B 1 102 ? 1.05 20.859 9.914 1 96.88 102 PHE B N 1
ATOM 2613 C CA . PHE B 1 102 ? 0.572 22.234 9.938 1 96.88 102 PHE B CA 1
ATOM 2614 C C . PHE B 1 102 ? -0.65 22.359 10.844 1 96.88 102 PHE B C 1
ATOM 2616 O O . PHE B 1 102 ? -0.725 23.281 11.664 1 96.88 102 PHE B O 1
ATOM 2623 N N . VAL B 1 103 ? -1.591 21.438 10.695 1 97.56 103 VAL B N 1
ATOM 2624 C CA . VAL B 1 103 ? -2.828 21.438 11.469 1 97.56 103 VAL B CA 1
ATOM 2625 C C . VAL B 1 103 ? -2.51 21.281 12.953 1 97.56 103 VAL B C 1
ATOM 2627 O O . VAL B 1 103 ? -2.998 22.031 13.789 1 97.56 103 VAL B O 1
ATOM 2630 N N . MET B 1 104 ? -1.665 20.359 13.25 1 96.44 104 MET B N 1
ATOM 2631 C CA . MET B 1 104 ? -1.334 20.047 14.641 1 96.44 104 MET B CA 1
ATOM 2632 C C . MET B 1 104 ? -0.59 21.203 15.297 1 96.44 104 MET B C 1
ATOM 2634 O O . MET B 1 104 ? -0.75 21.453 16.5 1 96.44 104 MET B O 1
ATOM 2638 N N . GLU B 1 105 ? 0.208 21.844 14.547 1 95.5 105 GLU B N 1
ATOM 2639 C CA . GLU B 1 105 ? 0.931 23.016 15.055 1 95.5 105 GLU B CA 1
ATOM 2640 C C . GLU B 1 105 ? -0.031 24.109 15.508 1 95.5 105 GLU B C 1
ATOM 2642 O O . GLU B 1 105 ? 0.338 24.969 16.297 1 95.5 105 GLU B O 1
ATOM 2647 N N . GLN B 1 106 ? -1.2 24.062 15.047 1 96.69 106 GLN B N 1
ATOM 2648 C CA . GLN B 1 106 ? -2.217 25.047 15.43 1 96.69 106 GLN B CA 1
ATOM 2649 C C . GLN B 1 106 ? -3.039 24.547 16.609 1 96.69 106 GLN B C 1
ATOM 2651 O O . GLN B 1 106 ? -4.047 25.156 16.969 1 96.69 106 GLN B O 1
ATOM 2656 N N . GLY B 1 107 ? -2.674 23.391 17.141 1 95.25 107 GLY B N 1
ATOM 2657 C CA . GLY B 1 107 ? -3.383 22.844 18.297 1 95.25 107 GLY B CA 1
ATOM 2658 C C . GLY B 1 107 ? -4.629 22.062 17.906 1 95.25 107 GLY B C 1
ATOM 2659 O O . GLY B 1 107 ? -5.492 21.812 18.75 1 95.25 107 GLY B O 1
ATOM 2660 N N . ILE B 1 108 ? -4.84 21.766 16.734 1 97.12 108 ILE B N 1
ATOM 2661 C CA . ILE B 1 108 ? -6.004 21.047 16.234 1 97.12 108 ILE B CA 1
ATOM 2662 C C . ILE B 1 108 ? -5.668 19.562 16.078 1 97.12 108 ILE B C 1
ATOM 2664 O O . ILE B 1 108 ? -4.629 19.203 15.523 1 97.12 108 ILE B O 1
ATOM 2668 N N . PRO B 1 109 ? -6.512 18.656 16.609 1 96.62 109 PRO B N 1
ATOM 2669 C CA . PRO B 1 109 ? -6.27 17.219 16.391 1 96.62 109 PRO B CA 1
ATOM 2670 C C . PRO B 1 109 ? -6.328 16.828 14.914 1 96.62 109 PRO B C 1
ATOM 2672 O O . PRO B 1 109 ? -7.191 17.312 14.18 1 96.62 109 PRO B O 1
ATOM 2675 N N . CYS B 1 110 ? -5.387 15.984 14.516 1 97.25 110 CYS B N 1
ATOM 2676 C CA . CYS B 1 110 ? -5.309 15.508 13.141 1 97.25 110 CYS B CA 1
ATOM 2677 C C . CYS B 1 110 ? -5.062 14.008 13.094 1 97.25 110 CYS B C 1
ATOM 2679 O O . CYS B 1 110 ? -4.16 13.5 13.766 1 97.25 110 CYS B O 1
ATOM 2681 N N . GLU B 1 111 ? -5.855 13.312 12.406 1 96.5 111 GLU B N 1
ATOM 2682 C CA . GLU B 1 111 ? -5.727 11.867 12.25 1 96.5 111 GLU B CA 1
ATOM 2683 C C . GLU B 1 111 ? -5.625 11.477 10.773 1 96.5 111 GLU B C 1
ATOM 2685 O O . GLU B 1 111 ? -6.293 12.07 9.922 1 96.5 111 GLU B O 1
ATOM 2690 N N . VAL B 1 112 ? -4.773 10.523 10.516 1 97.38 112 VAL B N 1
ATOM 2691 C CA . VAL B 1 112 ? -4.598 10.047 9.148 1 97.38 112 VAL B CA 1
ATOM 2692 C C . VAL B 1 112 ? -5.238 8.664 8.992 1 97.38 112 VAL B C 1
ATOM 2694 O O . VAL B 1 112 ? -5.016 7.777 9.82 1 97.38 112 VAL B O 1
ATOM 2697 N N . ILE B 1 113 ? -6.008 8.5 8 1 98 113 ILE B N 1
ATOM 2698 C CA . ILE B 1 113 ? -6.598 7.215 7.633 1 98 113 ILE B CA 1
ATOM 2699 C C . ILE B 1 113 ? -5.996 6.73 6.312 1 98 113 ILE B C 1
ATOM 2701 O O . ILE B 1 113 ? -6.234 7.324 5.262 1 98 113 ILE B O 1
ATOM 2705 N N . PRO B 1 114 ? -5.273 5.633 6.348 1 98.38 114 PRO B N 1
ATOM 2706 C CA . PRO B 1 114 ? -4.625 5.133 5.133 1 98.38 114 PRO B CA 1
ATOM 2707 C C . PRO B 1 114 ? -5.621 4.777 4.035 1 98.38 114 PRO B C 1
ATOM 2709 O O . PRO B 1 114 ? -6.793 4.508 4.32 1 98.38 114 PRO B O 1
ATOM 2712 N N . GLY B 1 115 ? -5.207 4.844 2.82 1 98.56 115 GLY B N 1
ATOM 2713 C CA . GLY B 1 115 ? -5.93 4.367 1.653 1 98.56 115 GLY B CA 1
ATOM 2714 C C . GLY B 1 115 ? -5.117 3.428 0.786 1 98.56 115 GLY B C 1
ATOM 2715 O O . GLY B 1 115 ? -3.906 3.295 0.974 1 98.56 115 GLY B O 1
ATOM 2716 N N . ILE B 1 116 ? -5.793 2.748 -0.103 1 98.75 116 ILE B N 1
ATOM 2717 C CA . ILE B 1 116 ? -5.082 1.93 -1.081 1 98.75 116 ILE B CA 1
ATOM 2718 C C . ILE B 1 116 ? -4.246 2.824 -1.993 1 98.75 116 ILE B C 1
ATOM 2720 O O . ILE B 1 116 ? -4.789 3.6 -2.781 1 98.75 116 ILE B O 1
ATOM 2724 N N . SER B 1 117 ? -2.953 2.713 -1.875 1 98.62 117 SER B N 1
ATOM 2725 C CA . SER B 1 117 ? -2.072 3.486 -2.744 1 98.62 117 SER B CA 1
ATOM 2726 C C . SER B 1 117 ? -2.145 2.994 -4.184 1 98.62 117 SER B C 1
ATOM 2728 O O . SER B 1 117 ? -2.252 1.792 -4.43 1 98.62 117 SER B O 1
ATOM 2730 N N . SER B 1 118 ? -1.993 3.939 -5.098 1 98.25 118 SER B N 1
ATOM 2731 C CA . SER B 1 118 ? -1.931 3.559 -6.504 1 98.25 118 SER B CA 1
ATOM 2732 C C . SER B 1 118 ? -0.739 2.646 -6.777 1 98.25 118 SER B C 1
ATOM 2734 O O . SER B 1 118 ? -0.784 1.814 -7.688 1 98.25 118 SER B O 1
ATOM 2736 N N . ALA B 1 119 ? 0.299 2.703 -5.957 1 98.69 119 ALA B N 1
ATOM 2737 C CA . ALA B 1 119 ? 1.513 1.91 -6.141 1 98.69 119 ALA B CA 1
ATOM 2738 C C . ALA B 1 119 ? 1.225 0.42 -5.977 1 98.69 119 ALA B C 1
ATOM 2740 O O . ALA B 1 119 ? 1.995 -0.422 -6.441 1 98.69 119 ALA B O 1
ATOM 2741 N N . ILE B 1 120 ? 0.148 0.118 -5.305 1 98.62 120 ILE B N 1
ATOM 2742 C CA . ILE B 1 120 ? -0.174 -1.277 -5.027 1 98.62 120 ILE B CA 1
ATOM 2743 C C . ILE B 1 120 ? -1.488 -1.65 -5.707 1 98.62 120 ILE B C 1
ATOM 2745 O O . ILE B 1 120 ? -1.561 -2.65 -6.426 1 98.62 120 ILE B O 1
ATOM 2749 N N . GLY B 1 121 ? -2.469 -0.833 -5.586 1 98.19 121 GLY B N 1
ATOM 2750 C CA . GLY B 1 121 ? -3.799 -1.129 -6.094 1 98.19 121 GLY B CA 1
ATOM 2751 C C . GLY B 1 121 ? -3.865 -1.169 -7.609 1 98.19 121 GLY B C 1
ATOM 2752 O O . GLY B 1 121 ? -4.516 -2.043 -8.188 1 98.19 121 GLY B O 1
ATOM 2753 N N . VAL B 1 122 ? -3.217 -0.229 -8.266 1 98.25 122 VAL B N 1
ATOM 2754 C CA . VAL B 1 122 ? -3.287 -0.106 -9.719 1 98.25 122 VAL B CA 1
ATOM 2755 C C . VAL B 1 122 ? -2.615 -1.312 -10.375 1 98.25 122 VAL B C 1
ATOM 2757 O O . VAL B 1 122 ? -3.207 -1.968 -11.234 1 98.25 122 VAL B O 1
ATOM 2760 N N . PRO B 1 123 ? -1.393 -1.709 -9.922 1 98.5 123 PRO B N 1
ATOM 2761 C CA . PRO B 1 123 ? -0.812 -2.924 -10.5 1 98.5 123 PRO B CA 1
ATOM 2762 C C . PRO B 1 123 ? -1.673 -4.16 -10.25 1 98.5 123 PRO B C 1
ATOM 2764 O O . PRO B 1 123 ? -1.801 -5.012 -11.141 1 98.5 123 PRO B O 1
ATOM 2767 N N . ALA B 1 124 ? -2.252 -4.254 -9.133 1 97.62 124 ALA B N 1
ATOM 2768 C CA . ALA B 1 124 ? -3.088 -5.41 -8.828 1 97.62 124 ALA B CA 1
ATOM 2769 C C . ALA B 1 124 ? -4.246 -5.527 -9.812 1 97.62 124 ALA B C 1
ATOM 2771 O O . ALA B 1 124 ? -4.523 -6.617 -10.328 1 97.62 124 ALA B O 1
ATOM 2772 N N . TYR B 1 125 ? -4.895 -4.383 -10.133 1 96.88 125 TYR B N 1
ATOM 2773 C CA . TYR B 1 125 ? -6.012 -4.355 -11.062 1 96.88 125 TYR B CA 1
ATOM 2774 C C . TYR B 1 125 ? -5.559 -4.715 -12.477 1 96.88 125 TYR B C 1
ATOM 2776 O O . TYR B 1 125 ? -6.375 -5.07 -13.328 1 96.88 125 TYR B O 1
ATOM 2784 N N . ALA B 1 126 ? -4.289 -4.574 -12.695 1 97 126 ALA B N 1
ATOM 2785 C CA . ALA B 1 126 ? -3.738 -4.871 -14.016 1 97 126 ALA B CA 1
ATOM 2786 C C . ALA B 1 126 ? -3.188 -6.293 -14.078 1 97 126 ALA B C 1
ATOM 2788 O O . ALA B 1 126 ? -2.586 -6.691 -15.078 1 97 126 ALA B O 1
ATOM 2789 N N . GLY B 1 127 ? -3.35 -7.047 -12.922 1 96.62 127 GLY B N 1
ATOM 2790 C CA . GLY B 1 127 ? -2.838 -8.406 -12.883 1 96.62 127 GLY B CA 1
ATOM 2791 C C . GLY B 1 127 ? -1.341 -8.469 -12.648 1 96.62 127 GLY B C 1
ATOM 2792 O O . GLY B 1 127 ? -0.685 -9.43 -13.062 1 96.62 127 GLY B O 1
ATOM 2793 N N . ILE B 1 128 ? -0.757 -7.5 -12.062 1 98.19 128 ILE B N 1
ATOM 2794 C CA . ILE B 1 128 ? 0.681 -7.438 -11.828 1 98.19 128 ILE B CA 1
ATOM 2795 C C . ILE B 1 128 ? 0.956 -7.297 -10.336 1 98.19 128 ILE B C 1
ATOM 2797 O O . ILE B 1 128 ? 0.724 -6.234 -9.75 1 98.19 128 ILE B O 1
ATOM 2801 N N . PRO B 1 129 ? 1.392 -8.32 -9.703 1 98.31 129 PRO B N 1
ATOM 2802 C CA . PRO B 1 129 ? 1.779 -8.188 -8.297 1 98.31 129 PRO B CA 1
ATOM 2803 C C . PRO B 1 129 ? 3.078 -7.41 -8.109 1 98.31 129 PRO B C 1
ATOM 2805 O O . PRO B 1 129 ? 3.992 -7.52 -8.93 1 98.31 129 PRO B O 1
ATOM 2808 N N . VAL B 1 130 ? 3.184 -6.664 -7.027 1 98.62 130 VAL B N 1
ATOM 2809 C CA . VAL B 1 130 ? 4.391 -5.875 -6.816 1 98.62 130 VAL B CA 1
ATOM 2810 C C . VAL B 1 130 ? 5.484 -6.754 -6.211 1 98.62 130 VAL B C 1
ATOM 2812 O O . VAL B 1 130 ? 6.668 -6.41 -6.273 1 98.62 130 VAL B O 1
ATOM 2815 N N . THR B 1 131 ? 5.113 -7.855 -5.594 1 97.81 131 THR B N 1
ATOM 2816 C CA . THR B 1 131 ? 6.047 -8.875 -5.137 1 97.81 131 THR B CA 1
ATOM 2817 C C . THR B 1 131 ? 5.625 -10.258 -5.633 1 97.81 131 THR B C 1
ATOM 2819 O O . THR B 1 131 ? 4.469 -10.461 -6.012 1 97.81 131 THR B O 1
ATOM 2822 N N . SER B 1 132 ? 6.566 -11.117 -5.668 1 95.62 132 SER B N 1
ATOM 2823 C CA . SER B 1 132 ? 6.328 -12.484 -6.129 1 95.62 132 SER B CA 1
ATOM 2824 C C . SER B 1 132 ? 7.426 -13.43 -5.645 1 95.62 132 SER B C 1
ATOM 2826 O O . SER B 1 132 ? 8.602 -13.078 -5.652 1 95.62 132 SER B O 1
ATOM 2828 N N . ARG B 1 133 ? 6.98 -14.547 -5.285 1 90.19 133 ARG B N 1
ATOM 2829 C CA . ARG B 1 133 ? 7.949 -15.57 -4.906 1 90.19 133 ARG B CA 1
ATOM 2830 C C . ARG B 1 133 ? 8.844 -15.945 -6.082 1 90.19 133 ARG B C 1
ATOM 2832 O O . ARG B 1 133 ? 10.008 -16.281 -5.898 1 90.19 133 ARG B O 1
ATOM 2839 N N . TRP B 1 134 ? 8.336 -15.766 -7.254 1 91.62 134 TRP B N 1
ATOM 2840 C CA . TRP B 1 134 ? 9.031 -16.203 -8.453 1 91.62 134 TRP B CA 1
ATOM 2841 C C . TRP B 1 134 ? 9.891 -15.094 -9.031 1 91.62 134 TRP B C 1
ATOM 2843 O O . TRP B 1 134 ? 10.938 -15.352 -9.641 1 91.62 134 TRP B O 1
ATOM 2853 N N . TYR B 1 135 ? 9.461 -13.844 -8.734 1 93.94 135 TYR B N 1
ATOM 2854 C CA . TYR B 1 135 ? 10.047 -12.82 -9.594 1 93.94 135 TYR B CA 1
ATOM 2855 C C . TYR B 1 135 ? 10.625 -11.68 -8.766 1 93.94 135 TYR B C 1
ATOM 2857 O O . TYR B 1 135 ? 11.484 -10.938 -9.242 1 93.94 135 TYR B O 1
ATOM 2865 N N . SER B 1 136 ? 10.109 -11.508 -7.512 1 95.44 136 SER B N 1
ATOM 2866 C CA . SER B 1 136 ? 10.578 -10.32 -6.812 1 95.44 136 SER B CA 1
ATOM 2867 C C . SER B 1 136 ? 10.406 -10.461 -5.301 1 95.44 136 SER B C 1
ATOM 2869 O O . SER B 1 136 ? 9.297 -10.688 -4.816 1 95.44 136 SER B O 1
ATOM 2871 N N . SER B 1 137 ? 11.461 -10.172 -4.559 1 94.62 137 SER B N 1
ATOM 2872 C CA . SER B 1 137 ? 11.461 -10.211 -3.1 1 94.62 137 SER B CA 1
ATOM 2873 C C . SER B 1 137 ? 11.391 -8.812 -2.504 1 94.62 137 SER B C 1
ATOM 2875 O O . SER B 1 137 ? 11.797 -8.594 -1.36 1 94.62 137 SER B O 1
ATOM 2877 N N . GLY B 1 138 ? 10.906 -7.859 -3.277 1 96.94 138 GLY B N 1
ATOM 2878 C CA . GLY B 1 138 ? 10.758 -6.484 -2.82 1 96.94 138 GLY B CA 1
ATOM 2879 C C . GLY B 1 138 ? 10.289 -5.543 -3.914 1 96.94 138 GLY B C 1
ATOM 2880 O O . GLY B 1 138 ? 10.305 -5.895 -5.094 1 96.94 138 GLY B O 1
ATOM 2881 N N . PHE B 1 139 ? 9.82 -4.398 -3.5 1 98.62 139 PHE B N 1
ATOM 2882 C CA . PHE B 1 139 ? 9.453 -3.367 -4.461 1 98.62 139 PHE B CA 1
ATOM 2883 C C . PHE B 1 139 ? 9.789 -1.98 -3.924 1 98.62 139 PHE B C 1
ATOM 2885 O O . PHE B 1 139 ? 9.867 -1.783 -2.709 1 98.62 139 PHE B O 1
ATOM 2892 N N . THR B 1 140 ? 10.062 -1.111 -4.855 1 98.69 140 THR B N 1
ATOM 2893 C CA . THR B 1 140 ? 10.414 0.276 -4.57 1 98.69 140 THR B CA 1
ATOM 2894 C C . THR B 1 140 ? 9.445 1.231 -5.266 1 98.69 140 THR B C 1
ATOM 2896 O O . THR B 1 140 ? 9.086 1.024 -6.426 1 98.69 140 THR B O 1
ATOM 2899 N N . VAL B 1 141 ? 9.008 2.195 -4.523 1 98.56 141 VAL B N 1
ATOM 2900 C CA . VAL B 1 141 ? 8.117 3.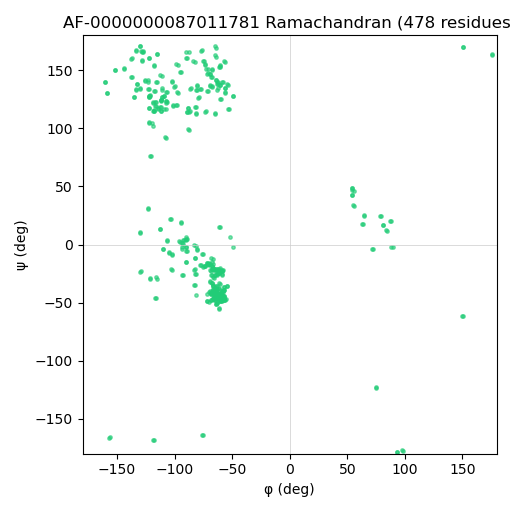223 -5.062 1 98.56 141 VAL B CA 1
ATOM 2901 C C . VAL B 1 141 ? 8.852 4.562 -5.109 1 98.56 141 VAL B C 1
ATOM 2903 O O . VAL B 1 141 ? 9.359 5.035 -4.09 1 98.56 141 VAL B O 1
ATOM 2906 N N . ILE B 1 142 ? 8.906 5.152 -6.297 1 97.12 142 ILE B N 1
ATOM 2907 C CA . ILE B 1 142 ? 9.547 6.449 -6.473 1 97.12 142 ILE B CA 1
ATOM 2908 C C . ILE B 1 142 ? 8.648 7.363 -7.297 1 97.12 142 ILE B C 1
ATOM 2910 O O . ILE B 1 142 ? 7.613 6.93 -7.809 1 97.12 142 ILE B O 1
ATOM 2914 N N . THR B 1 143 ? 8.984 8.586 -7.305 1 93.62 143 THR B N 1
ATOM 2915 C CA . THR B 1 143 ? 8.266 9.562 -8.125 1 93.62 143 THR B CA 1
ATOM 2916 C C . THR B 1 143 ? 9.156 10.086 -9.242 1 93.62 143 THR B C 1
ATOM 2918 O O . THR B 1 143 ? 10.383 10.133 -9.102 1 93.62 143 THR B O 1
ATOM 2921 N N . GLY B 1 144 ? 8.531 10.352 -10.359 1 87.75 144 GLY B N 1
ATOM 2922 C CA . GLY B 1 144 ? 9.266 10.969 -11.445 1 87.75 144 GLY B CA 1
ATOM 2923 C C . GLY B 1 144 ? 9.484 12.461 -11.25 1 87.75 144 GLY B C 1
ATOM 2924 O O . GLY B 1 144 ? 10.336 13.062 -11.906 1 87.75 144 GLY B O 1
ATOM 2925 N N . THR B 1 145 ? 8.688 13.031 -10.352 1 77.38 145 THR B N 1
ATOM 2926 C CA . THR B 1 145 ? 8.781 14.477 -10.148 1 77.38 145 THR B CA 1
ATOM 2927 C C . THR B 1 145 ? 9.188 14.797 -8.711 1 77.38 145 THR B C 1
ATOM 2929 O O . THR B 1 145 ? 8.523 14.359 -7.766 1 77.38 145 THR B O 1
ATOM 2932 N N . ARG B 1 146 ? 10.453 15.133 -8.484 1 65.25 146 ARG B N 1
ATOM 2933 C CA . ARG B 1 146 ? 10.82 15.609 -7.152 1 65.25 146 ARG B CA 1
ATOM 2934 C C . ARG B 1 146 ? 10.625 17.125 -7.031 1 65.25 146 ARG B C 1
ATOM 2936 O O . ARG B 1 146 ? 10.422 17.797 -8.039 1 65.25 146 ARG B O 1
ATOM 2943 N N . ALA B 1 147 ? 10.68 17.375 -5.789 1 54.09 147 ALA B N 1
ATOM 2944 C CA . ALA B 1 147 ? 10.633 18.812 -5.543 1 54.09 147 ALA B CA 1
ATOM 2945 C C . ALA B 1 147 ? 11.633 19.547 -6.422 1 54.09 147 ALA B C 1
ATOM 2947 O O . ALA B 1 147 ? 12.766 19.094 -6.602 1 54.09 147 ALA B O 1
ATOM 2948 N N . GLY B 1 148 ? 11.148 20.547 -7.121 1 56.38 148 GLY B N 1
ATOM 2949 C CA . GLY B 1 148 ? 11.953 21.406 -7.973 1 56.38 148 GLY B CA 1
ATOM 2950 C C . GLY B 1 148 ? 12.234 20.797 -9.336 1 56.38 148 GLY B C 1
ATOM 2951 O O . GLY B 1 148 ? 13.219 21.156 -9.992 1 56.38 148 GLY B O 1
ATOM 2952 N N . ASP B 1 149 ? 11.531 19.859 -9.695 1 59.91 149 ASP B N 1
ATOM 2953 C CA . ASP B 1 149 ? 11.562 19.234 -11.016 1 59.91 149 ASP B CA 1
ATOM 2954 C C . ASP B 1 149 ? 12.906 18.562 -11.266 1 59.91 149 ASP B C 1
ATOM 2956 O O . ASP B 1 149 ? 13.414 18.562 -12.383 1 59.91 149 ASP B O 1
ATOM 2960 N N . LYS B 1 150 ? 13.547 18.219 -10.164 1 65 150 LYS B N 1
ATOM 2961 C CA . LYS B 1 150 ? 14.859 17.594 -10.297 1 65 150 LYS B CA 1
ATOM 2962 C C . LYS B 1 150 ? 14.734 16.156 -10.797 1 65 150 LYS B C 1
ATOM 2964 O O . LYS B 1 150 ? 13.68 15.539 -10.672 1 65 150 LYS B O 1
ATOM 2969 N N . ILE B 1 151 ? 15.805 15.688 -11.422 1 69.5 151 ILE B N 1
ATOM 2970 C CA . ILE B 1 151 ? 15.984 14.344 -11.961 1 69.5 151 ILE B CA 1
ATOM 2971 C C . ILE B 1 151 ? 15.883 13.32 -10.836 1 69.5 151 ILE B C 1
ATOM 2973 O O . ILE B 1 151 ? 16.203 13.617 -9.68 1 69.5 151 ILE B O 1
ATOM 2977 N N . ILE B 1 152 ? 15.492 12.148 -11.281 1 79 152 ILE B N 1
ATOM 2978 C CA . ILE B 1 152 ? 15.391 11.047 -10.328 1 79 152 ILE B CA 1
ATOM 2979 C C . ILE B 1 152 ? 16.75 10.781 -9.695 1 79 152 ILE B C 1
ATOM 2981 O O . ILE B 1 152 ? 17.781 10.797 -10.383 1 79 152 ILE B O 1
ATOM 2985 N N . ASP B 1 153 ? 16.859 10.797 -8.438 1 89 153 ASP B N 1
ATOM 2986 C CA . ASP B 1 153 ? 18.047 10.422 -7.691 1 89 153 ASP B CA 1
ATOM 2987 C C . ASP B 1 153 ? 18.266 8.906 -7.723 1 89 153 ASP B C 1
ATOM 2989 O O . ASP B 1 153 ? 17.484 8.156 -7.125 1 89 153 ASP B O 1
ATOM 2993 N N . LEU B 1 154 ? 19.328 8.422 -8.336 1 92.25 154 LEU B N 1
ATOM 2994 C CA . LEU B 1 154 ? 19.578 7.008 -8.57 1 92.25 154 LEU B CA 1
ATOM 2995 C C . LEU B 1 154 ? 19.766 6.262 -7.254 1 92.25 154 LEU B C 1
ATOM 2997 O O . LEU B 1 154 ? 19.641 5.039 -7.203 1 92.25 154 LEU B O 1
ATOM 3001 N N . ASP B 1 155 ? 20.094 7.035 -6.277 1 94.44 155 ASP B N 1
ATOM 3002 C CA . ASP B 1 155 ? 20.344 6.41 -4.977 1 94.44 155 ASP B CA 1
ATOM 3003 C C . ASP B 1 155 ? 19.047 5.852 -4.391 1 94.44 155 ASP B C 1
ATOM 3005 O O . ASP B 1 155 ? 19.078 5.07 -3.438 1 94.44 155 ASP B O 1
ATOM 3009 N N . TYR B 1 156 ? 17.922 6.191 -4.953 1 95.88 156 TYR B N 1
ATOM 3010 C CA . TYR B 1 156 ? 16.625 5.66 -4.516 1 95.88 156 TYR B CA 1
ATOM 3011 C C . TYR B 1 156 ? 16.281 4.383 -5.27 1 95.88 156 TYR B C 1
ATOM 3013 O O . TYR B 1 156 ? 15.281 3.729 -4.969 1 95.88 156 TYR B O 1
ATOM 3021 N N . ILE B 1 157 ? 17.047 3.988 -6.227 1 95.94 157 ILE B N 1
ATOM 3022 C CA . ILE B 1 157 ? 16.703 2.898 -7.133 1 95.94 157 ILE B CA 1
ATOM 3023 C C . ILE B 1 157 ? 17.562 1.676 -6.82 1 95.94 157 ILE B C 1
ATOM 3025 O O . ILE B 1 157 ? 18.781 1.697 -7.023 1 95.94 157 ILE B O 1
ATOM 3029 N N . PRO B 1 158 ? 16.969 0.569 -6.398 1 96.75 158 PRO B N 1
ATOM 3030 C CA . PRO B 1 158 ? 17.734 -0.657 -6.168 1 96.75 158 PRO B CA 1
ATOM 3031 C C . PRO B 1 158 ? 18.078 -1.384 -7.465 1 96.75 158 PRO B C 1
ATOM 3033 O O . PRO B 1 158 ? 17.5 -1.094 -8.516 1 96.75 158 PRO B O 1
ATOM 3036 N N . LYS B 1 159 ? 18.984 -2.314 -7.363 1 96.19 159 LYS B N 1
ATOM 3037 C CA . LYS B 1 159 ? 19.453 -3.051 -8.531 1 96.19 159 LYS B CA 1
ATOM 3038 C C . LYS B 1 159 ? 18.484 -4.172 -8.898 1 96.19 159 LYS B C 1
ATOM 3040 O O . LYS B 1 159 ? 18.469 -4.629 -10.047 1 96.19 159 LYS B O 1
ATOM 3045 N N . LYS B 1 160 ? 17.734 -4.652 -7.973 1 96.56 160 LYS B N 1
ATOM 3046 C CA . LYS B 1 160 ? 16.797 -5.742 -8.195 1 96.56 160 LYS B CA 1
ATOM 3047 C C . LYS B 1 160 ? 15.406 -5.387 -7.672 1 96.56 160 LYS B C 1
ATOM 3049 O O . LYS B 1 160 ? 15.242 -4.375 -6.988 1 96.56 160 LYS B O 1
ATOM 3054 N N . GLY B 1 161 ? 14.438 -6.18 -8.078 1 97.25 161 GLY B N 1
ATOM 3055 C CA . GLY B 1 161 ? 13.094 -6.027 -7.559 1 97.25 161 GLY B CA 1
ATOM 3056 C C . GLY B 1 161 ? 12.188 -5.227 -8.477 1 97.25 161 GLY B C 1
ATOM 3057 O O . GLY B 1 161 ? 12.578 -4.871 -9.586 1 97.25 161 GLY B O 1
ATOM 3058 N N . THR B 1 162 ? 10.984 -5.008 -8.016 1 98.69 162 THR B N 1
ATOM 3059 C CA . THR B 1 162 ? 9.977 -4.246 -8.75 1 98.69 162 THR B CA 1
ATOM 3060 C C . THR B 1 162 ? 10.109 -2.754 -8.461 1 98.69 162 THR B C 1
ATOM 3062 O O . THR B 1 162 ? 10.336 -2.352 -7.32 1 98.69 162 THR B O 1
ATOM 3065 N N . ILE B 1 163 ? 10.07 -1.928 -9.477 1 98.56 163 ILE B N 1
ATOM 3066 C CA . ILE B 1 163 ? 10.023 -0.479 -9.305 1 98.56 163 ILE B CA 1
ATOM 3067 C C . ILE B 1 163 ? 8.664 0.05 -9.75 1 98.56 163 ILE B C 1
ATOM 3069 O O . ILE B 1 163 ? 8.203 -0.26 -10.852 1 98.56 163 ILE B O 1
ATOM 3073 N N . VAL B 1 164 ? 8 0.727 -8.938 1 98.81 164 VAL B N 1
ATOM 3074 C CA . VAL B 1 164 ? 6.773 1.443 -9.266 1 98.81 164 VAL B CA 1
ATOM 3075 C C . VAL B 1 164 ? 7.043 2.945 -9.289 1 98.81 164 VAL B C 1
ATOM 3077 O O . VAL B 1 164 ? 7.504 3.518 -8.297 1 98.81 164 VAL B O 1
ATOM 3080 N N . ILE B 1 165 ? 6.754 3.58 -10.367 1 97.62 165 ILE B N 1
ATOM 3081 C CA . ILE B 1 165 ? 7.043 5 -10.539 1 97.62 165 ILE B CA 1
ATOM 3082 C C . ILE B 1 165 ? 5.738 5.781 -10.664 1 97.62 165 ILE B C 1
ATOM 3084 O O . ILE B 1 165 ? 4.953 5.551 -11.594 1 97.62 165 ILE B O 1
ATOM 3088 N N . LEU B 1 166 ? 5.531 6.648 -9.734 1 96.5 166 LEU B N 1
ATOM 3089 C CA . LEU B 1 166 ? 4.395 7.559 -9.789 1 96.5 166 LEU B CA 1
ATOM 3090 C C . LEU B 1 166 ? 4.797 8.898 -10.398 1 96.5 166 LEU B C 1
ATOM 3092 O O . LEU B 1 166 ? 5.953 9.312 -10.297 1 96.5 166 LEU B O 1
ATOM 3096 N N . MET B 1 167 ? 3.877 9.562 -11.094 1 92.81 167 MET B N 1
ATOM 3097 C CA . MET B 1 167 ? 4.047 10.891 -11.672 1 92.81 167 MET B CA 1
ATOM 3098 C C . MET B 1 167 ? 5.289 10.953 -12.555 1 92.81 167 MET B C 1
ATOM 3100 O O . MET B 1 167 ? 6.078 11.891 -12.461 1 92.81 167 MET B O 1
ATOM 3104 N N . GLY B 1 168 ? 5.457 9.906 -13.344 1 93.44 168 GLY B N 1
ATOM 3105 C CA . GLY B 1 168 ? 6.688 9.82 -14.117 1 93.44 168 GLY B CA 1
ATOM 3106 C C . GLY B 1 168 ? 6.492 10.148 -15.586 1 93.44 168 GLY B C 1
ATOM 3107 O O . GLY B 1 168 ? 7.465 10.328 -16.328 1 93.44 168 GLY B O 1
ATOM 3108 N N . ILE B 1 169 ? 5.277 10.328 -16.031 1 94 169 ILE B N 1
ATOM 3109 C CA . ILE B 1 169 ? 4.973 10.406 -17.469 1 94 169 ILE B CA 1
ATOM 3110 C C . ILE B 1 169 ? 5.602 11.664 -18.062 1 94 169 ILE B C 1
ATOM 3112 O O . ILE B 1 169 ? 6.195 11.617 -19.141 1 94 169 ILE B O 1
ATOM 3116 N N . ASN B 1 170 ? 5.586 12.727 -17.359 1 90.69 170 ASN B N 1
ATOM 3117 C CA . ASN B 1 170 ? 6.105 13.992 -17.875 1 90.69 170 ASN B CA 1
ATOM 3118 C C . ASN B 1 170 ? 7.629 14.016 -17.875 1 90.69 170 ASN B C 1
ATOM 3120 O O . ASN B 1 170 ? 8.242 14.93 -18.422 1 90.69 170 ASN B O 1
ATOM 3124 N N . LYS B 1 171 ? 8.266 13.055 -17.312 1 92.81 171 LYS B N 1
ATOM 3125 C CA . LYS B 1 171 ? 9.719 12.969 -17.234 1 92.81 171 LYS B CA 1
ATOM 3126 C C . LYS B 1 171 ? 10.227 11.664 -17.859 1 92.81 171 LYS B C 1
ATOM 3128 O O . LYS B 1 171 ? 11.273 11.148 -17.453 1 92.81 171 LYS B O 1
ATOM 3133 N N . ILE B 1 172 ? 9.531 11.234 -18.781 1 94.44 172 ILE B N 1
ATOM 3134 C CA . ILE B 1 172 ? 9.719 9.875 -19.281 1 94.44 172 ILE B CA 1
ATOM 3135 C C . ILE B 1 172 ? 11.117 9.742 -19.891 1 94.44 172 ILE B C 1
ATOM 3137 O O . ILE B 1 172 ? 11.758 8.695 -19.766 1 94.44 172 ILE B O 1
ATOM 3141 N N . ASP B 1 173 ? 11.641 10.758 -20.594 1 93.81 173 ASP B N 1
ATOM 3142 C CA . ASP B 1 173 ? 12.953 10.695 -21.219 1 93.81 173 ASP B CA 1
ATOM 3143 C C . ASP B 1 173 ? 14.055 10.531 -20.172 1 93.81 173 ASP B C 1
ATOM 3145 O O . ASP B 1 173 ? 14.891 9.633 -20.281 1 93.81 173 ASP B O 1
ATOM 3149 N N . GLU B 1 174 ? 14 11.391 -19.188 1 93.25 174 GLU B N 1
ATOM 3150 C CA . GLU B 1 174 ? 14.984 11.336 -18.109 1 93.25 174 GLU B CA 1
ATOM 3151 C C . GLU B 1 174 ? 14.852 10.047 -17.312 1 93.25 174 GLU B C 1
ATOM 3153 O O . GLU B 1 174 ? 15.859 9.461 -16.906 1 93.25 174 GLU B O 1
ATOM 3158 N N . LEU B 1 175 ? 13.672 9.633 -17.141 1 94.62 175 LEU B N 1
ATOM 3159 C CA . LEU B 1 175 ? 13.398 8.422 -16.359 1 94.62 175 LEU B CA 1
ATOM 3160 C C . LEU B 1 175 ? 14 7.199 -17.047 1 94.62 175 LEU B C 1
ATOM 3162 O O . LEU B 1 175 ? 14.688 6.406 -16.406 1 94.62 175 LEU B O 1
ATOM 3166 N N . GLN B 1 176 ? 13.727 7.02 -18.312 1 96.56 176 GLN B N 1
ATOM 3167 C CA . GLN B 1 176 ? 14.266 5.883 -19.047 1 96.56 176 GLN B CA 1
ATOM 3168 C C . GLN B 1 176 ? 15.789 5.855 -18.984 1 96.56 176 GLN B C 1
ATOM 3170 O O . GLN B 1 176 ? 16.391 4.812 -18.703 1 96.56 176 GLN B O 1
ATOM 3175 N N . GLU B 1 177 ? 16.391 6.992 -19.234 1 94.88 177 GLU B N 1
ATOM 3176 C CA . GLU B 1 177 ? 17.844 7.086 -19.203 1 94.88 177 GLU B CA 1
ATOM 3177 C C . GLU B 1 177 ? 18.391 6.695 -17.828 1 94.88 177 GLU B C 1
ATOM 3179 O O . GLU B 1 177 ? 19.359 5.941 -17.734 1 94.88 177 GLU B O 1
ATOM 3184 N N . SER B 1 178 ? 17.781 7.188 -16.781 1 94.31 178 SER B N 1
ATOM 3185 C CA . SER B 1 178 ? 18.219 6.918 -15.422 1 94.31 178 SER B CA 1
ATOM 3186 C C . SER B 1 178 ? 18.062 5.441 -15.062 1 94.31 178 SER B C 1
ATOM 3188 O O . SER B 1 178 ? 18.969 4.832 -14.492 1 94.31 178 SER B O 1
ATOM 3190 N N . LEU B 1 179 ? 16.969 4.895 -15.422 1 96.31 179 LEU B N 1
ATOM 3191 C CA . LEU B 1 179 ? 16.688 3.508 -15.086 1 96.31 179 LEU B CA 1
ATOM 3192 C C . LEU B 1 179 ? 17.609 2.559 -15.828 1 96.31 179 LEU B C 1
ATOM 3194 O O . LEU B 1 179 ? 18 1.514 -15.305 1 96.31 179 LEU B O 1
ATOM 3198 N N . GLU B 1 180 ? 18 2.881 -17.016 1 97 180 GLU B N 1
ATOM 3199 C CA . GLU B 1 180 ? 18.844 2.023 -17.844 1 97 180 GLU B CA 1
ATOM 3200 C C . GLU B 1 180 ? 20.266 1.963 -17.281 1 97 180 GLU B C 1
ATOM 3202 O O . GLU B 1 180 ? 21.047 1.097 -17.672 1 97 180 GLU B O 1
ATOM 3207 N N . LYS B 1 181 ? 20.594 2.898 -16.438 1 95.62 181 LYS B N 1
ATOM 3208 C CA . LYS B 1 181 ? 21.906 2.861 -15.789 1 95.62 181 LYS B CA 1
ATOM 3209 C C . LYS B 1 181 ? 21.953 1.768 -14.727 1 95.62 181 LYS B C 1
ATOM 3211 O O . LYS B 1 181 ? 23.031 1.36 -14.297 1 95.62 181 LYS B O 1
ATOM 3216 N N . VAL B 1 182 ? 20.781 1.314 -14.289 1 95.06 182 VAL B N 1
ATOM 3217 C CA . VAL B 1 182 ? 20.734 0.407 -13.148 1 95.06 182 VAL B CA 1
ATOM 3218 C C . VAL B 1 182 ? 20.062 -0.901 -13.555 1 95.06 182 VAL B C 1
ATOM 3220 O O . VAL B 1 182 ? 20.344 -1.957 -12.984 1 95.06 182 VAL B O 1
ATOM 3223 N N . ARG B 1 183 ? 19.172 -0.825 -14.5 1 96.81 183 ARG B N 1
ATOM 3224 C CA . ARG B 1 183 ? 18.391 -1.988 -14.914 1 96.81 183 ARG B CA 1
ATOM 3225 C C . ARG B 1 183 ? 18.672 -2.338 -16.375 1 96.81 183 ARG B C 1
ATOM 3227 O O . ARG B 1 183 ? 19.016 -1.463 -17.172 1 96.81 183 ARG B O 1
ATOM 3234 N N . SER B 1 184 ? 18.484 -3.6 -16.703 1 97.38 184 SER B N 1
ATOM 3235 C CA . SER B 1 184 ? 18.672 -4.051 -18.078 1 97.38 184 SER B CA 1
ATOM 3236 C C . SER B 1 184 ? 17.688 -3.369 -19.031 1 97.38 184 SER B C 1
ATOM 3238 O O . SER B 1 184 ? 16.516 -3.205 -18.688 1 97.38 184 SER B O 1
ATOM 3240 N N . PRO B 1 185 ? 18.156 -3.002 -20.219 1 97.94 185 PRO B N 1
ATOM 3241 C CA . PRO B 1 185 ? 17.266 -2.42 -21.219 1 97.94 185 PRO B CA 1
ATOM 3242 C C . PRO B 1 185 ? 16.109 -3.354 -21.594 1 97.94 185 PRO B C 1
ATOM 3244 O O . PRO B 1 185 ? 15.062 -2.895 -22.047 1 97.94 185 PRO B O 1
ATOM 3247 N N . GLU B 1 186 ? 16.281 -4.641 -21.375 1 98.19 186 GLU B N 1
ATOM 3248 C CA . GLU B 1 186 ? 15.281 -5.629 -21.75 1 98.19 186 GLU B CA 1
ATOM 3249 C C . GLU B 1 186 ? 14.289 -5.875 -20.625 1 98.19 186 GLU B C 1
ATOM 3251 O O . GLU B 1 186 ? 13.312 -6.605 -20.797 1 98.19 186 GLU B O 1
ATOM 3256 N N . CYS B 1 187 ? 14.484 -5.23 -19.5 1 98.25 187 CYS B N 1
ATOM 3257 C CA . CYS B 1 187 ? 13.594 -5.402 -18.359 1 98.25 187 CYS B CA 1
ATOM 3258 C C . CYS B 1 187 ? 12.156 -5.078 -18.75 1 98.25 187 CYS B C 1
ATOM 3260 O O . CYS B 1 187 ? 11.891 -4.047 -19.359 1 98.25 187 CYS B O 1
ATOM 3262 N N . PRO B 1 188 ? 11.195 -5.957 -18.422 1 98.75 188 PRO B N 1
ATOM 3263 C CA . PRO B 1 188 ? 9.789 -5.703 -18.75 1 98.75 188 PRO B CA 1
ATOM 3264 C C . PRO B 1 188 ? 9.234 -4.477 -18.031 1 98.75 188 PRO B C 1
ATOM 3266 O O . PRO B 1 188 ? 9.586 -4.227 -16.875 1 98.75 188 PRO B O 1
ATOM 3269 N N . VAL B 1 189 ? 8.398 -3.727 -18.766 1 98.81 189 VAL B N 1
ATOM 3270 C CA . VAL B 1 189 ? 7.77 -2.529 -18.219 1 98.81 189 VAL B CA 1
ATOM 3271 C C . VAL B 1 189 ? 6.277 -2.541 -18.531 1 98.81 189 VAL B C 1
ATOM 3273 O O . VAL B 1 189 ? 5.871 -2.941 -19.625 1 98.81 189 VAL B O 1
ATOM 3276 N N . ALA B 1 190 ? 5.5 -2.16 -17.578 1 98.81 190 ALA B N 1
ATOM 3277 C CA . ALA B 1 190 ? 4.078 -1.891 -17.797 1 98.81 190 ALA B CA 1
ATOM 3278 C C . ALA B 1 190 ? 3.75 -0.429 -17.5 1 98.81 190 ALA B C 1
ATOM 3280 O O . ALA B 1 190 ? 4.227 0.139 -16.516 1 98.81 190 ALA B O 1
ATOM 3281 N N . ILE B 1 191 ? 3.041 0.203 -18.391 1 98.75 191 ILE B N 1
ATOM 3282 C CA . ILE B 1 191 ? 2.453 1.521 -18.172 1 98.75 191 ILE B CA 1
ATOM 3283 C C . ILE B 1 191 ? 0.944 1.392 -17.984 1 98.75 191 ILE B C 1
ATOM 3285 O O . ILE B 1 191 ? 0.251 0.848 -18.859 1 98.75 191 ILE B O 1
ATOM 3289 N N . ILE B 1 192 ? 0.422 1.833 -16.922 1 98.38 192 ILE B N 1
ATOM 3290 C CA . ILE B 1 192 ? -1 1.702 -16.625 1 98.38 192 ILE B CA 1
ATOM 3291 C C . ILE B 1 192 ? -1.631 3.088 -16.5 1 98.38 192 ILE B C 1
ATOM 3293 O O . ILE B 1 192 ? -1.307 3.844 -15.586 1 98.38 192 ILE B O 1
ATOM 3297 N N . GLN B 1 193 ? -2.506 3.432 -17.359 1 98.25 193 GLN B N 1
ATOM 3298 C CA . GLN B 1 193 ? -3.223 4.703 -17.359 1 98.25 193 GLN B CA 1
ATOM 3299 C C . GLN B 1 193 ? -4.641 4.535 -16.828 1 98.25 193 GLN B C 1
ATOM 3301 O O . GLN B 1 193 ? -5.312 3.549 -17.141 1 98.25 193 GLN B O 1
ATOM 3306 N N . ASN B 1 194 ? -5.09 5.508 -16.047 1 97.19 194 ASN B N 1
ATOM 3307 C CA . ASN B 1 194 ? -6.426 5.496 -15.453 1 97.19 194 ASN B CA 1
ATOM 3308 C C . ASN B 1 194 ? -6.68 4.211 -14.672 1 97.19 194 ASN B C 1
ATOM 3310 O O . ASN B 1 194 ? -7.711 3.561 -14.852 1 97.19 194 ASN B O 1
ATOM 3314 N N . GLY B 1 195 ? -5.652 3.881 -13.836 1 96.69 195 GLY B N 1
ATOM 3315 C CA . GLY B 1 195 ? -5.723 2.639 -13.078 1 96.69 195 GLY B CA 1
ATOM 3316 C C . GLY B 1 195 ? -6.938 2.557 -12.18 1 96.69 195 GLY B C 1
ATOM 3317 O O . GLY B 1 195 ? -7.324 3.551 -11.555 1 96.69 195 GLY B O 1
ATOM 3318 N N . THR B 1 196 ? -7.555 1.381 -12.109 1 96.69 196 THR B N 1
ATOM 3319 C CA . THR B 1 196 ? -8.688 0.982 -11.281 1 96.69 196 THR B CA 1
ATOM 3320 C C . THR B 1 196 ? -9.969 1.644 -11.766 1 96.69 196 THR B C 1
ATOM 3322 O O . THR B 1 196 ? -11.039 1.422 -11.195 1 96.69 196 THR B O 1
ATOM 3325 N N . LEU B 1 197 ? -9.852 2.504 -12.766 1 96.12 197 LEU B N 1
ATOM 3326 C CA . LEU B 1 197 ? -11.031 3.07 -13.406 1 96.12 197 LEU B CA 1
ATOM 3327 C C . LEU B 1 197 ? -11.492 2.189 -14.562 1 96.12 197 LEU B C 1
ATOM 3329 O O . LEU B 1 197 ? -10.734 1.358 -15.062 1 96.12 197 LEU B O 1
ATOM 3333 N N . PRO B 1 198 ? -12.828 2.352 -15 1 94.56 198 PRO B N 1
ATOM 3334 C CA . PRO B 1 198 ? -13.305 1.587 -16.156 1 94.56 198 PRO B CA 1
ATOM 3335 C C . PRO B 1 198 ? -12.492 1.847 -17.406 1 94.56 198 PRO B C 1
ATOM 3337 O O . PRO B 1 198 ? -12.414 0.985 -18.297 1 94.56 198 PRO B O 1
ATOM 3340 N N . SER B 1 199 ? -11.773 2.99 -17.516 1 96.19 199 SER B N 1
ATOM 3341 C CA . SER B 1 199 ? -11.008 3.373 -18.703 1 96.19 199 SER B CA 1
ATOM 3342 C C . SER B 1 199 ? -9.547 2.949 -18.578 1 96.19 199 SER B C 1
ATOM 3344 O O . SER B 1 199 ? -8.695 3.434 -19.312 1 96.19 199 SER B O 1
ATOM 3346 N N . GLN B 1 200 ? -9.305 2.053 -17.719 1 96.94 200 GLN B N 1
ATOM 3347 C CA . GLN B 1 200 ? -7.938 1.581 -17.516 1 96.94 200 GLN B CA 1
ATOM 3348 C C . GLN B 1 200 ? -7.344 1.061 -18.828 1 96.94 200 GLN B C 1
ATOM 3350 O O . GLN B 1 200 ? -8.008 0.333 -19.562 1 96.94 200 GLN B O 1
ATOM 3355 N N . ARG B 1 201 ? -6.105 1.485 -19.062 1 97.19 201 ARG B N 1
ATOM 3356 C CA . ARG B 1 201 ? -5.316 1.015 -20.203 1 97.19 201 ARG B CA 1
ATOM 3357 C C . ARG B 1 201 ? -3.932 0.561 -19.75 1 97.19 201 ARG B C 1
ATOM 3359 O O . ARG B 1 201 ? -3.283 1.231 -18.953 1 97.19 201 ARG B O 1
ATOM 3366 N N . VAL B 1 202 ? -3.535 -0.619 -20.281 1 97.75 202 VAL B N 1
ATOM 3367 C CA . VAL B 1 202 ? -2.227 -1.155 -19.922 1 97.75 202 VAL B CA 1
ATOM 3368 C C . VAL B 1 202 ? -1.384 -1.343 -21.188 1 97.75 202 VAL B C 1
ATOM 3370 O O . VAL B 1 202 ? -1.844 -1.935 -22.156 1 97.75 202 VAL B O 1
ATOM 3373 N N . VAL B 1 203 ? -0.215 -0.803 -21.156 1 98.38 203 VAL B N 1
ATOM 3374 C CA . VAL B 1 203 ? 0.754 -0.972 -22.234 1 98.38 203 VAL B CA 1
ATOM 3375 C C . VAL B 1 203 ? 1.983 -1.712 -21.703 1 98.38 203 VAL B C 1
ATOM 3377 O O . VAL B 1 203 ? 2.6 -1.289 -20.734 1 98.38 203 VAL B O 1
ATOM 3380 N N . ILE B 1 204 ? 2.293 -2.85 -22.344 1 98.25 204 ILE B N 1
ATOM 3381 C CA . ILE B 1 204 ? 3.475 -3.625 -21.984 1 98.25 204 ILE B CA 1
ATOM 3382 C C . ILE B 1 204 ? 4.602 -3.336 -22.969 1 98.25 204 ILE B C 1
ATOM 3384 O O . ILE B 1 204 ? 4.383 -3.307 -24.188 1 98.25 204 ILE B O 1
ATOM 3388 N N . THR B 1 205 ? 5.77 -3.145 -22.469 1 98.56 205 THR B N 1
ATOM 3389 C CA . THR B 1 205 ? 6.945 -2.869 -23.281 1 98.56 205 THR B CA 1
ATOM 3390 C C . THR B 1 205 ? 8.227 -3.25 -22.547 1 98.56 205 THR B C 1
ATOM 3392 O O . THR B 1 205 ? 8.188 -4.07 -21.625 1 98.56 205 THR B O 1
ATOM 3395 N N . SER B 1 206 ? 9.359 -2.836 -22.984 1 98.69 206 SER B N 1
ATOM 3396 C CA . SER B 1 206 ? 10.648 -2.975 -22.312 1 98.69 206 SER B CA 1
ATOM 3397 C C . SER B 1 206 ? 11.219 -1.613 -21.922 1 98.69 206 SER B C 1
ATOM 3399 O O . SER B 1 206 ? 10.75 -0.58 -22.406 1 98.69 206 SER B O 1
ATOM 3401 N N . LEU B 1 207 ? 12.164 -1.705 -21.047 1 98.62 207 LEU B N 1
ATOM 3402 C CA . LEU B 1 207 ? 12.727 -0.462 -20.531 1 98.62 207 LEU B CA 1
ATOM 3403 C C . LEU B 1 207 ? 13.289 0.39 -21.672 1 98.62 207 LEU B C 1
ATOM 3405 O O . LEU B 1 207 ? 13.086 1.605 -21.703 1 98.62 207 LEU B O 1
ATOM 3409 N N . SER B 1 208 ? 13.914 -0.203 -22.625 1 98.44 208 SER B N 1
ATOM 3410 C CA . SER B 1 208 ? 14.562 0.521 -23.719 1 98.44 208 SER B CA 1
ATOM 3411 C C . SER B 1 208 ? 13.531 1.169 -24.641 1 98.44 208 SER B C 1
ATOM 3413 O O . SER B 1 208 ? 13.859 2.076 -25.406 1 98.44 208 SER B O 1
ATOM 3415 N N . LYS B 1 209 ? 12.266 0.739 -24.562 1 98.56 209 LYS B N 1
ATOM 3416 C CA . LYS B 1 209 ? 11.227 1.232 -25.453 1 98.56 209 LYS B CA 1
ATOM 3417 C C . LYS B 1 209 ? 10.195 2.057 -24.688 1 98.56 209 LYS B C 1
ATOM 3419 O O . LYS B 1 209 ? 9.117 2.35 -25.219 1 98.56 209 LYS B O 1
ATOM 3424 N N . LEU B 1 210 ? 10.508 2.402 -23.516 1 98.38 210 LEU B N 1
ATOM 3425 C CA . LEU B 1 210 ? 9.555 3.031 -22.625 1 98.38 210 LEU B CA 1
ATOM 3426 C C . LEU B 1 210 ? 9.062 4.359 -23.188 1 98.38 210 LEU B C 1
ATOM 3428 O O . LEU B 1 210 ? 7.859 4.566 -23.344 1 98.38 210 LEU B O 1
ATOM 3432 N N . LYS B 1 211 ? 9.969 5.328 -23.531 1 97.69 211 LYS B N 1
ATOM 3433 C CA . LYS B 1 211 ? 9.57 6.645 -24.031 1 97.69 211 LYS B CA 1
ATOM 3434 C C . LYS B 1 211 ? 8.844 6.531 -25.359 1 97.69 211 LYS B C 1
ATOM 3436 O O . LYS B 1 211 ? 7.867 7.246 -25.609 1 97.69 211 LYS B O 1
ATOM 3441 N N . GLU B 1 212 ? 9.305 5.637 -26.172 1 98.25 212 GLU B N 1
ATOM 3442 C CA . GLU B 1 212 ? 8.648 5.406 -27.453 1 98.25 212 GLU B CA 1
ATOM 3443 C C . GLU B 1 212 ? 7.223 4.906 -27.266 1 98.25 212 GLU B C 1
ATOM 3445 O O . GLU B 1 212 ? 6.305 5.355 -27.953 1 98.25 212 GLU B O 1
ATOM 3450 N N . ALA B 1 213 ? 7.039 4.012 -26.344 1 98.44 213 ALA B N 1
ATOM 3451 C CA . ALA B 1 213 ? 5.715 3.461 -26.062 1 98.44 213 ALA B CA 1
ATOM 3452 C C . ALA B 1 213 ? 4.77 4.547 -25.562 1 98.44 213 ALA B C 1
ATOM 3454 O O . ALA B 1 213 ? 3.607 4.605 -25.984 1 98.44 213 ALA B O 1
ATOM 3455 N N . VAL B 1 214 ? 5.219 5.406 -24.703 1 98.19 214 VAL B N 1
ATOM 3456 C CA . VAL B 1 214 ? 4.398 6.477 -24.141 1 98.19 214 VAL B CA 1
ATOM 3457 C C . VAL B 1 214 ? 3.922 7.402 -25.25 1 98.19 214 VAL B C 1
ATOM 3459 O O . VAL B 1 214 ? 2.75 7.781 -25.297 1 98.19 214 VAL B O 1
ATOM 3462 N N . ARG B 1 215 ? 4.781 7.75 -26.125 1 97.69 215 ARG B N 1
ATOM 3463 C CA . ARG B 1 215 ? 4.469 8.656 -27.234 1 97.69 215 ARG B CA 1
ATOM 3464 C C . ARG B 1 215 ? 3.545 7.988 -28.25 1 97.69 215 ARG B C 1
ATOM 3466 O O . ARG B 1 215 ? 2.531 8.562 -28.641 1 97.69 215 ARG B O 1
ATOM 3473 N N . LYS B 1 216 ? 3.977 6.785 -28.609 1 98.12 216 LYS B N 1
ATOM 3474 C CA . LYS B 1 216 ? 3.223 6.039 -29.609 1 98.12 216 LYS B CA 1
ATOM 3475 C C . LYS B 1 216 ? 1.784 5.809 -29.156 1 98.12 216 LYS B C 1
ATOM 3477 O O . LYS B 1 216 ? 0.851 5.926 -29.953 1 98.12 216 LYS B O 1
ATOM 3482 N N . GLU B 1 217 ? 1.626 5.512 -27.891 1 98.12 217 GLU B N 1
ATOM 3483 C CA . GLU B 1 217 ? 0.309 5.172 -27.375 1 98.12 217 GLU B CA 1
ATOM 3484 C C . GLU B 1 217 ? -0.398 6.406 -26.812 1 98.12 217 GLU B C 1
ATOM 3486 O O . GLU B 1 217 ? -1.499 6.305 -26.266 1 98.12 217 GLU B O 1
ATOM 3491 N N . ASN B 1 218 ? 0.171 7.574 -26.859 1 97.81 218 ASN B N 1
ATOM 3492 C CA . ASN B 1 218 ? -0.398 8.828 -26.391 1 97.81 218 ASN B CA 1
ATOM 3493 C C . ASN B 1 218 ? -0.859 8.734 -24.938 1 97.81 218 ASN B C 1
ATOM 3495 O O . ASN B 1 218 ? -2 9.07 -24.609 1 97.81 218 ASN B O 1
ATOM 3499 N N . ILE B 1 219 ? 0.032 8.211 -24.156 1 97.88 219 ILE B N 1
ATOM 3500 C CA . ILE B 1 219 ? -0.279 8.047 -22.75 1 97.88 219 ILE B CA 1
ATOM 3501 C C . ILE B 1 219 ? -0.15 9.391 -22.031 1 97.88 219 ILE B C 1
ATOM 3503 O O . ILE B 1 219 ? 0.827 10.117 -22.219 1 97.88 219 ILE B O 1
ATOM 3507 N N . SER B 1 220 ? -1.089 9.719 -21.234 1 96.19 220 SER B N 1
ATOM 3508 C CA . SER B 1 220 ? -1.078 10.914 -20.406 1 96.19 220 SER B CA 1
ATOM 3509 C C . SER B 1 220 ? -1.417 10.586 -18.953 1 96.19 220 SER B C 1
ATOM 3511 O O . SER B 1 220 ? -1.796 9.453 -18.641 1 96.19 220 SER B O 1
ATOM 3513 N N . SER B 1 221 ? -1.256 11.516 -18.094 1 93.19 221 SER B N 1
ATOM 3514 C CA . SER B 1 221 ? -1.613 11.352 -16.688 1 93.19 221 SER B CA 1
ATOM 3515 C C . SER B 1 221 ? -3.127 11.32 -16.516 1 93.19 221 SER B C 1
ATOM 3517 O O . SER B 1 221 ? -3.863 11.938 -17.281 1 93.19 221 SER B O 1
ATOM 3519 N N . PRO B 1 222 ? -3.508 10.656 -15.547 1 95.31 222 PRO B N 1
ATOM 3520 C CA . PRO B 1 222 ? -2.734 9.914 -14.547 1 95.31 222 PRO B CA 1
ATOM 3521 C C . PRO B 1 222 ? -2.287 8.547 -15.039 1 95.31 222 PRO B C 1
ATOM 3523 O O . PRO B 1 222 ? -3.074 7.816 -15.648 1 95.31 222 PRO B O 1
ATOM 3526 N N . ALA B 1 223 ? -1.048 8.195 -14.852 1 97.5 223 ALA B N 1
ATOM 3527 C CA . ALA B 1 223 ? -0.483 6.898 -15.203 1 97.5 223 ALA B CA 1
ATOM 3528 C C . ALA B 1 223 ? 0.689 6.543 -14.297 1 97.5 223 ALA B C 1
ATOM 3530 O O . ALA B 1 223 ? 1.369 7.43 -13.773 1 97.5 223 ALA B O 1
ATOM 3531 N N . ILE B 1 224 ? 0.868 5.234 -14.086 1 98.19 224 ILE B N 1
ATOM 3532 C CA . ILE B 1 224 ? 2.035 4.781 -13.336 1 98.19 224 ILE B CA 1
ATOM 3533 C C . ILE B 1 224 ? 2.85 3.811 -14.195 1 98.19 224 ILE B C 1
ATOM 3535 O O . ILE B 1 224 ? 2.35 3.279 -15.188 1 98.19 224 ILE B O 1
ATOM 3539 N N . ILE B 1 225 ? 4.082 3.641 -13.828 1 98.56 225 ILE B N 1
ATOM 3540 C CA . ILE B 1 225 ? 5.012 2.783 -14.562 1 98.56 225 ILE B CA 1
ATOM 3541 C C . ILE B 1 225 ? 5.551 1.697 -13.633 1 98.56 225 ILE B C 1
ATOM 3543 O O . ILE B 1 225 ? 5.973 1.986 -12.508 1 98.56 225 ILE B O 1
ATOM 3547 N N . ILE B 1 226 ? 5.449 0.471 -14.055 1 98.81 226 ILE B N 1
ATOM 3548 C CA . ILE B 1 226 ? 5.996 -0.663 -13.32 1 98.81 226 ILE B CA 1
ATOM 3549 C C . ILE B 1 226 ? 7.184 -1.247 -14.086 1 98.81 226 ILE B C 1
ATOM 3551 O O . ILE B 1 226 ? 7.066 -1.574 -15.266 1 98.81 226 ILE B O 1
ATOM 3555 N N . VAL B 1 227 ? 8.305 -1.369 -13.383 1 98.75 227 VAL B N 1
ATOM 3556 C CA . VAL B 1 227 ? 9.508 -1.945 -13.969 1 98.75 227 VAL B CA 1
ATOM 3557 C C . VAL B 1 227 ? 9.906 -3.201 -13.195 1 98.75 227 VAL B C 1
ATOM 3559 O O . VAL B 1 227 ? 10.117 -3.15 -11.984 1 98.75 227 VAL B O 1
ATOM 3562 N N . GLY B 1 228 ? 9.992 -4.328 -13.898 1 98.56 228 GLY B N 1
ATOM 3563 C CA . GLY B 1 228 ? 10.461 -5.551 -13.266 1 98.56 228 GLY B CA 1
ATOM 3564 C C . GLY B 1 228 ? 9.867 -6.805 -13.883 1 98.56 228 GLY B C 1
ATOM 3565 O O . GLY B 1 228 ? 8.875 -6.734 -14.609 1 98.56 228 GLY B O 1
ATOM 3566 N N . GLU B 1 229 ? 10.391 -7.973 -13.5 1 97.94 229 GLU B N 1
ATOM 3567 C CA . GLU B 1 229 ? 10.016 -9.266 -14.07 1 97.94 229 GLU B CA 1
ATOM 3568 C C . GLU B 1 229 ? 8.578 -9.625 -13.703 1 97.94 229 GLU B C 1
ATOM 3570 O O . GLU B 1 229 ? 7.949 -10.445 -14.375 1 97.94 229 GLU B O 1
ATOM 3575 N N . VAL B 1 230 ? 8.047 -9.008 -12.711 1 98.31 230 VAL B N 1
ATOM 3576 C CA . VAL B 1 230 ? 6.699 -9.289 -12.242 1 98.31 230 VAL B CA 1
ATOM 3577 C C . VAL B 1 230 ? 5.688 -8.969 -13.336 1 98.31 230 VAL B C 1
ATOM 3579 O O . VAL B 1 230 ? 4.566 -9.484 -13.328 1 98.31 230 VAL B O 1
ATOM 3582 N N . VAL B 1 231 ? 6.043 -8.086 -14.25 1 98.44 231 VAL B N 1
ATOM 3583 C CA . VAL B 1 231 ? 5.16 -7.688 -15.336 1 98.44 231 VAL B CA 1
ATOM 3584 C C . VAL B 1 231 ? 4.781 -8.914 -16.172 1 98.44 231 VAL B C 1
ATOM 3586 O O . VAL B 1 231 ? 3.682 -8.984 -16.719 1 98.44 231 VAL B O 1
ATOM 3589 N N . LYS B 1 232 ? 5.637 -9.945 -16.172 1 97 232 LYS B N 1
ATOM 3590 C CA . LYS B 1 232 ? 5.414 -11.164 -16.938 1 97 232 LYS B CA 1
ATOM 3591 C C . LYS B 1 232 ? 4.223 -11.945 -16.391 1 97 232 LYS B C 1
ATOM 3593 O O . LYS B 1 232 ? 3.619 -12.75 -17.109 1 97 232 LYS B O 1
ATOM 3598 N N . LEU B 1 233 ? 3.896 -11.695 -15.188 1 96.38 233 LEU B N 1
ATOM 3599 C CA . LEU B 1 233 ? 2.826 -12.453 -14.555 1 96.38 233 LEU B CA 1
ATOM 3600 C C . LEU B 1 233 ? 1.463 -12.008 -15.07 1 96.38 233 LEU B C 1
ATOM 3602 O O . LEU B 1 233 ? 0.466 -12.711 -14.891 1 96.38 233 LEU B O 1
ATOM 3606 N N . ARG B 1 234 ? 1.388 -10.82 -15.664 1 95.38 234 ARG B N 1
ATOM 3607 C CA . ARG B 1 234 ? 0.12 -10.312 -16.172 1 95.38 234 ARG B CA 1
ATOM 3608 C C . ARG B 1 234 ? -0.529 -11.305 -17.125 1 95.38 234 ARG B C 1
ATOM 3610 O O . ARG B 1 234 ? -1.751 -11.477 -17.125 1 95.38 234 ARG B O 1
ATOM 3617 N N . ASN B 1 235 ? 0.239 -12.016 -17.922 1 91.12 235 ASN B N 1
ATOM 3618 C CA . ASN B 1 235 ? -0.281 -12.961 -18.891 1 91.12 235 ASN B CA 1
ATOM 3619 C C . ASN B 1 235 ? -1.067 -14.086 -18.219 1 91.12 235 ASN B C 1
ATOM 3621 O O . ASN B 1 235 ? -1.948 -14.688 -18.828 1 91.12 235 ASN B O 1
ATOM 3625 N N . LYS B 1 236 ? -0.756 -14.258 -16.953 1 90.25 236 LYS B N 1
ATOM 3626 C CA . LYS B 1 236 ? -1.397 -15.344 -16.219 1 90.25 236 LYS B CA 1
ATOM 3627 C C . LYS B 1 236 ? -2.498 -14.82 -15.297 1 90.25 236 LYS B C 1
ATOM 3629 O O . LYS B 1 236 ? -3.428 -15.547 -14.953 1 90.25 236 LYS B O 1
ATOM 3634 N N . LEU B 1 237 ? -2.443 -13.539 -14.953 1 90.25 237 LEU B N 1
ATOM 3635 C CA . LEU B 1 237 ? -3.244 -13.078 -13.828 1 90.25 237 LEU B CA 1
ATOM 3636 C C . LEU B 1 237 ? -4.297 -12.07 -14.289 1 90.25 237 LEU B C 1
ATOM 3638 O O . LEU B 1 237 ? -5.25 -11.789 -13.555 1 90.25 237 LEU B O 1
ATOM 3642 N N . TRP B 1 238 ? -4.156 -11.242 -15.391 1 74.75 238 TRP B N 1
ATOM 3643 C CA . TRP B 1 238 ? -5.039 -10.164 -15.828 1 74.75 238 TRP B CA 1
ATOM 3644 C C . TRP B 1 238 ? -6.391 -10.711 -16.281 1 74.75 238 TRP B C 1
ATOM 3646 O O . TRP B 1 238 ? -7.414 -10.039 -16.141 1 74.75 238 TRP B O 1
ATOM 3656 N N . LYS B 1 239 ? -6.555 -11.852 -16.906 1 61.91 239 LYS B N 1
ATOM 3657 C CA . LYS B 1 239 ? -7.859 -12.195 -17.469 1 61.91 239 LYS B CA 1
ATOM 3658 C C . LYS B 1 239 ? -8.969 -11.992 -16.438 1 61.91 239 LYS B C 1
ATOM 3660 O O . LYS B 1 239 ? -10.141 -12.234 -16.734 1 61.91 239 LYS B O 1
ATOM 3665 N N . LEU B 1 240 ? -8.547 -11.617 -15.297 1 47.09 240 LEU B N 1
ATOM 3666 C CA . LEU B 1 240 ? -9.43 -11.594 -14.133 1 47.09 240 LEU B CA 1
ATOM 3667 C C . LEU B 1 240 ? -10.445 -10.461 -14.242 1 47.09 240 LEU B C 1
ATOM 3669 O O . LEU B 1 240 ? -11.555 -10.562 -13.719 1 47.09 240 LEU B O 1
ATOM 3673 N N . SER B 1 241 ? -10.055 -8.977 -14.617 1 36.91 241 SER B N 1
ATOM 3674 C CA . SER B 1 241 ? -11.117 -7.98 -14.5 1 36.91 241 SER B CA 1
ATOM 3675 C C . SER B 1 241 ? -12.18 -8.18 -15.57 1 36.91 241 SER B C 1
ATOM 3677 O O . SER B 1 241 ? -11.859 -8.539 -16.719 1 36.91 241 SER B O 1
#

Secondary structure (DSSP, 8-state):
---EEEEEE-BSS-GGGSBHHHHHHHHH-SEEEE-TTS-HHHHTTSPTTPEEEE---SS-HHHHHHHHHHHHHHHHHTT-EEEEEESB-TTSSS-HHHHHHHHHHTT--EEEE----HHHHHHHHTT--S-BTTTBSEEEEEES--GGGPPP-GGG--SSSEEEEES-GGGHHHHHHHHHTTS-TT-EEEEEESTTSTT-EEEEEEGGGHHHHHHHTT--SSEEEEESGGGGGHHHHGGG-/---EEEEEE-BSS-GGGSBHHHHHHHHH-SEEEE-TTS-HHHHTTSPTTPEEEE---SS-HHHHHHHHHHHHHHHHHTT-EEEEEESB-TTSSS-HHHHHHHHHHTT--EEEE----HHHHHHHHTT--S-BTTTBSEEEEEES--GGGPPP-GGG--SSSEEEEES-GGGHHHHHHHHHTTS-TT-EEEEEESTTSTT-EEEEEEGGGHHHHHHHTT--SSEEEEESGGGGGHHHHGGG-

Nearest PDB structures (foldseek):
  1s4d-assembly4_I  TM=9.494E-01  e=9.276E-28  Pseudomonas denitrificans (nom. rej.)
  1s4d-assembly3_F  TM=9.407E-01  e=1.258E-27  Pseudomonas denitrificans (nom. rej.)
  2ybq-assembly1_A-2  TM=9.378E-01  e=2.316E-27  Pseudomonas aeruginosa PAO1
  1s4d-assembly6_L  TM=9.326E-01  e=4.531E-27  Pseudomonas denitrificans (nom. rej.)
  1s4d-assembly5_K  TM=9.377E-01  e=1.359E-26  Pseudomonas denitrificans (nom. rej.)

Foldseek 3Di:
DFAAEEEAECEAAQNVQGDPVRLVLQQQFQEEEEEDRHDPVSNVSHHPNRHYHYQHDPDDPVVSVVVLLVVRQVQRRVHTYYYYYYYAFCPQPNCVVVSQVSNVVVVHHYYYHTGHHCQAQLCVLLQFGQADPVWFPDEAEEECADVPRDGDDLVRPDLAGKYKYFPNLVVLVSVLVSVVVRYPQQWKKWKWAPGPDPPIDIDIDGSVCRNVRCVVVVGDPPIMMMTTPSVVSSVVGNVPD/DFAAEEEAECEAAQNVQGDPVRLVLQQQFQEEEEEDRHDPVSNVSHHPNRHYHYQHDPDDPVVSVVVLLVVRQVQRRVHTYYYYYYYAFCPQPNCVVVSQVSNVVVVHHYYYHTGHHCQAQLCVLLQFGQADPPWFPDEAEEECADVPRDGDDLVRPDLAGKYKYFPNLVVLVSVLVSVVVRYPQQWKKWKWAPGPDPPIDIDIDGSVCRNVRCVVVVGDPPIMMMTTPSVVSSVVGNVPD

InterPro domains:
  IPR000878 Tetrapyrrole methylase [PF00590] (4-210)
  IPR003043 Uroporphiryn-III C-methyltransferase, conserved site [PS00839] (8-22)
  IPR003043 Uroporphiryn-III C-methyltransferase, conserved site [PS00840] (82-115)
  IPR006366 Uroporphyrin-III C-methyltransferase [TIGR01469] (3-234)
  IPR006366 Uroporphyrin-III C-methyltransferase [cd11642] (8-231)
  IPR014776 Tetrapyrrole methylase, subdomain 2 [G3DSA:3.30.950.10] (118-241)
  IPR014777 Tetrapyrrole methylase, subdomain 1 [G3DSA:3.40.1010.10] (1-117)
  IPR035996 Tetrapyrrole methylase superfamily [SSF53790] (3-239)
  IPR050161 Siroheme/cobalamin biosynthesis enzyme [PTHR45790] (3-234)

pLDDT: mean 94.0, std 9.21, range [36.91, 98.81]

Organism: Acidianus infernus (NCBI:txid12915)

Solvent-accessible surface area (backbone atoms only — not comparable to full-atom values): 23968 Å² total; per-residue (Å²): 107,74,20,35,38,34,38,28,7,43,6,52,34,34,62,44,46,20,18,43,47,45,51,57,49,44,40,62,24,44,30,37,38,30,37,80,60,46,44,68,71,54,64,70,56,40,34,90,85,40,44,78,43,82,60,62,69,96,54,56,68,67,60,45,50,52,49,52,47,52,49,55,44,56,48,16,63,71,39,27,37,29,30,41,40,32,48,10,12,28,35,62,86,46,58,35,63,59,47,42,40,57,36,38,73,71,74,33,55,37,40,73,38,68,24,30,34,47,82,54,40,28,36,45,64,55,18,24,42,56,28,35,95,87,54,19,75,20,32,32,41,37,47,36,59,40,87,87,72,37,75,73,63,66,46,56,54,40,63,43,43,25,37,32,31,38,63,24,73,92,35,32,67,63,46,44,58,56,46,51,74,56,37,62,48,76,37,33,25,35,39,35,27,42,37,56,37,96,74,46,43,76,47,78,50,27,41,74,42,43,54,57,49,39,61,76,66,66,65,58,84,63,39,37,37,38,38,23,63,35,52,66,44,23,86,67,42,31,91,34,119,108,76,22,34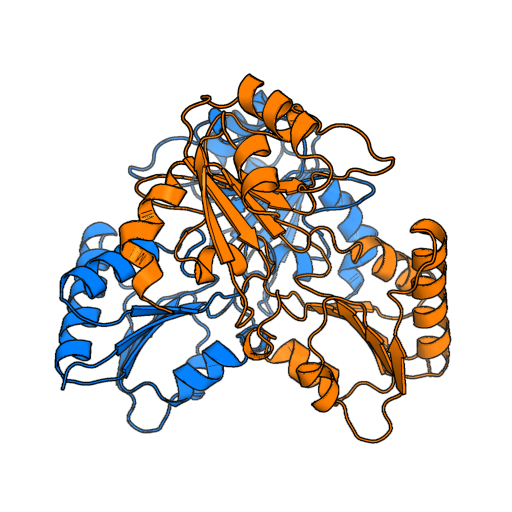,39,34,39,26,8,42,7,52,33,35,63,45,46,20,18,44,46,45,50,56,49,45,40,63,24,43,30,39,38,33,40,79,61,46,44,68,72,54,62,69,55,39,34,90,85,38,45,78,42,82,60,62,69,95,56,56,72,67,59,45,51,53,50,52,46,51,50,54,44,56,48,15,65,70,40,28,38,30,30,41,42,32,48,9,13,29,35,63,87,47,58,34,65,58,46,41,39,56,37,39,75,70,73,34,54,38,35,72,40,68,23,30,33,44,81,54,41,27,38,44,64,55,18,22,42,57,28,36,96,87,53,19,74,22,33,31,41,38,45,36,59,39,86,87,72,38,75,73,61,66,46,56,54,41,62,43,42,24,37,32,31,39,64,26,74,92,35,33,67,64,46,44,58,57,47,51,76,58,36,61,49,75,36,33,25,35,40,36,26,42,37,55,37,97,72,46,44,78,47,78,49,26,43,72,43,44,54,57,49,39,60,74,66,66,63,57,84,61,38,39,38,39,38,22,63,35,52,67,45,23,85,65,43,30,89,42,117